Protein AF-A0A2M8P594-F1 (afdb_monomer_lite)

pLDDT: mean 79.37, std 23.71, range [24.03, 98.75]

Radius of gyration: 33.3 Å; chains: 1; bounding box: 152×86×75 Å

Foldseek 3Di:
DVPCVVVVVCVQDDDPDDDDDDDDDDDDDDDDDDDDDYDDDDDDDDDDDDDDDDDDDDDPPPVVVVVLLVVLVVLLVLQVLWDWDADPLGWTKTADPQAQKEKEWEAFLLDPLQLVLVVLVVVCCVPQRSVSNYMYTYFYAQDPDPPVRVLLLLLLQLVVVVVCNSSSVSVSSVCNNVVNDDPCSLVVSCVSNVHDSVSSVVSSPDDDDRRNVVRNVVCVLLVADDPGAIWMDGHPDDIFFFADPPDTRGYGRDGNVSVVCLSPDPDNVVRGDRRDPLQDQQFDADDLLQDDPVVAHFVGDQNAAAPPAWQVNVVVSQVVDPQKDPWDWTDDDQKIWIWTTTPVGPDTFWIFMDSRNTGTFKTKGFHRFPAFQLSSCVPQNAFFFWDWDDSDPFKIWIWGAHLVRGKIWTWIQGPPALWRDRRTTTGIMMGGDNVVSVVVVPPPQTGTDPPTGGSVVVVVVSVDDDPDPPPPPDDDDDDDDDDDDDDDD

Sequence (489 aa):
MLFRRLFIIGILIILSACSSDAPTDTTPEAQPTQNVTNVSTSPAEDTEVMSVADANSVADSNSVADSNNVADAQLIAFYADIPSSRGEDGAFILGNPDAPITIIEFADFLCPHCQTYHDTIKQIIETYVVTGQVKIEYRFFPIIDENASPFLAALNECADQQGKFWATHAMLYDLAKNRALDQTVITTVADRLGMDANALTACMSGTGPFQFQIDYGYGRELSVNGTPAVRVQVGDNPVGVIKMGDAEYARGGVDLDTLTAFITSDNPADNVVLVNRLLVDNLLVDDSLTSTDENCQLPCWRGITPGETTLTSAQEILEADDTIGNIEFQQAETRSGYVFSQVGRDRICCQVISDDGTTVSFISLQFTSNVTLGQVMERYGEPAFSDPQLVTRDQALFTLFYPDVPMIIYVFAGLPSDVLSEDSPVIGMALPTHDIMDIFLSADGLPTWNGFISYDEAVNLMLIPEATPSMDVTSEPEMTPISETTQTP

Structure (mmCIF, N/CA/C/O backbone):
data_AF-A0A2M8P594-F1
#
_entry.id   AF-A0A2M8P594-F1
#
loop_
_atom_site.group_PDB
_atom_site.id
_atom_site.type_symbol
_atom_site.label_atom_id
_atom_site.label_alt_id
_atom_site.label_comp_id
_atom_site.label_asym_id
_atom_site.label_entity_id
_atom_site.label_seq_id
_atom_site.pdbx_PDB_ins_code
_atom_site.Cartn_x
_atom_site.Cartn_y
_atom_site.Cartn_z
_atom_site.occupancy
_atom_site.B_iso_or_equiv
_atom_site.auth_seq_id
_atom_site.auth_comp_id
_atom_site.auth_asym_id
_atom_site.auth_atom_id
_atom_site.pdbx_PDB_model_num
ATOM 1 N N . MET A 1 1 ? 27.078 1.896 6.193 1.00 34.34 1 MET A N 1
ATOM 2 C CA . MET A 1 1 ? 26.296 0.799 5.584 1.00 34.34 1 MET A CA 1
ATOM 3 C C . MET A 1 1 ? 24.936 1.271 5.058 1.00 34.34 1 MET A C 1
ATOM 5 O O . MET A 1 1 ? 24.711 1.072 3.878 1.00 34.34 1 MET A O 1
ATOM 9 N N . LEU A 1 2 ? 24.083 1.985 5.818 1.00 26.42 2 LEU A N 1
ATOM 10 C CA . LEU A 1 2 ? 22.791 2.490 5.286 1.00 26.42 2 LEU A CA 1
ATOM 11 C C . LEU A 1 2 ? 22.894 3.637 4.253 1.00 26.42 2 LEU A C 1
ATOM 13 O O . LEU A 1 2 ? 22.122 3.677 3.305 1.00 26.42 2 LEU A O 1
ATOM 17 N N . PHE A 1 3 ? 23.859 4.552 4.392 1.00 24.03 3 PHE A N 1
ATOM 18 C CA . PHE A 1 3 ? 23.910 5.782 3.577 1.00 24.03 3 PHE A CA 1
ATOM 19 C C . PHE A 1 3 ? 24.350 5.600 2.110 1.00 24.03 3 PHE A C 1
ATOM 21 O O . PHE A 1 3 ? 24.218 6.532 1.327 1.00 24.03 3 PHE A O 1
ATOM 28 N N . ARG A 1 4 ? 24.867 4.422 1.724 1.00 32.72 4 ARG A N 1
ATOM 29 C CA . ARG A 1 4 ? 25.378 4.138 0.364 1.00 32.72 4 ARG A CA 1
ATOM 30 C C . ARG A 1 4 ? 24.455 3.231 -0.465 1.00 32.72 4 ARG A C 1
ATOM 32 O O . ARG A 1 4 ? 24.492 3.307 -1.685 1.00 32.72 4 ARG A O 1
ATOM 39 N N . ARG A 1 5 ? 23.560 2.468 0.186 1.00 34.56 5 ARG A N 1
ATOM 40 C CA . ARG A 1 5 ? 22.471 1.713 -0.475 1.00 34.56 5 ARG A CA 1
ATOM 41 C C . ARG A 1 5 ? 21.460 2.633 -1.179 1.00 34.56 5 ARG A C 1
ATOM 43 O O . ARG A 1 5 ? 20.838 2.236 -2.155 1.00 34.56 5 ARG A O 1
ATOM 50 N N . LEU A 1 6 ? 21.383 3.896 -0.750 1.00 31.00 6 LEU A N 1
ATOM 51 C CA . LEU A 1 6 ? 20.614 4.960 -1.405 1.00 31.00 6 LEU A CA 1
ATOM 52 C C . LEU A 1 6 ? 21.060 5.263 -2.848 1.00 31.00 6 LEU A C 1
ATOM 54 O O . LEU A 1 6 ? 20.281 5.857 -3.581 1.00 31.00 6 LEU A O 1
ATOM 58 N N . PHE A 1 7 ? 22.262 4.861 -3.281 1.00 33.06 7 PHE A N 1
ATOM 59 C CA . PHE A 1 7 ? 22.743 5.156 -4.638 1.00 33.06 7 PHE A CA 1
ATOM 60 C C . PHE A 1 7 ? 22.123 4.231 -5.702 1.00 33.06 7 PHE A C 1
ATOM 62 O O . PHE A 1 7 ? 21.772 4.695 -6.782 1.00 33.06 7 PHE A O 1
ATOM 69 N N . ILE A 1 8 ? 21.892 2.954 -5.369 1.00 35.22 8 ILE A N 1
ATOM 70 C CA . ILE A 1 8 ? 21.173 1.998 -6.234 1.00 35.22 8 ILE A CA 1
ATOM 71 C C . ILE A 1 8 ? 19.660 2.290 -6.194 1.00 35.22 8 ILE A C 1
ATOM 73 O O . ILE A 1 8 ? 19.002 2.326 -7.230 1.00 35.22 8 ILE A O 1
ATOM 77 N N . ILE A 1 9 ? 19.128 2.630 -5.012 1.00 38.41 9 ILE A N 1
ATOM 78 C CA . ILE A 1 9 ? 17.716 3.013 -4.813 1.00 38.41 9 ILE A CA 1
ATOM 79 C C . ILE A 1 9 ? 17.386 4.358 -5.497 1.00 38.41 9 ILE A C 1
ATOM 81 O O . ILE A 1 9 ? 16.295 4.541 -6.034 1.00 38.41 9 ILE A O 1
ATOM 85 N N . GLY A 1 10 ? 18.332 5.301 -5.526 1.00 33.41 10 GLY A N 1
ATOM 86 C CA . GLY A 1 10 ? 18.144 6.630 -6.113 1.00 33.41 10 GLY A CA 1
ATOM 87 C C . GLY A 1 10 ? 18.060 6.639 -7.641 1.00 33.41 10 GLY A C 1
ATOM 88 O O . GLY A 1 10 ? 17.431 7.530 -8.205 1.00 33.41 10 GLY A O 1
ATOM 89 N N . ILE A 1 11 ? 18.634 5.643 -8.324 1.00 42.03 11 ILE A N 1
ATOM 90 C CA . ILE A 1 11 ? 18.581 5.542 -9.792 1.00 42.03 11 ILE A CA 1
ATOM 91 C C . ILE A 1 11 ? 17.267 4.897 -10.273 1.00 42.03 11 ILE A C 1
ATOM 93 O O . ILE A 1 11 ? 16.821 5.197 -11.381 1.00 42.03 11 ILE A O 1
ATOM 97 N N . LEU A 1 12 ? 16.595 4.099 -9.430 1.00 41.16 12 LEU A N 1
ATOM 98 C CA . LEU A 1 12 ? 15.283 3.514 -9.739 1.00 41.16 12 LEU A CA 1
ATOM 99 C C . LEU A 1 12 ? 14.079 4.408 -9.374 1.00 41.16 12 LEU A C 1
ATOM 101 O O . LEU A 1 12 ? 12.992 4.150 -9.882 1.00 41.16 12 LEU A O 1
ATOM 105 N N . ILE A 1 13 ? 14.231 5.435 -8.519 1.00 40.34 13 ILE A N 1
ATOM 106 C CA . ILE A 1 13 ? 13.086 6.226 -7.999 1.00 40.34 13 ILE A CA 1
ATOM 107 C C . ILE A 1 13 ? 13.189 7.759 -8.195 1.00 40.34 13 ILE A C 1
ATOM 109 O O . ILE A 1 13 ? 12.213 8.462 -7.946 1.00 40.34 13 ILE A O 1
ATOM 113 N N . ILE A 1 14 ? 14.283 8.347 -8.691 1.00 38.03 14 ILE A N 1
ATOM 114 C CA . ILE A 1 14 ? 14.393 9.822 -8.721 1.00 38.03 14 ILE A CA 1
ATOM 115 C C . ILE A 1 14 ? 14.295 10.392 -10.138 1.00 38.03 14 ILE A C 1
ATOM 117 O O . ILE A 1 14 ? 15.300 10.523 -10.827 1.00 38.03 14 ILE A O 1
ATOM 121 N N . LEU A 1 15 ? 13.070 10.785 -10.504 1.00 32.22 15 LEU A N 1
ATOM 122 C CA . LEU A 1 15 ? 12.690 12.142 -10.935 1.00 32.22 15 LEU A CA 1
ATOM 123 C C . LEU A 1 15 ? 11.155 12.187 -11.137 1.00 32.22 15 LEU A C 1
ATOM 125 O O . LEU A 1 15 ? 10.624 12.164 -12.237 1.00 32.22 15 LEU A O 1
ATOM 129 N N . SER A 1 16 ? 10.394 12.263 -10.046 1.00 34.16 16 SER A N 1
ATOM 130 C CA . SER A 1 16 ? 8.997 12.734 -10.091 1.00 34.16 16 SER A CA 1
ATOM 131 C C . SER A 1 16 ? 8.778 13.829 -9.050 1.00 34.16 16 SER A C 1
ATOM 133 O O . SER A 1 16 ? 7.851 13.793 -8.241 1.00 34.16 16 SER A O 1
ATOM 135 N N . ALA A 1 17 ? 9.682 14.801 -9.040 1.00 31.75 17 ALA A N 1
ATOM 136 C CA . ALA A 1 17 ? 9.542 16.018 -8.263 1.00 31.75 17 ALA A CA 1
ATOM 137 C C . ALA A 1 17 ? 9.916 17.198 -9.160 1.00 31.75 17 ALA A C 1
ATOM 139 O O . ALA A 1 17 ? 11.088 17.546 -9.240 1.00 31.75 17 ALA A O 1
ATOM 140 N N . CYS A 1 18 ? 8.924 17.727 -9.885 1.00 26.75 18 CYS A N 1
ATOM 141 C CA . CYS A 1 18 ? 8.746 19.146 -10.225 1.00 26.75 18 CYS A CA 1
ATOM 142 C C . CYS A 1 18 ? 7.672 19.300 -11.316 1.00 26.75 18 CYS A C 1
ATOM 144 O O . CYS A 1 18 ? 7.959 19.208 -12.501 1.00 26.75 18 CYS A O 1
ATOM 146 N N . SER A 1 19 ? 6.439 19.596 -10.911 1.00 25.94 19 SER A N 1
ATOM 147 C CA . SER A 1 19 ? 5.556 20.488 -11.668 1.00 25.94 19 SER A CA 1
ATOM 148 C C . SER A 1 19 ? 4.502 21.026 -10.705 1.00 25.94 19 SER A C 1
ATOM 150 O O . SER A 1 19 ? 3.471 20.413 -10.439 1.00 25.94 19 SER A O 1
ATOM 152 N N . SER A 1 20 ? 4.832 22.156 -10.087 1.00 29.05 20 SER A N 1
ATOM 153 C CA . SER A 1 20 ? 3.862 23.044 -9.466 1.00 29.05 20 SER A CA 1
ATOM 154 C C . SER A 1 20 ? 3.582 24.161 -10.463 1.00 29.05 20 SER A C 1
ATOM 156 O O . SER A 1 20 ? 4.334 25.128 -10.494 1.00 29.05 20 SER A O 1
ATOM 158 N N . ASP A 1 21 ? 2.516 24.040 -11.246 1.00 27.53 21 ASP A N 1
ATOM 159 C CA . ASP A 1 21 ? 1.933 25.182 -11.949 1.00 27.53 21 ASP A CA 1
ATOM 160 C C . ASP A 1 21 ? 0.434 25.236 -11.650 1.00 27.53 21 ASP A C 1
ATOM 162 O O . ASP A 1 21 ? -0.394 24.520 -12.215 1.00 27.53 21 ASP A O 1
ATOM 166 N N . ALA A 1 22 ? 0.096 26.093 -10.687 1.00 26.98 22 ALA A N 1
ATOM 167 C CA . ALA A 1 22 ? -1.261 26.559 -10.462 1.00 26.98 22 ALA A CA 1
ATOM 168 C C . ALA A 1 22 ? -1.591 27.648 -11.500 1.00 26.98 22 ALA A C 1
ATOM 170 O O . ALA A 1 22 ? -0.777 28.553 -11.701 1.00 26.98 22 ALA A O 1
ATOM 171 N N . PRO A 1 23 ? -2.778 27.640 -12.130 1.00 29.62 23 PRO A N 1
ATOM 172 C CA . PRO A 1 23 ? -3.170 28.723 -13.015 1.00 29.62 23 PRO A CA 1
ATOM 173 C C . PRO A 1 23 ? -3.597 29.947 -12.193 1.00 29.62 23 PRO A C 1
ATOM 175 O O . PRO A 1 23 ? -4.598 29.929 -11.477 1.00 29.62 23 PRO A O 1
ATOM 178 N N . THR A 1 24 ? -2.840 31.035 -12.320 1.00 24.59 24 THR A N 1
ATOM 179 C CA . THR A 1 24 ? -3.268 32.387 -11.949 1.00 24.59 24 THR A CA 1
ATOM 180 C C . THR A 1 24 ? -4.117 32.981 -13.067 1.00 24.59 24 THR A C 1
ATOM 182 O O . THR A 1 24 ? -3.594 33.185 -14.159 1.00 24.59 24 THR A O 1
ATOM 185 N N . ASP A 1 25 ? -5.367 33.355 -12.781 1.00 25.73 25 ASP A N 1
ATOM 186 C CA . ASP A 1 25 ? -5.947 34.555 -13.390 1.00 25.73 25 ASP A CA 1
ATOM 187 C C . ASP A 1 25 ? -7.096 35.164 -12.563 1.00 25.73 25 ASP A C 1
ATOM 189 O O . ASP A 1 25 ? -7.902 34.471 -11.943 1.00 25.73 25 ASP A O 1
ATOM 193 N N . THR A 1 26 ? -7.183 36.487 -12.687 1.00 26.28 26 THR A N 1
ATOM 194 C CA . THR A 1 26 ? -8.278 37.423 -12.400 1.00 26.28 26 THR A CA 1
ATOM 195 C C . THR A 1 26 ? -8.350 38.094 -11.018 1.00 26.28 26 THR A C 1
ATOM 197 O O . THR A 1 26 ? -8.907 37.609 -10.038 1.00 26.28 26 THR A O 1
ATOM 200 N N . THR A 1 27 ? -7.835 39.330 -11.001 1.00 27.45 27 THR A N 1
ATOM 201 C CA . THR A 1 27 ? -8.347 40.476 -10.216 1.00 27.45 27 THR A CA 1
ATOM 202 C C . THR A 1 27 ? -9.752 40.870 -10.729 1.00 27.45 27 THR A C 1
ATOM 204 O O . THR A 1 27 ? -10.055 40.556 -11.883 1.00 27.45 27 THR A O 1
ATOM 207 N N . PRO A 1 28 ? -10.621 41.559 -9.949 1.00 33.78 28 PRO A N 1
ATOM 208 C CA . PRO A 1 28 ? -10.554 43.030 -9.799 1.00 33.78 28 PRO A CA 1
ATOM 209 C C . PRO A 1 28 ? -10.949 43.538 -8.383 1.00 33.78 28 PRO A C 1
ATOM 211 O O . PRO A 1 28 ? -11.738 42.926 -7.676 1.00 33.78 28 PRO A O 1
ATOM 214 N N . GLU A 1 29 ? -10.245 44.535 -7.840 1.00 25.33 29 GLU A N 1
ATOM 215 C CA . GLU A 1 29 ? -10.615 45.969 -7.785 1.00 25.33 29 GLU A CA 1
ATOM 216 C C . GLU A 1 29 ? -11.600 46.359 -6.655 1.00 25.33 29 GLU A C 1
ATOM 218 O O . GLU A 1 29 ? -12.557 45.667 -6.325 1.00 25.33 29 GLU A O 1
ATOM 223 N N . ALA A 1 30 ? -11.281 47.476 -6.000 1.00 26.47 30 ALA A N 1
ATOM 224 C CA . ALA A 1 30 ? -11.772 47.918 -4.700 1.00 26.47 30 ALA A CA 1
ATOM 225 C C . ALA A 1 30 ? -13.128 48.665 -4.720 1.00 26.47 30 ALA A C 1
ATOM 227 O O . ALA A 1 30 ? -13.424 49.371 -5.674 1.00 26.47 30 ALA A O 1
ATOM 228 N N . GLN A 1 31 ? -13.872 48.525 -3.602 1.00 27.28 31 GLN A N 1
ATOM 229 C CA . GLN A 1 31 ? -14.688 49.491 -2.808 1.00 27.28 31 GLN A CA 1
ATOM 230 C C . GLN A 1 31 ? -15.375 50.713 -3.486 1.00 27.28 31 GLN A C 1
ATOM 232 O O . GLN A 1 31 ? -14.773 51.337 -4.352 1.00 27.28 31 GLN A O 1
ATOM 237 N N . PRO A 1 32 ? -16.539 51.223 -2.980 1.00 33.09 32 PRO A N 1
ATOM 238 C CA . PRO A 1 32 ? -16.626 51.711 -1.589 1.00 33.09 32 PRO A CA 1
ATOM 239 C C . PRO A 1 32 ? -18.003 51.737 -0.860 1.00 33.09 32 PRO A C 1
ATOM 241 O O . PRO A 1 32 ? -19.076 51.668 -1.446 1.00 33.09 32 PRO A O 1
ATOM 244 N N . THR A 1 33 ? -17.878 51.847 0.472 1.00 25.80 33 THR A N 1
ATOM 245 C CA . THR A 1 33 ? -18.701 52.516 1.516 1.00 25.80 33 THR A CA 1
ATOM 246 C C . THR A 1 33 ? -20.216 52.739 1.358 1.00 25.80 33 THR A C 1
ATOM 248 O O . THR A 1 33 ? -20.654 53.404 0.434 1.00 25.80 33 THR A O 1
ATOM 251 N N . GLN A 1 34 ? -20.979 52.419 2.419 1.00 27.59 34 GLN A N 1
ATOM 252 C CA . GLN A 1 34 ? -21.912 53.342 3.108 1.00 27.59 34 GLN A CA 1
ATOM 253 C C . GLN A 1 34 ? -22.313 52.776 4.497 1.00 27.59 34 GLN A C 1
ATOM 255 O O . GLN A 1 34 ? -22.752 51.636 4.617 1.00 27.59 34 GLN A O 1
ATOM 260 N N . ASN A 1 35 ? -22.167 53.608 5.535 1.00 25.52 35 ASN A N 1
ATOM 261 C CA . ASN A 1 35 ? -22.814 53.496 6.855 1.00 25.52 35 ASN A CA 1
ATOM 262 C C . ASN A 1 35 ? -24.344 53.565 6.712 1.00 25.52 35 ASN A C 1
ATOM 264 O O . ASN A 1 35 ? -24.767 54.337 5.868 1.00 25.52 35 ASN A O 1
ATOM 268 N N . VAL A 1 36 ? -25.134 52.947 7.610 1.00 27.98 36 VAL A N 1
ATOM 269 C CA . VAL A 1 36 ? -26.199 53.612 8.410 1.00 27.98 36 VAL A CA 1
ATOM 270 C C . VAL A 1 36 ? -26.600 52.728 9.614 1.00 27.98 36 VAL A C 1
ATOM 272 O O . VAL A 1 36 ? -26.818 51.528 9.517 1.00 27.98 36 VAL A O 1
ATOM 275 N N . THR A 1 37 ? -26.690 53.409 10.751 1.00 24.67 37 THR A N 1
ATOM 276 C CA . THR A 1 37 ? -27.216 53.108 12.090 1.00 24.67 37 THR A CA 1
ATOM 277 C C . THR A 1 37 ? -28.703 52.706 12.216 1.00 24.67 37 THR A C 1
ATOM 279 O O . THR A 1 37 ? -29.551 53.228 11.506 1.00 24.67 37 THR A O 1
ATOM 282 N N . ASN A 1 38 ? -28.990 52.013 13.330 1.00 26.31 38 ASN A N 1
ATOM 283 C CA . ASN A 1 38 ? -30.128 52.187 14.260 1.00 26.31 38 ASN A CA 1
ATOM 284 C C . ASN A 1 38 ? -31.497 51.479 14.069 1.00 26.31 38 ASN A C 1
ATOM 286 O O . ASN A 1 38 ? -32.264 51.781 13.169 1.00 26.31 38 ASN A O 1
ATOM 290 N N . VAL A 1 39 ? -31.828 50.708 15.126 1.00 24.27 39 VAL A N 1
ATOM 291 C CA . VAL A 1 39 ? -32.997 50.834 16.039 1.00 24.27 39 VAL A CA 1
ATOM 292 C C . VAL A 1 39 ? -34.405 50.457 15.536 1.00 24.27 39 VAL A C 1
ATOM 294 O O . VAL A 1 39 ? -35.017 51.171 14.759 1.00 24.27 39 VAL A O 1
ATOM 297 N N . SER A 1 40 ? -34.928 49.401 16.185 1.00 25.20 40 SER A N 1
ATOM 298 C CA . SER A 1 40 ? -36.264 49.225 16.802 1.00 25.20 40 SER A CA 1
ATOM 299 C C . SER A 1 40 ? -37.530 49.596 16.016 1.00 25.20 40 SER A C 1
ATOM 301 O O . SER A 1 40 ? -37.744 50.758 15.693 1.00 25.20 40 SER A O 1
ATOM 303 N N . THR A 1 41 ? -38.477 48.657 15.889 1.00 25.95 41 THR A N 1
ATOM 304 C CA . THR A 1 41 ? -39.737 48.617 16.678 1.00 25.95 41 THR A CA 1
ATOM 305 C C . THR A 1 41 ? -40.709 47.526 16.174 1.00 25.95 41 THR A C 1
ATOM 307 O O . THR A 1 41 ? -40.789 47.246 14.985 1.00 25.95 41 THR A O 1
ATOM 310 N N . SER A 1 42 ? -41.410 46.920 17.143 1.00 26.56 42 SER A N 1
ATOM 311 C CA . SER A 1 42 ? -42.627 46.057 17.127 1.00 26.56 42 SER A CA 1
ATOM 312 C C . SER A 1 42 ? -43.785 46.584 16.224 1.00 26.56 42 SER A C 1
ATOM 314 O O . SER A 1 42 ? -43.644 47.723 15.781 1.00 26.56 42 SER A O 1
ATOM 316 N N . PRO A 1 43 ? -44.972 45.926 16.035 1.00 37.91 43 PRO A N 1
ATOM 317 C CA . PRO A 1 43 ? -45.616 44.921 16.903 1.00 37.91 43 PRO A CA 1
ATOM 318 C C . PRO A 1 43 ? -46.421 43.768 16.251 1.00 37.91 43 PRO A C 1
ATOM 320 O O . PRO A 1 43 ? -46.566 43.649 15.039 1.00 37.91 43 PRO A O 1
ATOM 323 N N . ALA A 1 44 ? -46.910 42.919 17.160 1.00 30.80 44 ALA A N 1
ATOM 324 C CA . ALA A 1 44 ? -47.787 41.759 17.030 1.00 30.80 44 ALA A CA 1
ATOM 325 C C . ALA A 1 44 ? -49.259 42.069 16.676 1.00 30.80 44 ALA A C 1
ATOM 327 O O . ALA A 1 44 ? -49.728 43.174 16.930 1.00 30.80 44 ALA A O 1
ATOM 328 N N . GLU A 1 45 ? -49.980 41.029 16.236 1.00 30.00 45 GLU A N 1
ATOM 329 C CA . GLU A 1 45 ? -51.423 40.778 16.447 1.00 30.00 45 GLU A CA 1
ATOM 330 C C . GLU A 1 45 ? -51.561 39.256 16.702 1.00 30.00 45 GLU A C 1
ATOM 332 O O . GLU A 1 45 ? -51.035 38.452 15.934 1.00 30.00 45 GLU A O 1
ATOM 337 N N . ASP A 1 46 ? -51.877 38.822 17.927 1.00 26.69 46 ASP A N 1
ATOM 338 C CA . ASP A 1 46 ? -53.214 38.571 18.506 1.00 26.69 46 ASP A CA 1
ATOM 339 C C . ASP A 1 46 ? -53.996 37.432 17.827 1.00 26.69 46 ASP A C 1
ATOM 341 O O . ASP A 1 46 ? -54.424 37.564 16.687 1.00 26.69 46 ASP A O 1
ATOM 345 N N . THR A 1 47 ? -54.239 36.325 18.549 1.00 29.28 47 THR A N 1
ATOM 346 C CA . THR A 1 47 ? -55.598 35.867 18.925 1.00 29.28 47 THR A CA 1
ATOM 347 C C . THR A 1 47 ? -55.539 34.776 20.019 1.00 29.28 47 THR A C 1
ATOM 349 O O . THR A 1 47 ? -54.856 33.763 19.895 1.00 29.28 47 THR A O 1
ATOM 352 N N . GLU A 1 48 ? -56.295 35.063 21.080 1.00 29.56 48 GLU A N 1
ATOM 353 C CA . GLU A 1 48 ? -56.829 34.302 22.225 1.00 29.56 48 GLU A CA 1
ATOM 354 C C . GLU A 1 48 ? -57.280 32.838 21.980 1.00 29.56 48 GLU A C 1
ATOM 356 O O . GLU A 1 48 ? -57.520 32.456 20.843 1.00 29.56 48 GLU A O 1
ATOM 361 N N . VAL A 1 49 ? -57.590 31.941 22.932 1.00 26.27 49 VAL A N 1
ATOM 362 C CA . VAL A 1 49 ? -57.532 31.744 24.405 1.00 26.27 49 VAL A CA 1
ATOM 363 C C . VAL A 1 49 ? -58.090 30.317 24.607 1.00 26.27 49 VAL A C 1
ATOM 365 O O . VAL A 1 49 ? -59.078 29.977 23.964 1.00 26.27 49 VAL A O 1
ATOM 368 N N . MET A 1 50 ? -57.547 29.506 25.528 1.00 27.42 50 MET A N 1
ATOM 369 C CA . MET A 1 50 ? -58.356 28.691 26.463 1.00 27.42 50 MET A CA 1
ATOM 370 C C . MET A 1 50 ? -57.484 28.044 27.552 1.00 27.42 50 MET A C 1
ATOM 372 O O . MET A 1 50 ? -56.580 27.256 27.297 1.00 27.42 50 MET A O 1
ATOM 376 N N . SER A 1 51 ? -57.793 28.432 28.785 1.00 29.64 51 SER A N 1
ATOM 377 C CA . SER A 1 51 ? -57.210 28.054 30.074 1.00 29.64 51 SER A CA 1
ATOM 378 C C . SER A 1 51 ? -57.638 26.667 30.563 1.00 29.64 51 SER A C 1
ATOM 380 O O . SER A 1 51 ? -58.829 26.394 30.449 1.00 29.64 51 SER A O 1
ATOM 382 N N . VAL A 1 52 ? -56.765 25.921 31.267 1.00 30.41 52 VAL A N 1
ATOM 383 C CA . VAL A 1 52 ? -57.008 25.455 32.659 1.00 30.41 52 VAL A CA 1
ATOM 384 C C . VAL A 1 52 ? -55.688 25.095 33.389 1.00 30.41 52 VAL A C 1
ATOM 386 O O . VAL A 1 52 ? -54.934 24.252 32.922 1.00 30.41 52 VAL A O 1
ATOM 389 N N . ALA A 1 53 ? -55.472 25.755 34.533 1.00 30.17 53 ALA A N 1
ATOM 390 C CA . ALA A 1 53 ? -54.790 25.377 35.788 1.00 30.17 53 ALA A CA 1
ATOM 391 C C . ALA A 1 53 ? -53.517 24.489 35.827 1.00 30.17 53 ALA A C 1
ATOM 393 O O . ALA A 1 53 ? -53.567 23.272 35.679 1.00 30.17 53 ALA A O 1
ATOM 394 N N . ASP A 1 54 ? -52.420 25.148 36.222 1.00 30.28 54 ASP A N 1
ATOM 395 C CA . ASP A 1 54 ? -51.487 24.832 37.321 1.00 30.28 54 ASP A CA 1
ATOM 396 C C . ASP A 1 54 ? -51.203 23.367 37.716 1.00 30.28 54 ASP A C 1
ATOM 398 O O . ASP A 1 54 ? -51.948 22.746 38.474 1.00 30.28 54 ASP A O 1
ATOM 402 N N . ALA A 1 55 ? -49.973 22.931 37.423 1.00 30.25 55 ALA A N 1
ATOM 403 C CA . ALA A 1 55 ? -49.073 22.419 38.456 1.00 30.25 55 ALA A CA 1
ATOM 404 C C . ALA A 1 55 ? -47.609 22.712 38.081 1.00 30.25 55 ALA A C 1
ATOM 406 O O . ALA A 1 55 ? -47.065 22.214 37.100 1.00 30.25 55 ALA A O 1
ATOM 407 N N . ASN A 1 56 ? -46.995 23.554 38.902 1.00 33.88 56 ASN A N 1
ATOM 408 C CA . ASN A 1 56 ? -45.571 23.838 38.998 1.00 33.88 56 ASN A CA 1
ATOM 409 C C . ASN A 1 56 ? -44.730 22.537 38.987 1.00 33.88 56 ASN A C 1
ATOM 411 O O . ASN A 1 56 ? -45.007 21.644 39.786 1.00 33.88 56 ASN A O 1
ATOM 415 N N . SER A 1 57 ? -43.657 22.452 38.191 1.00 33.81 57 SER A N 1
ATOM 416 C CA . SER A 1 57 ? -42.276 22.444 38.718 1.00 33.81 57 SER A CA 1
ATOM 417 C C . SER A 1 57 ? -41.236 21.836 37.751 1.00 33.81 57 SER A C 1
ATOM 419 O O . SER A 1 57 ? -41.382 20.725 37.261 1.00 33.81 57 SER A O 1
ATOM 421 N N . VAL A 1 58 ? -40.150 22.603 37.595 1.00 32.28 58 VAL A N 1
ATOM 422 C CA . VAL A 1 58 ? -38.778 22.247 37.182 1.00 32.28 58 VAL A CA 1
ATOM 423 C C . VAL A 1 58 ? -38.538 21.870 35.713 1.00 32.28 58 VAL A C 1
ATOM 425 O O . VAL A 1 58 ? -38.879 20.796 35.237 1.00 32.28 58 VAL A O 1
ATOM 428 N N . ALA A 1 59 ? -37.847 22.785 35.027 1.00 36.19 59 ALA A N 1
ATOM 429 C CA . ALA A 1 59 ? -37.153 22.553 33.771 1.00 36.19 59 ALA A CA 1
ATOM 430 C C . ALA A 1 59 ? -36.113 21.433 33.933 1.00 36.19 59 ALA A C 1
ATOM 432 O O . ALA A 1 59 ? -35.214 21.520 34.770 1.00 36.19 59 ALA A O 1
ATOM 433 N N . ASP A 1 60 ? -36.253 20.392 33.121 1.00 40.12 60 ASP A N 1
ATOM 434 C CA . ASP A 1 60 ? -35.352 19.252 33.061 1.00 40.12 60 ASP A CA 1
ATOM 435 C C . ASP A 1 60 ? -34.128 19.592 32.199 1.00 40.12 60 ASP A C 1
ATOM 437 O O . ASP A 1 60 ? -34.120 19.426 30.982 1.00 40.12 60 ASP A O 1
ATOM 441 N N . SER A 1 61 ? -33.091 20.120 32.844 1.00 39.69 61 SER A N 1
ATOM 442 C CA . SER A 1 61 ? -31.736 20.213 32.291 1.00 39.69 61 SER A CA 1
ATOM 443 C C . SER A 1 61 ? -30.896 18.956 32.581 1.00 39.69 61 SER A C 1
ATOM 445 O O . SER A 1 61 ? -29.688 18.980 32.367 1.00 39.69 61 SER A O 1
ATOM 447 N N . ASN A 1 62 ? -31.511 17.874 33.079 1.00 42.84 62 ASN A N 1
ATOM 448 C CA . ASN A 1 62 ? -30.834 16.639 33.487 1.00 42.84 62 ASN A CA 1
ATOM 449 C C . ASN A 1 62 ? -30.984 15.492 32.471 1.00 42.84 62 ASN A C 1
ATOM 451 O O . ASN A 1 62 ? -30.158 14.583 32.480 1.00 42.84 62 ASN A O 1
ATOM 455 N N . SER A 1 63 ? -31.972 15.528 31.572 1.00 49.75 63 SER A N 1
ATOM 456 C CA . SER A 1 63 ? -32.207 14.442 30.602 1.00 49.75 63 SER A CA 1
ATOM 457 C C . SER A 1 63 ? -31.100 14.252 29.557 1.00 49.75 63 SER A C 1
ATOM 459 O O . SER A 1 63 ? -30.823 13.118 29.180 1.00 49.75 63 SER A O 1
ATOM 461 N N . VAL A 1 64 ? -30.429 15.324 29.112 1.00 52.69 64 VAL A N 1
ATOM 462 C CA . VAL A 1 64 ? -29.371 15.235 28.079 1.00 52.69 64 VAL A CA 1
ATOM 463 C C . VAL A 1 64 ? -28.051 14.696 28.648 1.00 52.69 64 VAL A C 1
ATOM 465 O O . VAL A 1 64 ? -27.336 13.946 27.984 1.00 52.69 64 VAL A O 1
ATOM 468 N N . ALA A 1 65 ? -27.724 15.047 29.896 1.00 50.41 65 ALA A N 1
ATOM 469 C CA . ALA A 1 65 ? -26.536 14.530 30.574 1.00 50.41 65 ALA A CA 1
ATOM 470 C C . ALA A 1 65 ? -26.684 13.034 30.903 1.00 50.41 65 ALA A C 1
ATOM 472 O O . ALA A 1 65 ? -25.734 12.271 30.746 1.00 50.41 65 ALA A O 1
ATOM 473 N N . ASP A 1 66 ? -27.888 12.606 31.295 1.00 58.00 66 ASP A N 1
ATOM 474 C CA . ASP A 1 66 ? -28.186 11.201 31.586 1.00 58.00 66 ASP A CA 1
ATOM 475 C C . ASP A 1 66 ? -28.195 10.343 30.304 1.00 58.00 66 ASP A C 1
ATOM 477 O O . ASP A 1 66 ? -27.635 9.249 30.279 1.00 58.00 66 ASP A O 1
ATOM 481 N N . SER A 1 67 ? -28.717 10.868 29.184 1.00 63.31 67 SER A N 1
ATOM 482 C CA . SER A 1 67 ? -28.683 10.157 27.896 1.00 63.31 67 SER A CA 1
ATOM 483 C C . SER A 1 67 ? -27.271 9.976 27.333 1.00 63.31 67 SER A C 1
ATOM 485 O O . SER A 1 67 ? -26.971 8.916 26.783 1.00 63.31 67 SER A O 1
ATOM 487 N N . ASN A 1 68 ? -26.393 10.974 27.490 1.00 69.56 68 ASN A N 1
ATOM 488 C CA . ASN A 1 68 ? -25.005 10.879 27.023 1.00 69.56 68 ASN A CA 1
ATOM 489 C C . ASN A 1 68 ? -24.209 9.851 27.838 1.00 69.56 68 ASN A C 1
ATOM 491 O O . ASN A 1 68 ? -23.484 9.049 27.258 1.00 69.56 68 ASN A O 1
ATOM 495 N N . ASN A 1 69 ? -24.424 9.791 29.155 1.00 74.62 69 ASN A N 1
ATOM 496 C CA . ASN A 1 69 ? -23.783 8.794 30.015 1.00 74.62 69 ASN A CA 1
ATOM 497 C C . ASN A 1 69 ? -24.203 7.356 29.667 1.00 74.62 69 ASN A C 1
ATOM 499 O O . ASN A 1 69 ? -23.378 6.443 29.712 1.00 74.62 69 ASN A O 1
ATOM 503 N N . VAL A 1 70 ? -25.473 7.137 29.303 1.00 80.31 70 VAL A N 1
ATOM 504 C CA . VAL A 1 70 ? -25.953 5.815 28.866 1.00 80.31 70 VAL A CA 1
ATOM 505 C C . VAL A 1 70 ? -25.334 5.419 27.523 1.00 80.31 70 VAL A C 1
ATOM 507 O O . VAL A 1 70 ? -24.900 4.277 27.378 1.00 80.31 70 VAL A O 1
ATOM 510 N N . ALA A 1 71 ? -25.254 6.343 26.562 1.00 86.50 71 ALA A N 1
ATOM 511 C CA . ALA A 1 71 ? -24.630 6.088 25.264 1.00 86.50 71 ALA A CA 1
ATOM 512 C C . ALA A 1 71 ? -23.126 5.787 25.395 1.00 86.50 71 ALA A C 1
ATOM 514 O O . ALA A 1 71 ? -22.633 4.833 24.793 1.00 86.50 71 ALA A O 1
ATOM 515 N N . ASP A 1 72 ? -22.415 6.538 26.237 1.00 89.69 72 ASP A N 1
ATOM 516 C CA . ASP A 1 72 ? -20.985 6.339 26.485 1.00 89.69 72 ASP A CA 1
ATOM 517 C C . ASP A 1 72 ? -20.720 4.987 27.165 1.00 89.69 72 ASP A C 1
ATOM 519 O O . ASP A 1 72 ? -19.841 4.231 26.744 1.00 89.69 72 ASP A O 1
ATOM 523 N N . ALA A 1 73 ? -21.536 4.614 28.157 1.00 88.50 73 ALA A N 1
ATOM 524 C CA . ALA A 1 73 ? -21.448 3.304 28.799 1.00 88.50 73 ALA A CA 1
ATOM 525 C C . ALA A 1 73 ? -21.724 2.149 27.818 1.00 88.50 73 ALA A C 1
ATOM 527 O O . ALA A 1 73 ? -21.054 1.116 27.880 1.00 88.50 73 ALA A O 1
ATOM 528 N N . GLN A 1 74 ? -22.680 2.319 26.899 1.00 91.56 74 GLN A N 1
ATOM 529 C CA . GLN A 1 74 ? -22.977 1.337 25.852 1.00 91.56 74 GLN A CA 1
ATOM 530 C C . GLN A 1 74 ? -21.831 1.201 24.846 1.00 91.56 74 GLN A C 1
ATOM 532 O O . GLN A 1 74 ? -21.473 0.078 24.504 1.00 91.56 74 GLN A O 1
ATOM 537 N N . LEU A 1 75 ? -21.225 2.312 24.415 1.00 92.00 75 LEU A N 1
ATOM 538 C CA . LEU A 1 75 ? -20.066 2.310 23.517 1.00 92.00 75 LEU A CA 1
ATOM 539 C C . LEU A 1 75 ? -18.888 1.546 24.131 1.00 92.00 75 LEU A C 1
ATOM 541 O O . LEU A 1 75 ? -18.270 0.703 23.482 1.00 92.00 75 LEU A O 1
ATOM 545 N N . ILE A 1 76 ? -18.605 1.825 25.405 1.00 92.31 76 ILE A N 1
ATOM 546 C CA . ILE A 1 76 ? -17.561 1.142 26.167 1.00 92.31 76 ILE A CA 1
ATOM 547 C C . ILE A 1 76 ? -17.841 -0.358 26.248 1.00 92.31 76 ILE A C 1
ATOM 549 O O . ILE A 1 76 ? -16.938 -1.151 25.994 1.00 92.31 76 ILE A O 1
ATOM 553 N N . ALA A 1 77 ? -19.063 -0.741 26.627 1.00 93.56 77 ALA A N 1
ATOM 554 C CA . ALA A 1 77 ? -19.436 -2.144 26.775 1.00 93.56 77 ALA A CA 1
ATOM 555 C C . ALA A 1 77 ? -19.355 -2.890 25.437 1.00 93.56 77 ALA A C 1
ATOM 557 O O . ALA A 1 77 ? -18.772 -3.966 25.378 1.00 93.56 77 ALA A O 1
ATOM 558 N N . PHE A 1 78 ? -19.853 -2.280 24.358 1.00 96.19 78 PHE A N 1
ATOM 559 C CA . PHE A 1 78 ? -19.831 -2.865 23.021 1.00 96.19 78 PHE A CA 1
ATOM 560 C C . PHE A 1 78 ? -18.417 -3.255 22.581 1.00 96.19 78 PHE A C 1
ATOM 562 O O . PHE A 1 78 ? -18.187 -4.397 22.199 1.00 96.19 78 PHE A O 1
ATOM 569 N N . TYR A 1 79 ? -17.452 -2.335 22.676 1.00 96.62 79 TYR A N 1
ATOM 570 C CA . TYR A 1 79 ? -16.076 -2.633 22.274 1.00 96.62 79 TYR A CA 1
ATOM 571 C C . TYR A 1 79 ? -15.313 -3.500 23.280 1.00 96.62 79 TYR A C 1
ATOM 573 O O . TYR A 1 79 ? -14.362 -4.165 22.886 1.00 96.62 79 TYR A O 1
ATOM 581 N N . ALA A 1 80 ? -15.708 -3.515 24.556 1.00 94.00 80 ALA A N 1
ATOM 582 C CA . ALA A 1 80 ? -15.102 -4.397 25.554 1.00 94.00 80 ALA A CA 1
ATOM 583 C C . ALA A 1 80 ? -15.446 -5.882 25.329 1.00 94.00 80 ALA A C 1
ATOM 585 O O . ALA A 1 80 ? -14.665 -6.747 25.724 1.00 94.00 80 ALA A O 1
ATOM 586 N N . ASP A 1 81 ? -16.583 -6.171 24.691 1.00 94.56 81 ASP A N 1
ATOM 587 C CA . ASP A 1 81 ? -17.043 -7.536 24.405 1.00 94.56 81 ASP A CA 1
ATOM 588 C C . ASP A 1 81 ? -16.438 -8.131 23.117 1.00 94.56 81 ASP A C 1
ATOM 590 O O . ASP A 1 81 ? -16.592 -9.326 22.850 1.00 94.56 81 ASP A O 1
ATOM 594 N N . ILE A 1 82 ? -15.731 -7.327 22.317 1.00 97.38 82 ILE A N 1
ATOM 595 C CA . ILE A 1 82 ? -15.077 -7.771 21.083 1.00 97.38 82 ILE A CA 1
ATOM 596 C C . ILE A 1 82 ? -13.579 -7.960 21.360 1.00 97.38 82 ILE A C 1
ATOM 598 O O . ILE A 1 82 ? -12.948 -7.046 21.896 1.00 97.38 82 ILE A O 1
ATOM 602 N N . PRO A 1 83 ? -12.969 -9.104 20.989 1.00 97.19 83 PRO A N 1
ATOM 603 C CA . PRO A 1 83 ? -11.535 -9.294 21.168 1.00 97.19 83 PRO A CA 1
ATOM 604 C C . PRO A 1 83 ? -10.736 -8.188 20.471 1.00 97.19 83 PRO A C 1
ATOM 606 O O . PRO A 1 83 ? -11.046 -7.812 19.342 1.00 97.19 83 PRO A O 1
ATOM 609 N N . SER A 1 84 ? -9.701 -7.679 21.131 1.00 96.75 84 SER A N 1
ATOM 610 C CA . SER A 1 84 ? -8.768 -6.717 20.551 1.00 96.75 84 SER A CA 1
ATOM 611 C C . SER A 1 84 ? -7.329 -7.128 20.839 1.00 96.75 84 SER A C 1
ATOM 613 O O . SER A 1 84 ? -7.033 -7.773 21.849 1.00 96.75 84 SER A O 1
ATOM 615 N N . SER A 1 85 ? -6.427 -6.796 19.921 1.00 96.38 85 SER A N 1
ATOM 616 C CA . SER A 1 85 ? -5.008 -7.138 20.021 1.00 96.38 85 SER A CA 1
ATOM 617 C C . SER A 1 85 ? -4.145 -6.154 19.233 1.00 96.38 85 SER A C 1
ATOM 619 O O . SER A 1 85 ? -4.659 -5.298 18.512 1.00 96.38 85 SER A O 1
ATOM 621 N N . ARG A 1 86 ? -2.821 -6.290 19.355 1.00 94.44 86 ARG A N 1
ATOM 622 C CA . ARG A 1 86 ? -1.854 -5.584 18.510 1.00 94.44 86 ARG A CA 1
ATOM 623 C C . ARG A 1 86 ? -1.246 -6.540 17.481 1.00 94.44 86 ARG A C 1
ATOM 625 O O . ARG A 1 86 ? -1.011 -7.702 17.811 1.00 94.44 86 ARG A O 1
ATOM 632 N N . GLY A 1 87 ? -1.026 -6.062 16.257 1.00 90.25 87 GLY A N 1
ATOM 633 C CA . GLY A 1 87 ? -0.267 -6.774 15.222 1.00 90.25 87 GLY A CA 1
ATOM 634 C C . GLY A 1 87 ? 1.224 -6.885 15.569 1.00 90.25 87 GLY A C 1
ATOM 635 O O . GLY A 1 87 ? 1.685 -6.256 16.524 1.00 90.25 87 GLY A O 1
ATOM 636 N N . GLU A 1 88 ? 1.989 -7.664 14.794 1.00 84.44 88 GLU A N 1
ATOM 637 C CA . GLU A 1 88 ? 3.441 -7.854 15.013 1.00 84.44 88 GLU A CA 1
ATOM 638 C C . GLU A 1 88 ? 4.221 -6.529 15.001 1.00 84.44 88 GLU A C 1
ATOM 640 O O . GLU A 1 88 ? 5.160 -6.342 15.771 1.00 84.44 88 GLU A O 1
ATOM 645 N N . ASP A 1 89 ? 3.800 -5.599 14.150 1.00 82.62 89 ASP A N 1
ATOM 646 C CA . ASP A 1 89 ? 4.355 -4.255 13.986 1.00 82.62 89 ASP A CA 1
ATOM 647 C C . ASP A 1 89 ? 3.612 -3.187 14.808 1.00 82.62 89 ASP A C 1
ATOM 649 O O . ASP A 1 89 ? 3.848 -1.990 14.644 1.00 82.62 89 ASP A O 1
ATOM 653 N N . GLY A 1 90 ? 2.696 -3.617 15.679 1.00 90.75 90 GLY A N 1
ATOM 654 C CA . GLY A 1 90 ? 1.896 -2.745 16.521 1.00 90.75 90 GLY A CA 1
ATOM 655 C C . GLY A 1 90 ? 0.613 -2.209 15.878 1.00 90.75 90 GLY A C 1
ATOM 656 O O . GLY A 1 90 ? 0.012 -1.320 16.468 1.00 90.75 90 GLY A O 1
ATOM 657 N N . ALA A 1 91 ? 0.119 -2.728 14.752 1.00 94.25 91 ALA A N 1
ATOM 658 C CA . ALA A 1 91 ? -1.230 -2.389 14.264 1.00 94.25 91 ALA A CA 1
ATOM 659 C C . ALA A 1 91 ? -2.322 -2.588 15.332 1.00 94.25 91 ALA A C 1
ATOM 661 O O . ALA A 1 91 ? -2.165 -3.443 16.204 1.00 94.25 91 ALA A O 1
ATOM 662 N N . PHE A 1 92 ? -3.456 -1.888 15.253 1.00 98.25 92 PHE A N 1
ATOM 663 C CA . PHE A 1 92 ? -4.581 -2.115 16.171 1.00 98.25 92 PHE A CA 1
ATOM 664 C C . PHE A 1 92 ? -5.605 -3.047 15.543 1.00 98.25 92 PHE A C 1
ATOM 666 O O . PHE A 1 92 ? -6.148 -2.736 14.487 1.00 98.25 92 PHE A O 1
ATOM 673 N N . ILE A 1 93 ? -5.903 -4.167 16.199 1.00 98.44 93 ILE A N 1
ATOM 674 C CA . ILE A 1 93 ? -6.800 -5.197 15.671 1.00 98.44 93 ILE A CA 1
ATOM 675 C C . ILE A 1 93 ? -8.062 -5.293 16.536 1.00 98.44 93 ILE A C 1
ATOM 677 O O . ILE A 1 93 ? -7.983 -5.288 17.767 1.00 98.44 93 ILE A O 1
ATOM 681 N N . LEU A 1 94 ? -9.225 -5.386 15.886 1.00 98.69 94 LEU A N 1
ATOM 682 C CA . LEU A 1 94 ? -10.528 -5.676 16.489 1.00 98.69 94 LEU A CA 1
ATOM 683 C C . LEU A 1 94 ? -11.153 -6.898 15.821 1.00 98.69 94 LEU A C 1
ATOM 685 O O . LEU A 1 94 ? -11.334 -6.915 14.606 1.00 98.69 94 LEU A O 1
ATOM 689 N N . GLY A 1 95 ? -11.553 -7.883 16.613 1.00 98.25 95 GLY A N 1
ATOM 690 C CA . GLY A 1 95 ? -12.177 -9.117 16.154 1.00 98.25 95 GLY A CA 1
ATOM 691 C C . GLY A 1 95 ? -11.396 -10.359 16.546 1.00 98.25 95 GLY A C 1
ATOM 692 O O . GLY A 1 95 ? -10.329 -10.295 17.154 1.00 98.25 95 GLY A O 1
ATOM 693 N N . ASN A 1 96 ? -11.948 -11.516 16.186 1.00 97.56 96 ASN A N 1
ATOM 694 C CA . ASN A 1 96 ? -11.277 -12.794 16.393 1.00 97.56 96 ASN A CA 1
ATOM 695 C C . ASN A 1 96 ? -9.919 -12.800 15.650 1.00 97.56 96 ASN A C 1
ATOM 697 O O . ASN A 1 96 ? -9.920 -12.577 14.438 1.00 97.56 96 ASN A O 1
ATOM 701 N N . PRO A 1 97 ? -8.776 -13.066 16.313 1.00 93.31 97 PRO A N 1
ATOM 702 C CA . PRO A 1 97 ? -7.476 -13.144 15.640 1.00 93.31 97 PRO A CA 1
ATOM 703 C C . PRO A 1 97 ? -7.438 -14.202 14.527 1.00 93.31 97 PRO A C 1
ATOM 705 O O . PRO A 1 97 ? -6.728 -13.998 13.540 1.00 93.31 97 PRO A O 1
ATOM 708 N N . ASP A 1 98 ? -8.255 -15.254 14.644 1.00 94.12 98 ASP A N 1
ATOM 709 C CA . ASP A 1 98 ? -8.391 -16.338 13.663 1.00 94.12 98 ASP A CA 1
ATOM 710 C C . ASP A 1 98 ? -9.453 -16.050 12.582 1.00 94.12 98 ASP A C 1
ATOM 712 O O . ASP A 1 98 ? -9.810 -16.940 11.807 1.00 94.12 98 ASP A O 1
ATOM 716 N N . ALA A 1 99 ? -10.016 -14.834 12.537 1.00 97.88 99 ALA A N 1
ATOM 717 C CA . ALA A 1 99 ? -10.957 -14.462 11.487 1.00 97.88 99 ALA A CA 1
ATOM 718 C C . ALA A 1 99 ? -10.289 -14.604 10.104 1.00 97.88 99 ALA A C 1
ATOM 720 O O . ALA A 1 99 ? -9.172 -14.113 9.915 1.00 97.88 99 ALA A O 1
ATOM 721 N N . PRO A 1 100 ? -10.959 -15.234 9.121 1.00 97.12 100 PRO A N 1
ATOM 722 C CA . PRO A 1 100 ? -10.358 -15.546 7.825 1.00 97.12 100 PRO A CA 1
ATOM 723 C C . PRO A 1 100 ? -10.114 -14.314 6.949 1.00 97.12 100 PRO A C 1
ATOM 725 O O . PRO A 1 100 ? -9.393 -14.414 5.962 1.00 97.12 100 PRO A O 1
ATOM 728 N N . ILE A 1 101 ? -10.726 -13.172 7.267 1.00 98.69 101 ILE A N 1
ATOM 729 C CA . ILE A 1 101 ? -10.608 -11.937 6.495 1.00 98.69 101 ILE A CA 1
ATOM 730 C C . ILE A 1 101 ? -10.141 -10.812 7.417 1.00 98.69 101 ILE A C 1
ATOM 732 O O . ILE A 1 101 ? -10.782 -10.527 8.430 1.00 98.69 101 ILE A O 1
ATOM 736 N N . THR A 1 102 ? -9.068 -10.131 7.027 1.00 98.62 102 THR A N 1
ATOM 737 C CA . THR A 1 102 ? -8.636 -8.861 7.615 1.00 98.62 102 THR A CA 1
ATOM 738 C C . THR A 1 102 ? -9.045 -7.728 6.683 1.00 98.62 102 THR A C 1
ATOM 740 O O . THR A 1 102 ? -8.648 -7.714 5.517 1.00 98.62 102 THR A O 1
ATOM 743 N N . ILE A 1 103 ? -9.804 -6.760 7.190 1.00 98.62 103 ILE A N 1
ATOM 744 C CA . ILE A 1 103 ? -9.992 -5.465 6.525 1.00 98.62 103 ILE A CA 1
ATOM 745 C C . ILE A 1 103 ? -9.033 -4.482 7.182 1.00 98.62 103 ILE A C 1
ATOM 747 O O . ILE A 1 103 ? -9.145 -4.220 8.376 1.00 98.62 103 ILE A O 1
ATOM 751 N N . ILE A 1 104 ? -8.101 -3.950 6.399 1.00 98.44 104 ILE A N 1
ATOM 752 C CA . ILE A 1 104 ? -7.095 -2.997 6.860 1.00 98.44 104 ILE A CA 1
ATOM 753 C C . ILE A 1 104 ? -7.545 -1.599 6.437 1.00 98.44 104 ILE A C 1
ATOM 755 O O . ILE A 1 104 ? -7.631 -1.303 5.242 1.00 98.44 104 ILE A O 1
ATOM 759 N N . GLU A 1 105 ? -7.850 -0.743 7.404 1.00 98.62 105 GLU A N 1
ATOM 760 C CA . GLU A 1 105 ? -8.272 0.638 7.180 1.00 98.62 105 GLU A CA 1
ATOM 761 C C . GLU A 1 105 ? -7.125 1.604 7.485 1.00 98.62 105 GLU A C 1
ATOM 763 O O . GLU A 1 105 ? -6.637 1.666 8.611 1.00 98.62 105 GLU A O 1
ATOM 768 N N . PHE A 1 106 ? -6.740 2.406 6.491 1.00 98.50 106 PHE A N 1
ATOM 769 C CA . PHE A 1 106 ? -5.847 3.550 6.656 1.00 98.50 106 PHE A CA 1
ATOM 770 C C . PHE A 1 106 ? -6.674 4.828 6.714 1.00 98.50 106 PHE A C 1
ATOM 772 O O . PHE A 1 106 ? -7.347 5.180 5.736 1.00 98.50 106 PHE A O 1
ATOM 779 N N . ALA A 1 107 ? -6.620 5.536 7.839 1.00 98.56 107 ALA A N 1
ATOM 780 C CA . ALA A 1 107 ? -7.482 6.692 8.041 1.00 98.56 107 ALA A CA 1
ATOM 781 C C . ALA A 1 107 ? -6.870 7.795 8.914 1.00 98.56 107 ALA A C 1
ATOM 783 O O . ALA A 1 107 ? -5.874 7.617 9.619 1.00 98.56 107 ALA A O 1
ATOM 784 N N . ASP A 1 108 ? -7.501 8.964 8.829 1.00 98.50 108 ASP A N 1
ATOM 785 C CA . ASP A 1 108 ? -7.183 10.170 9.585 1.00 98.50 108 ASP A CA 1
ATOM 786 C C . ASP A 1 108 ? -8.481 10.718 10.195 1.00 98.50 108 ASP A C 1
ATOM 788 O O . ASP A 1 108 ? -9.460 10.943 9.476 1.00 98.50 108 ASP A O 1
ATOM 792 N N . PHE A 1 109 ? -8.486 10.979 11.504 1.00 98.62 109 PHE A N 1
ATOM 793 C CA . PHE A 1 109 ? -9.653 11.505 12.218 1.00 98.62 109 PHE A CA 1
ATOM 794 C C . PHE A 1 109 ? -10.150 12.852 11.667 1.00 98.62 109 PHE A C 1
ATOM 796 O O . PHE A 1 109 ? -11.346 13.152 11.732 1.00 98.62 109 PHE A O 1
ATOM 803 N N . LEU A 1 110 ? -9.263 13.668 11.090 1.00 97.94 110 LEU A N 1
ATOM 804 C CA . LEU A 1 110 ? -9.625 14.959 10.504 1.00 97.94 110 LEU A CA 1
ATOM 805 C C . LEU A 1 110 ? -10.131 14.857 9.063 1.00 97.94 110 LEU A C 1
ATOM 807 O O . LEU A 1 110 ? -10.662 15.838 8.542 1.00 97.94 110 LEU A O 1
ATOM 811 N N . CYS A 1 111 ? -10.016 13.697 8.412 1.00 97.94 111 CYS A N 1
ATOM 812 C CA . CYS A 1 111 ? -10.474 13.532 7.037 1.00 97.94 111 CYS A CA 1
ATOM 813 C C . CYS A 1 111 ? -12.014 13.474 6.978 1.00 97.94 111 CYS A C 1
ATOM 815 O O . CYS A 1 111 ? -12.612 12.539 7.522 1.00 97.94 111 CYS A O 1
ATOM 817 N N . PRO A 1 112 ? -12.688 14.395 6.257 1.00 97.19 112 PRO A N 1
ATOM 818 C CA . PRO A 1 112 ? -14.152 14.399 6.164 1.00 97.19 112 PRO A CA 1
ATOM 819 C C . PRO A 1 112 ? -14.727 13.111 5.556 1.00 97.19 112 PRO A C 1
ATOM 821 O O . PRO A 1 112 ? -15.804 12.647 5.943 1.00 97.19 112 PRO A O 1
ATOM 824 N N . HIS A 1 113 ? -13.998 12.506 4.613 1.00 97.19 113 HIS A N 1
ATOM 825 C CA . HIS A 1 113 ? -14.394 11.234 4.018 1.00 97.19 113 HIS A CA 1
ATOM 826 C C . HIS A 1 113 ? -14.249 10.077 5.010 1.00 97.19 113 HIS A C 1
ATOM 828 O O . HIS A 1 113 ? -15.140 9.236 5.049 1.00 97.19 113 HIS A O 1
ATOM 834 N N . CYS A 1 114 ? -13.216 10.068 5.864 1.00 98.19 114 CYS A N 1
ATOM 835 C CA . CYS A 1 114 ? -13.069 9.061 6.925 1.00 98.19 114 CYS A CA 1
ATOM 836 C C . CYS A 1 114 ? -14.201 9.163 7.951 1.00 98.19 114 CYS A C 1
ATOM 838 O O . CYS A 1 114 ? -14.799 8.158 8.310 1.00 98.19 114 CYS A O 1
ATOM 840 N N . GLN A 1 115 ? -14.572 10.382 8.354 1.00 97.88 115 GLN A N 1
ATOM 841 C CA . GLN A 1 115 ? -15.684 10.619 9.287 1.00 97.88 115 GLN A CA 1
ATOM 842 C C . GLN A 1 115 ? -17.021 10.077 8.770 1.00 97.88 115 GLN A C 1
ATOM 844 O O . GLN A 1 115 ? -17.834 9.579 9.543 1.00 97.88 115 GLN A O 1
ATOM 849 N N . THR A 1 116 ? -17.257 10.176 7.460 1.00 96.31 116 THR A N 1
ATOM 850 C CA . THR A 1 116 ? -18.447 9.587 6.826 1.00 96.31 116 THR A CA 1
ATOM 851 C C . THR A 1 116 ? -18.303 8.070 6.706 1.00 96.31 116 THR A C 1
ATOM 853 O O . THR A 1 116 ? -19.240 7.324 6.974 1.00 96.31 116 THR A O 1
ATOM 856 N N . TYR A 1 117 ? -17.116 7.607 6.322 1.00 98.00 117 TYR A N 1
ATOM 857 C CA . TYR A 1 117 ? -16.815 6.197 6.115 1.00 98.00 117 TYR A CA 1
ATOM 858 C C . TYR A 1 117 ? -16.856 5.367 7.405 1.00 98.00 117 TYR A C 1
ATOM 860 O O . TYR A 1 117 ? -17.197 4.186 7.362 1.00 98.00 117 TYR A O 1
ATOM 868 N N . HIS A 1 118 ? -16.625 5.995 8.559 1.00 97.69 118 HIS A N 1
ATOM 869 C CA . HIS A 1 118 ? -16.737 5.363 9.870 1.00 97.69 118 HIS A CA 1
ATOM 870 C C . HIS A 1 118 ? -18.101 4.678 10.091 1.00 97.69 118 HIS A C 1
ATOM 872 O O . HIS A 1 118 ? -18.159 3.600 10.683 1.00 97.69 118 HIS A O 1
ATOM 878 N N . ASP A 1 119 ? -19.190 5.224 9.532 1.00 97.0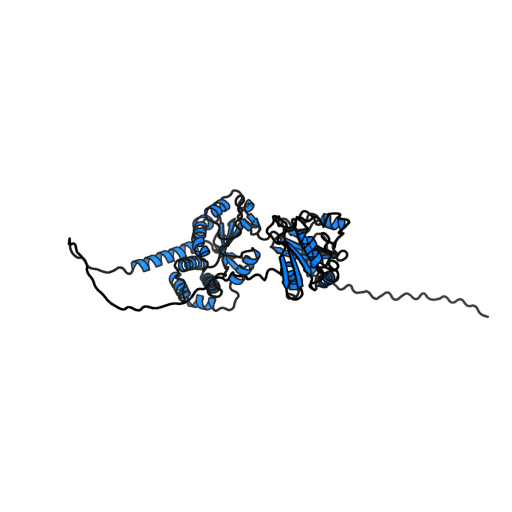6 119 ASP A N 1
ATOM 879 C CA . ASP A 1 119 ? -20.524 4.607 9.595 1.00 97.06 119 ASP A CA 1
ATOM 880 C C . ASP A 1 119 ? -20.575 3.245 8.863 1.00 97.06 119 ASP A C 1
ATOM 882 O O . ASP A 1 119 ? -21.330 2.349 9.248 1.00 97.06 119 ASP A O 1
ATOM 886 N N . THR A 1 120 ? -19.771 3.070 7.807 1.00 98.31 120 THR A N 1
ATOM 887 C CA . THR A 1 120 ? -19.639 1.798 7.071 1.00 98.31 120 THR A CA 1
ATOM 888 C C . THR A 1 120 ? -18.861 0.784 7.900 1.00 98.31 120 THR A C 1
ATOM 890 O O . THR A 1 120 ? -19.326 -0.337 8.102 1.00 98.31 120 THR A O 1
ATOM 893 N N . ILE A 1 121 ? -17.716 1.189 8.454 1.00 98.12 121 ILE A N 1
ATOM 894 C CA . ILE A 1 121 ? -16.888 0.32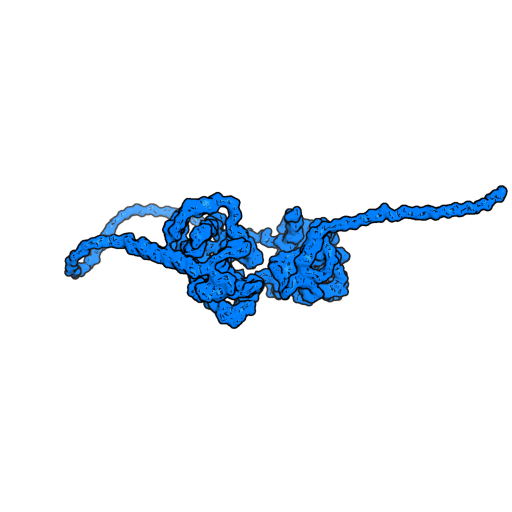5 9.306 1.00 98.12 121 ILE A CA 1
ATOM 895 C C . ILE A 1 121 ? -17.652 -0.120 10.553 1.00 98.12 121 ILE A C 1
ATOM 897 O O . ILE A 1 121 ? -17.590 -1.292 10.916 1.00 98.12 121 ILE A O 1
ATOM 901 N N . LYS A 1 122 ? -18.455 0.757 11.164 1.00 97.69 122 LYS A N 1
ATOM 902 C CA . LYS A 1 122 ? -19.317 0.393 12.294 1.00 97.69 122 LYS A CA 1
ATOM 903 C C . LYS A 1 122 ? -20.291 -0.738 11.945 1.00 97.69 122 LYS A C 1
ATOM 905 O O . LYS A 1 122 ? -20.388 -1.703 12.697 1.00 97.69 122 LYS A O 1
ATOM 910 N N . GLN A 1 123 ? -20.941 -0.671 10.784 1.00 98.31 123 GLN A N 1
ATOM 911 C CA . GLN A 1 123 ? -21.848 -1.731 10.324 1.00 98.31 123 GLN A CA 1
ATOM 912 C C . GLN A 1 123 ? -21.111 -3.047 10.044 1.00 98.31 123 GLN A C 1
ATOM 914 O O . GLN A 1 123 ? -21.620 -4.123 10.369 1.00 98.31 123 GLN A O 1
ATOM 919 N N . ILE A 1 124 ? -19.892 -2.978 9.497 1.00 98.56 124 ILE A N 1
ATOM 920 C CA . ILE A 1 124 ? -19.032 -4.156 9.333 1.00 98.56 124 ILE A CA 1
ATOM 921 C C . ILE A 1 124 ? -18.670 -4.764 10.690 1.00 98.56 124 ILE A C 1
ATOM 923 O O . ILE A 1 124 ? -18.740 -5.985 10.845 1.00 98.56 124 ILE A O 1
ATOM 927 N N . ILE A 1 125 ? -18.342 -3.934 11.685 1.00 98.44 125 ILE A N 1
ATOM 928 C CA . ILE A 1 125 ? -18.032 -4.394 13.041 1.00 98.44 125 ILE A CA 1
ATOM 929 C C . ILE A 1 125 ? -19.239 -5.119 13.644 1.00 98.44 125 ILE A C 1
ATOM 931 O O . ILE A 1 125 ? -19.126 -6.278 14.043 1.00 98.44 125 ILE A O 1
ATOM 935 N N . GLU A 1 126 ? -20.403 -4.471 13.636 1.00 97.81 126 GLU A N 1
ATOM 936 C CA . GLU A 1 126 ? -21.656 -4.986 14.201 1.00 97.81 126 GLU A CA 1
ATOM 937 C C . GLU A 1 126 ? -22.169 -6.264 13.518 1.00 97.81 126 GLU A C 1
ATOM 939 O O . GLU A 1 126 ? -22.907 -7.028 14.137 1.00 97.81 126 GLU A O 1
ATOM 944 N N . T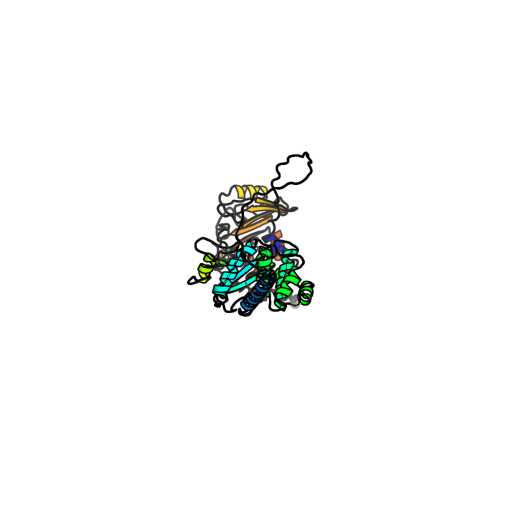HR A 1 127 ? -21.779 -6.524 12.267 1.00 98.12 127 THR A N 1
ATOM 945 C CA . THR A 1 127 ? -22.283 -7.670 11.489 1.00 98.12 127 THR A CA 1
ATOM 946 C C . THR A 1 127 ? -21.271 -8.815 11.404 1.00 98.12 127 THR A C 1
ATOM 948 O O . THR A 1 127 ? -21.601 -9.978 11.656 1.00 98.12 127 THR A O 1
ATOM 951 N N . TYR A 1 128 ? -20.020 -8.508 11.059 1.00 98.50 128 TYR A N 1
ATOM 952 C CA . TYR A 1 128 ? -19.018 -9.508 10.673 1.00 98.50 128 TYR A CA 1
ATOM 953 C C . TYR A 1 128 ? -17.893 -9.668 11.694 1.00 98.50 128 TYR A C 1
ATOM 955 O O . TYR A 1 128 ? -17.370 -10.772 11.852 1.00 98.50 128 TYR A O 1
ATOM 963 N N . VAL A 1 129 ? -17.544 -8.605 12.425 1.00 98.56 129 VAL A N 1
ATOM 964 C CA . VAL A 1 129 ? -16.478 -8.677 13.438 1.00 98.56 129 VAL A CA 1
ATOM 965 C C . VAL A 1 129 ? -16.973 -9.357 14.704 1.00 98.56 129 VAL A C 1
ATOM 967 O O . VAL A 1 129 ? -16.326 -10.279 15.197 1.00 98.56 129 VAL A O 1
ATOM 970 N N . VAL A 1 130 ? -18.168 -8.993 15.180 1.00 97.81 130 VAL A N 1
ATOM 971 C CA . VAL A 1 130 ? -18.792 -9.649 16.345 1.00 97.81 130 VAL A CA 1
ATOM 972 C C . VAL A 1 130 ? -19.060 -11.142 16.119 1.00 97.81 130 VAL A C 1
ATOM 974 O O . VAL A 1 130 ? -19.127 -11.907 17.077 1.00 97.81 130 VAL A O 1
ATOM 977 N N . THR A 1 131 ? -19.204 -11.576 14.861 1.00 97.44 131 THR A N 1
ATOM 978 C CA . THR A 1 131 ? -19.409 -12.988 14.493 1.00 97.44 131 THR A CA 1
ATOM 979 C C . THR A 1 131 ? -18.104 -13.733 14.194 1.00 97.44 131 THR A C 1
ATOM 981 O O . THR A 1 131 ? -18.137 -14.941 13.968 1.00 97.44 131 THR A O 1
ATOM 984 N N . GLY A 1 132 ? -16.958 -13.043 14.212 1.00 97.81 132 GLY A N 1
ATOM 985 C CA . GLY A 1 132 ? -15.637 -13.619 13.950 1.00 97.81 132 GLY A CA 1
ATOM 986 C C . GLY A 1 132 ? -15.353 -13.940 12.480 1.00 97.81 132 GLY A C 1
ATOM 987 O O . GLY A 1 132 ? -14.375 -14.627 12.200 1.00 97.81 132 GLY A O 1
ATOM 988 N N . GLN A 1 133 ? -16.184 -13.468 11.546 1.00 98.19 133 GLN A N 1
ATOM 989 C CA . GLN A 1 133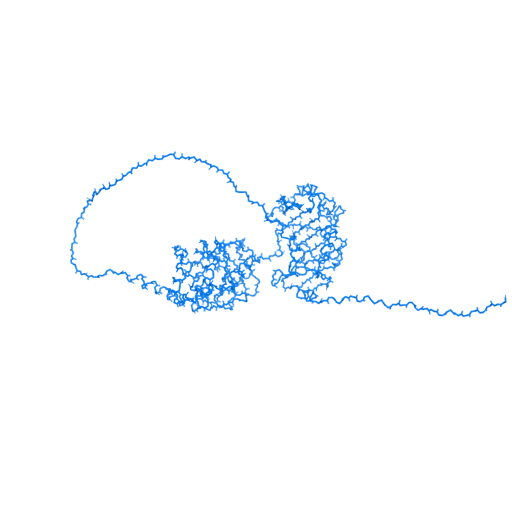 ? -15.967 -13.645 10.103 1.00 98.19 133 GLN A CA 1
ATOM 990 C C . GLN A 1 133 ? -14.889 -12.699 9.565 1.00 98.19 133 GLN A C 1
ATOM 992 O O . GLN A 1 133 ? -14.185 -13.031 8.615 1.00 98.19 133 GLN A O 1
ATOM 997 N N . VAL A 1 134 ? -14.764 -11.524 10.180 1.00 98.69 134 VAL A N 1
ATOM 998 C CA . VAL A 1 134 ? -13.807 -10.480 9.809 1.00 98.69 134 VAL A CA 1
ATOM 999 C C . VAL A 1 134 ? -13.093 -9.986 11.063 1.00 98.69 134 VAL A C 1
ATOM 1001 O O . VAL A 1 134 ? -13.681 -9.948 12.143 1.00 98.69 134 VAL A O 1
ATOM 1004 N N . LYS A 1 135 ? -11.845 -9.553 10.919 1.00 98.75 135 LYS A N 1
ATOM 1005 C CA . LYS A 1 135 ? -11.181 -8.651 11.865 1.00 98.75 135 LYS A CA 1
ATOM 1006 C C . LYS A 1 135 ? -10.829 -7.339 11.167 1.00 98.75 135 LYS A C 1
ATOM 1008 O O . LYS A 1 135 ? -10.513 -7.330 9.977 1.00 98.75 135 LYS A O 1
ATOM 1013 N N . ILE A 1 136 ? -10.916 -6.232 11.896 1.00 98.69 136 ILE A N 1
ATOM 1014 C CA . ILE A 1 136 ? -10.457 -4.922 11.431 1.00 98.69 136 ILE A CA 1
ATOM 1015 C C . ILE A 1 136 ? -9.040 -4.717 11.932 1.00 98.69 136 ILE A C 1
ATOM 1017 O O . ILE A 1 136 ? -8.786 -4.877 13.121 1.00 98.69 136 ILE A O 1
ATOM 1021 N N . GLU A 1 137 ? -8.148 -4.326 11.037 1.00 98.62 137 GLU A N 1
ATOM 1022 C CA . GLU A 1 137 ? -6.852 -3.759 11.370 1.00 98.62 137 GLU A CA 1
ATOM 1023 C C . GLU A 1 137 ? -6.890 -2.264 11.054 1.00 98.62 137 GLU A C 1
ATOM 1025 O O . GLU A 1 137 ? -7.114 -1.866 9.914 1.00 98.62 137 GLU A O 1
ATOM 1030 N N . TYR A 1 138 ? -6.705 -1.421 12.061 1.00 98.75 138 TYR A N 1
ATOM 1031 C CA . TYR A 1 138 ? -6.693 0.024 11.886 1.00 98.75 138 TYR A CA 1
ATOM 1032 C C . TYR A 1 138 ? -5.263 0.553 11.858 1.00 98.75 138 TYR A C 1
ATOM 1034 O O . TYR A 1 138 ? -4.442 0.217 12.717 1.00 98.75 138 TYR A O 1
ATOM 1042 N N . ARG A 1 139 ? -4.996 1.410 10.874 1.00 98.44 139 ARG A N 1
ATOM 1043 C CA . ARG A 1 139 ? -3.705 2.035 10.604 1.00 98.44 139 ARG A CA 1
ATOM 1044 C C . ARG A 1 139 ? -3.864 3.545 10.574 1.00 98.44 139 ARG A C 1
ATOM 1046 O O . ARG A 1 139 ? -4.621 4.095 9.770 1.00 98.44 139 ARG A O 1
ATOM 1053 N N . PHE A 1 140 ? -3.123 4.241 11.429 1.00 98.56 140 PHE A N 1
ATOM 1054 C CA . PHE A 1 140 ? -3.105 5.698 11.382 1.00 98.56 140 PHE A CA 1
ATOM 1055 C C . PHE A 1 140 ? -2.409 6.184 10.108 1.00 98.56 140 PHE A C 1
ATOM 1057 O O . PHE A 1 140 ? -1.285 5.789 9.809 1.00 98.56 140 PHE A O 1
ATOM 1064 N N . PHE A 1 141 ? -3.041 7.108 9.387 1.00 97.25 141 PHE A N 1
ATOM 1065 C CA . PHE A 1 141 ? -2.446 7.745 8.213 1.00 97.25 141 PHE A CA 1
ATOM 1066 C C . PHE A 1 141 ? -2.636 9.272 8.273 1.00 97.25 141 PHE A C 1
ATOM 1068 O O . PHE A 1 141 ? -3.445 9.825 7.526 1.00 97.25 141 PHE A O 1
ATOM 1075 N N . PRO A 1 142 ? -1.941 9.962 9.204 1.00 96.00 142 PRO A N 1
ATOM 1076 C CA . PRO A 1 142 ? -2.189 11.366 9.532 1.00 96.00 142 PRO A CA 1
ATOM 1077 C C . PRO A 1 142 ? -1.646 12.305 8.444 1.00 96.00 142 PRO A C 1
ATOM 1079 O O . PRO A 1 142 ? -0.472 12.667 8.457 1.00 96.00 142 PRO A O 1
ATOM 1082 N N . ILE A 1 143 ? -2.497 12.688 7.493 1.00 92.69 143 ILE A N 1
ATOM 1083 C CA . ILE A 1 143 ? -2.113 13.472 6.304 1.00 92.69 143 ILE A CA 1
ATOM 1084 C C . ILE A 1 143 ? -2.900 14.773 6.135 1.00 92.69 143 ILE A C 1
ATOM 1086 O O . ILE A 1 143 ? -2.597 15.544 5.228 1.00 92.69 143 ILE A O 1
ATOM 1090 N N . ILE A 1 144 ? -3.932 15.004 6.950 1.00 96.25 144 ILE A N 1
ATOM 1091 C CA . ILE A 1 144 ? -4.832 16.152 6.783 1.00 96.25 144 ILE A CA 1
ATOM 1092 C C . ILE A 1 144 ? -4.260 17.418 7.419 1.00 96.25 144 ILE A C 1
ATOM 1094 O O . ILE A 1 144 ? -4.275 18.472 6.786 1.00 96.25 144 ILE A O 1
ATOM 1098 N N . ASP A 1 145 ? -3.750 17.322 8.647 1.00 96.62 145 ASP A N 1
ATOM 1099 C CA . ASP A 1 145 ? -3.091 18.423 9.348 1.00 96.62 145 ASP A CA 1
ATOM 1100 C C . ASP A 1 145 ? -1.793 17.936 9.998 1.00 96.62 145 ASP A C 1
ATOM 1102 O O . ASP A 1 145 ? -1.776 16.919 10.693 1.00 96.62 145 ASP A O 1
ATOM 1106 N N . GLU A 1 146 ? -0.703 18.675 9.793 1.00 91.06 146 GLU A N 1
ATOM 1107 C CA . GLU A 1 146 ? 0.642 18.288 10.238 1.00 91.06 146 GLU A CA 1
ATOM 1108 C C . GLU A 1 146 ? 0.786 18.179 11.768 1.00 91.06 146 GLU A C 1
ATOM 1110 O O . GLU A 1 146 ? 1.672 17.475 12.249 1.00 91.06 146 GLU A O 1
ATOM 1115 N N . ASN A 1 147 ? -0.078 18.852 12.537 1.00 92.56 147 ASN A N 1
ATOM 1116 C CA . ASN A 1 147 ? -0.017 18.882 13.998 1.00 92.56 147 ASN A CA 1
ATOM 1117 C C . ASN A 1 147 ? -1.189 18.120 14.622 1.00 92.56 147 ASN A C 1
ATOM 1119 O O . ASN A 1 147 ? -1.004 17.277 15.501 1.00 92.56 147 ASN A O 1
ATOM 1123 N N . ALA A 1 148 ? -2.408 18.417 14.176 1.00 96.19 148 ALA A N 1
ATOM 1124 C CA . ALA A 1 148 ? -3.623 17.903 14.784 1.00 96.19 148 ALA A CA 1
ATOM 1125 C C . ALA A 1 148 ? -3.887 16.433 14.418 1.00 96.19 148 ALA A C 1
ATOM 1127 O O . ALA A 1 148 ? -4.341 15.683 15.285 1.00 96.19 148 ALA A O 1
ATOM 1128 N N . SER A 1 149 ? -3.546 15.977 13.205 1.00 97.06 149 SER A N 1
ATOM 1129 C CA . SER A 1 149 ? -3.724 14.563 12.846 1.00 97.06 149 SER A CA 1
ATOM 1130 C C . SER A 1 149 ? -2.818 13.632 13.672 1.00 97.06 149 SER A C 1
ATOM 1132 O O . SER A 1 149 ? -3.348 12.707 14.298 1.00 97.06 149 SER A O 1
ATOM 1134 N N . PRO A 1 150 ? -1.491 13.873 13.788 1.00 95.25 150 PRO A N 1
ATOM 1135 C CA . PRO A 1 150 ? -0.636 13.087 14.681 1.00 95.25 150 PRO A CA 1
ATOM 1136 C C . PRO A 1 150 ? -1.049 13.177 16.153 1.00 95.25 150 PRO A C 1
ATOM 1138 O O . PRO A 1 150 ? -0.982 12.182 16.872 1.00 95.25 150 PRO A O 1
ATOM 1141 N N . PHE A 1 151 ? -1.514 14.346 16.608 1.00 96.19 151 PHE A N 1
ATOM 1142 C CA . PHE A 1 151 ? -1.986 14.533 17.981 1.00 96.19 151 PHE A CA 1
ATOM 1143 C C . PHE A 1 151 ? -3.185 13.631 18.315 1.00 96.19 151 PHE A C 1
ATOM 1145 O O . PHE A 1 151 ? -3.199 12.994 19.368 1.00 96.19 151 PHE A O 1
ATOM 1152 N N . LEU A 1 152 ? -4.177 13.538 17.423 1.00 98.12 152 LEU A N 1
ATOM 1153 C CA . LEU A 1 152 ? -5.346 12.674 17.625 1.00 98.12 152 LEU A CA 1
ATOM 1154 C C . LEU A 1 152 ? -4.992 11.186 17.513 1.00 98.12 152 LEU A C 1
ATOM 1156 O O . LEU A 1 152 ? -5.522 10.379 18.276 1.00 98.12 152 LEU A O 1
ATOM 1160 N N . ALA A 1 153 ? -4.067 10.826 16.617 1.00 97.75 153 ALA A N 1
ATOM 1161 C CA . ALA A 1 153 ? -3.523 9.471 16.546 1.00 97.75 153 ALA A CA 1
ATOM 1162 C C . ALA A 1 153 ? -2.843 9.071 17.868 1.00 97.75 153 ALA A C 1
ATOM 1164 O O . ALA A 1 153 ? -3.171 8.033 18.442 1.00 97.75 153 ALA A O 1
ATOM 1165 N N . ALA A 1 154 ? -1.980 9.940 18.404 1.00 96.75 154 ALA A N 1
ATOM 1166 C CA . ALA A 1 154 ? -1.307 9.735 19.684 1.00 96.75 154 ALA A CA 1
ATOM 1167 C C . ALA A 1 154 ? -2.289 9.661 20.865 1.00 96.75 154 ALA A C 1
ATOM 1169 O O . ALA A 1 154 ? -2.131 8.809 21.735 1.00 96.75 154 ALA A O 1
ATOM 1170 N N . LEU A 1 155 ? -3.330 10.505 20.896 1.00 97.81 155 LEU A N 1
ATOM 1171 C CA . LEU A 1 155 ? -4.384 10.428 21.915 1.00 97.81 155 LEU A CA 1
ATOM 1172 C C . LEU A 1 155 ? -5.075 9.058 21.898 1.00 97.81 155 LEU A C 1
ATOM 1174 O O . LEU A 1 155 ? -5.245 8.439 22.950 1.00 97.81 155 LEU A O 1
ATOM 1178 N N . ASN A 1 156 ? -5.448 8.577 20.712 1.00 98.31 156 ASN A N 1
ATOM 1179 C CA . ASN A 1 156 ? -6.121 7.293 20.559 1.00 98.31 156 ASN A CA 1
ATOM 1180 C C . ASN A 1 156 ? -5.209 6.113 20.939 1.00 98.31 156 ASN A C 1
ATOM 1182 O O . ASN A 1 156 ? -5.628 5.215 21.664 1.00 98.31 156 ASN A O 1
ATOM 1186 N N . GLU A 1 157 ? -3.941 6.147 20.525 1.00 97.38 157 GLU A N 1
ATOM 1187 C CA . GLU A 1 157 ? -2.929 5.171 20.942 1.00 97.38 157 GLU A CA 1
ATOM 1188 C C . GLU A 1 157 ? -2.704 5.181 22.461 1.00 97.38 157 GLU A C 1
ATOM 1190 O O . GLU A 1 157 ? -2.657 4.127 23.088 1.00 97.38 157 GLU A O 1
ATOM 1195 N N . CYS A 1 158 ? -2.626 6.350 23.096 1.00 97.25 158 CYS A N 1
ATOM 1196 C CA . CYS A 1 158 ? -2.480 6.443 24.549 1.00 97.25 158 CYS A CA 1
ATOM 1197 C C . CYS A 1 158 ? -3.703 5.911 25.311 1.00 97.25 158 CYS A C 1
ATOM 1199 O O . CYS A 1 158 ? -3.558 5.404 26.426 1.00 97.25 158 CYS A O 1
ATOM 1201 N N . ALA A 1 159 ? -4.898 5.973 24.720 1.00 97.44 159 ALA A N 1
ATOM 1202 C CA . ALA A 1 159 ? -6.090 5.345 25.285 1.00 97.44 159 ALA A CA 1
ATOM 1203 C C . ALA A 1 159 ? -6.023 3.804 25.263 1.00 97.44 159 ALA A C 1
ATOM 1205 O O . ALA A 1 159 ? -6.663 3.150 26.092 1.00 97.44 159 ALA A O 1
ATOM 1206 N N . ASP A 1 160 ? -5.213 3.207 24.381 1.00 96.50 160 ASP A N 1
ATOM 1207 C CA . ASP A 1 160 ? -4.953 1.759 24.350 1.00 96.50 160 ASP A CA 1
ATOM 1208 C C . ASP A 1 160 ? -4.298 1.266 25.646 1.00 96.50 160 ASP A C 1
ATOM 1210 O O . ASP A 1 160 ? -4.665 0.217 26.171 1.00 96.50 160 ASP A O 1
ATOM 1214 N N . GLN A 1 161 ? -3.422 2.076 26.257 1.00 95.06 161 GLN A N 1
ATOM 1215 C CA . GLN A 1 161 ? -2.788 1.751 27.547 1.00 95.06 161 GLN A CA 1
ATOM 1216 C C . GLN A 1 161 ? -3.798 1.620 28.698 1.00 95.06 161 GLN A C 1
ATOM 1218 O O . GLN A 1 161 ? -3.490 1.033 29.735 1.00 95.06 161 GLN A O 1
ATOM 1223 N N . GLN A 1 162 ? -5.007 2.156 28.519 1.00 96.00 162 GLN A N 1
ATOM 1224 C CA . GLN A 1 162 ? -6.122 2.049 29.461 1.00 96.00 162 GLN A CA 1
ATOM 1225 C C . GLN A 1 162 ? -7.216 1.085 28.962 1.00 96.00 162 GLN A C 1
ATOM 1227 O O . GLN A 1 162 ? -8.289 1.006 29.560 1.00 96.00 162 GLN A O 1
ATOM 1232 N N . GLY A 1 163 ? -6.958 0.342 27.878 1.00 95.88 163 GLY A N 1
ATOM 1233 C CA . GLY A 1 163 ? -7.883 -0.623 27.280 1.00 95.88 163 GLY A CA 1
ATOM 1234 C C . GLY A 1 163 ? -9.073 0.022 26.567 1.00 95.88 163 GLY A C 1
ATOM 1235 O O . GLY A 1 163 ? -10.134 -0.592 26.471 1.00 95.88 163 GLY A O 1
ATOM 1236 N N . LYS A 1 164 ? -8.942 1.279 26.120 1.00 97.50 164 LYS A N 1
ATOM 1237 C CA . LYS A 1 164 ? -10.042 2.076 25.549 1.00 97.50 164 LYS A CA 1
ATOM 1238 C C . LYS A 1 164 ? -9.779 2.555 24.125 1.00 97.50 164 LYS A C 1
ATOM 1240 O O . LYS A 1 164 ? -10.453 3.486 23.689 1.00 97.50 164 LYS A O 1
ATOM 1245 N N . PHE A 1 165 ? -8.860 1.922 23.392 1.00 98.19 165 PHE A N 1
ATOM 1246 C CA . PHE A 1 165 ? -8.541 2.305 22.013 1.00 98.19 165 PHE A CA 1
ATOM 1247 C C . PHE A 1 165 ? -9.793 2.407 21.133 1.00 98.19 165 PHE A C 1
ATOM 1249 O O . PHE A 1 165 ? -10.102 3.476 20.629 1.00 98.19 165 PHE A O 1
ATOM 1256 N N . TRP A 1 166 ? -10.572 1.330 20.997 1.00 98.50 166 TRP A N 1
ATOM 1257 C CA . TRP A 1 166 ? -11.691 1.298 20.043 1.00 98.50 166 TRP A CA 1
ATOM 1258 C C . TRP A 1 166 ? -12.875 2.192 20.433 1.00 98.50 166 TRP A C 1
ATOM 1260 O O . TRP A 1 166 ? -13.499 2.807 19.569 1.00 98.50 166 TRP A O 1
ATOM 1270 N N . ALA A 1 167 ? -13.137 2.340 21.735 1.00 98.25 167 ALA A N 1
ATOM 1271 C CA . ALA A 1 167 ? -14.125 3.298 22.229 1.00 98.25 167 ALA A CA 1
ATOM 1272 C C . ALA A 1 167 ? -13.678 4.750 21.976 1.00 98.25 167 ALA A C 1
ATOM 1274 O O . ALA A 1 167 ? -14.485 5.584 21.568 1.00 98.25 167 ALA A O 1
ATOM 1275 N N . THR A 1 168 ? -12.387 5.042 22.165 1.00 98.56 168 THR A N 1
ATOM 1276 C CA . THR A 1 168 ? -11.803 6.359 21.865 1.00 98.56 168 THR A CA 1
ATOM 1277 C C . THR A 1 168 ? -11.826 6.635 20.367 1.00 98.56 168 THR A C 1
ATOM 1279 O O . THR A 1 168 ? -12.257 7.706 19.959 1.00 98.56 168 THR A O 1
ATOM 1282 N N . HIS A 1 169 ? -11.474 5.651 19.543 1.00 98.62 169 HIS A N 1
ATOM 1283 C CA . HIS A 1 169 ? -11.495 5.726 18.088 1.00 98.62 169 HIS A CA 1
ATOM 1284 C C . HIS A 1 169 ? -12.878 6.129 17.564 1.00 98.62 169 HIS A C 1
ATOM 1286 O O . HIS A 1 169 ? -12.998 7.103 16.821 1.00 98.62 169 HIS A O 1
ATOM 1292 N N . ALA A 1 170 ? -13.932 5.428 17.997 1.00 98.00 170 ALA A N 1
ATOM 1293 C CA . ALA A 1 170 ? -15.304 5.764 17.621 1.00 98.00 170 ALA A CA 1
ATOM 1294 C C . ALA A 1 170 ? -15.705 7.168 18.107 1.00 98.00 170 ALA A C 1
ATOM 1296 O O . ALA A 1 170 ? -16.245 7.969 17.343 1.00 98.00 170 ALA A O 1
ATOM 1297 N N . MET A 1 171 ? -15.362 7.512 19.354 1.00 97.44 171 MET A N 1
ATOM 1298 C CA . MET A 1 171 ? -15.658 8.829 19.920 1.00 97.44 171 MET A CA 1
ATOM 1299 C C . MET A 1 171 ? -14.958 9.970 19.173 1.00 97.44 171 MET A C 1
ATOM 1301 O O . MET A 1 171 ? -15.559 11.024 18.980 1.00 97.44 171 MET A O 1
ATOM 1305 N N . LEU A 1 172 ? -13.705 9.790 18.749 1.00 98.44 172 LEU A N 1
ATOM 1306 C CA . LEU A 1 172 ? -12.965 10.809 18.007 1.00 98.44 172 LEU A CA 1
ATOM 1307 C C . LEU A 1 172 ? -13.600 11.081 16.642 1.00 98.44 172 LEU A C 1
ATOM 1309 O O . LEU A 1 172 ? -13.730 12.249 16.275 1.00 98.44 172 LEU A O 1
ATOM 1313 N N . TYR A 1 173 ? -14.063 10.051 15.927 1.00 98.12 173 TYR A N 1
ATOM 1314 C CA . TYR A 1 173 ? -14.813 10.245 14.682 1.00 98.12 173 TYR A CA 1
ATOM 1315 C C . TYR A 1 173 ? -16.148 10.959 14.909 1.00 98.12 173 TYR A C 1
ATOM 1317 O O . TYR A 1 173 ? -16.468 11.891 14.166 1.00 98.12 173 TYR A O 1
ATOM 1325 N N . ASP A 1 174 ? -16.889 10.602 15.961 1.00 95.38 174 ASP A N 1
ATOM 1326 C CA . ASP A 1 174 ? -18.140 11.280 16.317 1.00 95.38 174 ASP A CA 1
ATOM 1327 C C . ASP A 1 174 ? -17.911 12.754 16.681 1.00 95.38 174 ASP A C 1
ATOM 1329 O O . ASP A 1 174 ? -18.645 13.636 16.224 1.00 95.38 174 ASP A O 1
ATOM 1333 N N . LEU A 1 175 ? -16.879 13.057 17.473 1.00 96.31 175 LEU A N 1
ATOM 1334 C CA . LEU A 1 175 ? -16.504 14.434 17.799 1.00 96.31 175 LEU A CA 1
ATOM 1335 C C . LEU A 1 175 ? -16.095 15.203 16.537 1.00 96.31 175 LEU A C 1
ATOM 1337 O O . LEU A 1 175 ? -16.534 16.338 16.349 1.00 96.31 175 LEU A O 1
ATOM 1341 N N . ALA A 1 176 ? -15.308 14.592 15.650 1.00 96.19 176 ALA A N 1
ATOM 1342 C CA . ALA A 1 176 ? -14.861 15.215 14.408 1.00 96.19 176 ALA A CA 1
ATOM 1343 C C . ALA A 1 176 ? -16.037 15.553 13.478 1.00 96.19 176 ALA A C 1
ATOM 1345 O O . ALA A 1 176 ? -16.184 16.703 13.057 1.00 96.19 176 ALA A O 1
ATOM 1346 N N . LYS A 1 177 ? -16.934 14.585 13.247 1.00 94.31 177 LYS A N 1
ATOM 1347 C CA . LYS A 1 177 ? -18.149 14.729 12.427 1.00 94.31 177 LYS A CA 1
ATOM 1348 C C . LYS A 1 177 ? -19.061 15.845 12.943 1.00 94.31 177 LYS A C 1
ATOM 1350 O O . LYS A 1 177 ? -19.639 16.594 12.156 1.00 94.31 177 LYS A O 1
ATOM 1355 N N . ASN A 1 178 ? -19.139 15.999 14.265 1.00 94.06 178 ASN A N 1
ATOM 1356 C CA . ASN A 1 178 ? -19.926 17.037 14.934 1.00 94.06 178 ASN A CA 1
ATOM 1357 C C . ASN A 1 178 ? -19.169 18.359 15.150 1.00 94.06 178 ASN A C 1
ATOM 1359 O O . ASN A 1 178 ? -19.715 19.273 15.767 1.00 94.06 178 ASN A O 1
ATOM 1363 N N . ARG A 1 179 ? -17.937 18.490 14.634 1.00 93.06 179 ARG A N 1
ATOM 1364 C CA . ARG A 1 179 ? -17.072 19.675 14.801 1.00 93.06 179 ARG A CA 1
ATOM 1365 C C . ARG A 1 179 ? -16.834 20.045 16.271 1.00 93.06 179 ARG A C 1
ATOM 1367 O O . ARG A 1 179 ? -16.776 21.220 16.622 1.00 93.06 179 ARG A O 1
ATOM 1374 N N . ALA A 1 180 ? -16.702 19.026 17.113 1.00 94.12 180 ALA A N 1
ATOM 1375 C CA . ALA A 1 180 ? -16.490 19.117 18.554 1.00 94.12 180 ALA A CA 1
ATOM 1376 C C . ALA A 1 180 ? -15.063 18.707 18.973 1.00 94.12 180 ALA A C 1
ATOM 1378 O O . ALA A 1 180 ? -14.815 18.432 20.144 1.00 94.12 180 ALA A O 1
ATOM 1379 N N . LEU A 1 181 ? -14.121 18.641 18.024 1.00 94.50 181 LEU A N 1
ATOM 1380 C CA . LEU A 1 181 ? -12.696 18.515 18.324 1.00 94.50 181 LEU A CA 1
ATOM 1381 C C . LEU A 1 181 ? -12.120 19.899 18.640 1.00 94.50 181 LEU A C 1
ATOM 1383 O O . LEU A 1 181 ? -11.984 20.742 17.754 1.00 94.50 181 LEU A O 1
ATOM 1387 N N . ASP A 1 182 ? -11.779 20.120 19.906 1.00 93.25 182 ASP A N 1
ATOM 1388 C CA . ASP A 1 182 ? -11.142 21.342 20.386 1.00 93.25 182 ASP A CA 1
ATOM 1389 C C . ASP A 1 182 ? -10.023 21.037 21.399 1.00 93.25 182 ASP A C 1
ATOM 1391 O O . ASP A 1 182 ? -9.649 19.886 21.636 1.00 93.25 182 ASP A O 1
ATOM 1395 N N . GLN A 1 183 ? -9.469 22.082 22.015 1.00 91.56 183 GLN A N 1
ATOM 1396 C CA . GLN A 1 183 ? -8.353 21.968 22.956 1.00 91.56 183 GLN A CA 1
ATOM 1397 C C . GLN A 1 183 ? -8.673 21.122 24.207 1.00 91.56 183 GLN A C 1
ATOM 1399 O O . GLN A 1 183 ? -7.758 20.699 24.913 1.00 91.56 183 GLN A O 1
ATOM 1404 N N . THR A 1 184 ? -9.952 20.867 24.490 1.00 94.94 184 THR A N 1
ATOM 1405 C CA . THR A 1 184 ? -10.436 20.067 25.623 1.00 94.94 184 THR A CA 1
ATOM 1406 C C . THR A 1 184 ? -10.634 18.594 25.269 1.00 94.94 184 THR A C 1
ATOM 1408 O O . THR A 1 184 ? -11.117 17.829 26.104 1.00 94.94 184 THR A O 1
ATOM 1411 N N . VAL A 1 185 ? -10.265 18.157 24.058 1.00 95.62 185 VAL A N 1
ATOM 1412 C CA . VAL A 1 185 ? -10.508 16.780 23.597 1.00 95.62 185 VAL A CA 1
ATOM 1413 C C . VAL A 1 185 ? -9.938 15.720 24.547 1.00 95.62 185 VAL A C 1
ATOM 1415 O O . VAL A 1 185 ? -10.619 14.737 24.810 1.00 95.62 185 VAL A O 1
ATOM 1418 N N . ILE A 1 186 ? -8.760 15.942 25.148 1.00 95.69 186 ILE A N 1
ATOM 1419 C CA . ILE A 1 186 ? -8.164 15.000 26.115 1.00 95.69 186 ILE A CA 1
ATOM 1420 C C . ILE A 1 186 ? -9.081 14.816 27.329 1.00 95.69 186 ILE A C 1
ATOM 1422 O O . ILE A 1 186 ? -9.405 13.687 27.688 1.00 95.69 186 ILE A O 1
ATOM 1426 N N . THR A 1 187 ? -9.514 15.913 27.959 1.00 96.00 187 THR A N 1
ATOM 1427 C CA . THR A 1 187 ? -10.392 15.857 29.139 1.00 96.00 187 THR A CA 1
ATOM 1428 C C . THR A 1 187 ? -11.775 15.334 28.776 1.00 96.00 187 THR A C 1
ATOM 1430 O O . THR A 1 187 ? -12.312 14.506 29.497 1.00 96.00 187 THR A O 1
ATOM 1433 N N . THR A 1 188 ? -12.315 15.732 27.621 1.00 95.38 188 THR A N 1
ATOM 1434 C CA . THR A 1 188 ? -13.614 15.256 27.125 1.00 95.38 188 THR A CA 1
ATOM 1435 C C . THR A 1 188 ? -13.615 13.742 26.933 1.00 95.38 188 THR A C 1
ATOM 1437 O O . THR A 1 188 ? -14.517 13.058 27.408 1.00 95.38 188 THR A O 1
ATOM 1440 N N . VAL A 1 189 ? -12.593 13.208 26.261 1.00 96.12 189 VAL A N 1
ATOM 1441 C CA . VAL A 1 189 ? -12.434 11.768 26.038 1.00 96.12 189 VAL A CA 1
ATOM 1442 C C . VAL A 1 189 ? -12.204 11.038 27.364 1.00 96.12 189 VAL A C 1
ATOM 1444 O O . VAL A 1 189 ? -12.815 9.997 27.601 1.00 96.12 189 VAL A O 1
ATOM 1447 N N . ALA A 1 190 ? -11.368 11.591 28.250 1.00 97.06 190 ALA A N 1
ATOM 1448 C CA . ALA A 1 190 ? -11.084 10.988 29.546 1.00 97.06 190 ALA A CA 1
ATOM 1449 C C . ALA A 1 190 ? -12.332 10.878 30.430 1.00 97.06 190 ALA A C 1
ATOM 1451 O O . ALA A 1 190 ? -12.631 9.795 30.930 1.00 97.06 190 ALA A O 1
ATOM 1452 N N . ASP A 1 191 ? -13.088 11.966 30.567 1.00 96.06 191 ASP A N 1
ATOM 1453 C CA . ASP A 1 191 ? -14.284 12.020 31.405 1.00 96.06 191 ASP A CA 1
ATOM 1454 C C . ASP A 1 191 ? -15.372 11.077 30.880 1.00 96.06 191 ASP A C 1
ATOM 1456 O O . ASP A 1 191 ? -15.943 10.297 31.644 1.00 96.06 191 ASP A O 1
ATOM 1460 N N . ARG A 1 192 ? -15.626 11.096 29.564 1.00 95.19 192 ARG A N 1
ATOM 1461 C CA . ARG A 1 192 ? -16.679 10.278 28.942 1.00 95.19 192 ARG A CA 1
ATOM 1462 C C . ARG A 1 192 ? -16.358 8.787 28.935 1.00 95.19 192 ARG A C 1
ATOM 1464 O O . ARG A 1 192 ? -17.264 7.968 29.057 1.00 95.19 192 ARG A O 1
ATOM 1471 N N . LEU A 1 193 ? -15.082 8.416 28.809 1.00 96.38 193 LEU A N 1
ATOM 1472 C CA . LEU A 1 193 ? -14.655 7.011 28.772 1.00 96.38 193 LEU A CA 1
ATOM 1473 C C . LEU A 1 193 ? -14.147 6.475 30.117 1.00 96.38 193 LEU A C 1
ATOM 1475 O O . LEU A 1 193 ? -13.755 5.305 30.200 1.00 96.38 193 LEU A O 1
ATOM 1479 N N . GLY A 1 194 ? -14.183 7.300 31.169 1.00 95.44 194 GLY A N 1
ATOM 1480 C CA . GLY A 1 194 ? -13.737 6.941 32.515 1.00 95.44 194 GLY A CA 1
ATOM 1481 C C . GLY A 1 194 ? -12.237 6.646 32.598 1.00 95.44 194 GLY A C 1
ATOM 1482 O O . GLY A 1 194 ? -11.840 5.714 33.296 1.00 95.44 194 GLY A O 1
ATOM 1483 N N . MET A 1 195 ? -11.418 7.395 31.857 1.00 97.00 195 MET A N 1
ATOM 1484 C CA . MET A 1 195 ? -9.958 7.261 31.820 1.00 97.00 195 MET A CA 1
ATOM 1485 C C . MET A 1 195 ? -9.252 8.296 32.705 1.00 97.00 195 MET A C 1
ATOM 1487 O O . MET A 1 195 ? -9.783 9.363 33.004 1.00 97.00 195 MET A O 1
ATOM 1491 N N . ASP A 1 196 ? -8.006 8.011 33.081 1.00 97.12 196 ASP A N 1
ATOM 1492 C CA . ASP A 1 196 ? -7.132 8.969 33.756 1.00 97.12 196 ASP A CA 1
ATOM 1493 C C . ASP A 1 196 ? -6.547 9.970 32.742 1.00 97.12 196 ASP A C 1
ATOM 1495 O O . ASP A 1 196 ? -5.670 9.639 31.935 1.00 97.12 196 ASP A O 1
ATOM 1499 N N . ALA A 1 197 ? -7.021 11.218 32.800 1.00 95.19 197 ALA A N 1
ATOM 1500 C CA . ALA A 1 197 ? -6.553 12.308 31.944 1.00 95.19 197 ALA A CA 1
ATOM 1501 C C . ALA A 1 197 ? -5.062 12.650 32.146 1.00 95.19 197 ALA A C 1
ATOM 1503 O O . ALA A 1 197 ? -4.383 13.048 31.193 1.00 95.19 197 ALA A O 1
ATOM 1504 N N . ASN A 1 198 ? -4.525 12.482 33.361 1.00 95.25 198 ASN A N 1
ATOM 1505 C CA . ASN A 1 198 ? -3.105 12.718 33.627 1.00 95.25 198 ASN A CA 1
ATOM 1506 C C . ASN A 1 198 ? -2.252 11.622 32.988 1.00 95.25 198 ASN A C 1
ATOM 1508 O O . ASN A 1 198 ? -1.196 11.925 32.437 1.00 95.25 198 ASN A O 1
ATOM 1512 N N . ALA A 1 199 ? -2.721 10.370 33.021 1.00 95.12 199 ALA A N 1
ATOM 1513 C CA . ALA A 1 199 ? -2.049 9.258 32.356 1.00 95.12 199 ALA A CA 1
ATOM 1514 C C . ALA A 1 199 ? -2.027 9.443 30.828 1.00 95.12 199 ALA A C 1
ATOM 1516 O O . ALA A 1 199 ? -0.974 9.267 30.215 1.00 95.12 199 ALA A O 1
ATOM 1517 N N . LEU A 1 200 ? -3.140 9.889 30.225 1.00 95.56 200 LEU A N 1
ATOM 1518 C CA . LEU A 1 200 ? -3.184 10.247 28.798 1.00 95.56 200 LEU A CA 1
ATOM 1519 C C . LEU A 1 200 ? -2.175 11.351 28.470 1.00 95.56 200 LEU A C 1
ATOM 1521 O O . LEU A 1 200 ? -1.335 11.183 27.591 1.00 95.56 200 LEU A O 1
ATOM 1525 N N . THR A 1 201 ? -2.211 12.456 29.220 1.00 93.94 201 THR A N 1
ATOM 1526 C CA . THR A 1 201 ? -1.311 13.601 29.005 1.00 93.94 201 THR A CA 1
ATOM 1527 C C . THR A 1 201 ? 0.159 13.203 29.151 1.00 93.94 201 THR A C 1
ATOM 1529 O O . THR A 1 201 ? 1.002 13.625 28.359 1.00 93.94 201 THR A O 1
ATOM 1532 N N . ALA A 1 202 ? 0.478 12.372 30.145 1.00 94.44 202 ALA A N 1
ATOM 1533 C CA . ALA A 1 202 ? 1.827 11.863 30.351 1.00 94.44 202 ALA A CA 1
ATOM 1534 C C . ALA A 1 202 ? 2.282 10.968 29.187 1.00 94.44 202 ALA A C 1
ATOM 1536 O O . ALA A 1 202 ? 3.399 11.145 28.705 1.00 94.44 202 ALA A O 1
ATOM 1537 N N . CYS A 1 203 ? 1.421 10.066 28.703 1.00 94.69 203 CYS A N 1
ATOM 1538 C CA . CYS A 1 203 ? 1.712 9.216 27.547 1.00 94.69 203 CYS A CA 1
ATOM 1539 C C . CYS A 1 203 ? 1.970 10.047 26.280 1.00 94.69 203 CYS A C 1
ATOM 1541 O O . CYS A 1 203 ? 2.995 9.870 25.625 1.00 94.69 203 CYS A O 1
ATOM 1543 N N . MET A 1 204 ? 1.104 11.024 25.992 1.00 92.75 204 MET A N 1
ATOM 1544 C CA . MET A 1 204 ? 1.234 11.903 24.824 1.00 92.75 204 MET A CA 1
ATOM 1545 C C . MET A 1 204 ? 2.471 12.811 24.885 1.00 92.75 204 MET A C 1
ATOM 1547 O O . MET A 1 204 ? 2.943 13.280 23.855 1.00 92.75 204 MET A O 1
ATOM 1551 N N . SER A 1 205 ? 3.004 13.058 26.084 1.00 89.38 205 SER A N 1
ATOM 1552 C CA . SER A 1 205 ? 4.236 13.835 26.289 1.00 89.38 205 SER A CA 1
ATOM 1553 C C . SER A 1 205 ? 5.511 12.982 26.201 1.00 89.38 205 SER A C 1
ATOM 1555 O O . SER A 1 205 ? 6.612 13.506 26.381 1.00 89.38 205 SER A O 1
ATOM 1557 N N . GLY A 1 206 ? 5.382 11.669 25.981 1.00 80.31 206 GLY A N 1
ATOM 1558 C CA . GLY A 1 206 ? 6.505 10.753 25.814 1.00 80.31 206 GLY A CA 1
ATOM 1559 C C . GLY A 1 206 ? 7.307 11.011 24.533 1.00 80.31 206 GLY A C 1
ATOM 1560 O O . GLY A 1 206 ? 6.830 11.617 23.581 1.00 80.31 206 GLY A O 1
ATOM 1561 N N . THR A 1 207 ? 8.556 10.536 24.507 1.00 62.28 207 THR A N 1
ATOM 1562 C CA . THR A 1 207 ? 9.513 10.757 23.401 1.00 62.28 207 THR A CA 1
ATOM 1563 C C . THR A 1 207 ? 9.723 9.527 22.507 1.00 62.28 207 THR A C 1
ATOM 1565 O O . THR A 1 207 ? 10.705 9.473 21.770 1.00 62.28 207 THR A O 1
ATOM 1568 N N . GLY A 1 208 ? 8.880 8.498 22.629 1.00 62.84 208 GLY A N 1
ATOM 1569 C CA . GLY A 1 208 ? 8.953 7.295 21.791 1.00 62.84 208 GLY A CA 1
ATOM 1570 C C . GLY A 1 208 ? 8.314 7.518 20.415 1.00 62.84 208 GLY A C 1
ATOM 1571 O O . GLY A 1 208 ? 7.517 8.447 20.273 1.00 62.84 208 GLY A O 1
ATOM 1572 N N . PRO A 1 209 ? 8.640 6.694 19.400 1.00 76.06 209 PRO A N 1
ATOM 1573 C CA . PRO A 1 209 ? 7.875 6.713 18.164 1.00 76.06 209 PRO A CA 1
ATOM 1574 C C . PRO A 1 209 ? 6.449 6.245 18.469 1.00 76.06 209 PRO A C 1
ATOM 1576 O O . PRO A 1 209 ? 6.253 5.166 19.026 1.00 76.06 209 PRO A O 1
ATOM 1579 N N . PHE A 1 210 ? 5.465 7.073 18.136 1.00 91.06 210 PHE A N 1
ATOM 1580 C CA . PHE A 1 210 ? 4.063 6.667 18.137 1.00 91.06 210 PHE A CA 1
ATOM 1581 C C . PHE A 1 210 ? 3.792 5.760 16.932 1.00 91.06 210 PHE A C 1
ATOM 1583 O O . PHE A 1 210 ? 4.433 5.895 15.883 1.00 91.06 210 PHE A O 1
ATOM 1590 N N . GLN A 1 211 ? 2.808 4.875 17.059 1.00 93.00 211 GLN A N 1
ATOM 1591 C CA . GLN A 1 211 ? 2.454 3.868 16.060 1.00 93.00 211 GLN A CA 1
ATOM 1592 C C . GLN A 1 211 ? 2.178 4.471 14.676 1.00 93.00 211 GLN A C 1
ATOM 1594 O O . GLN A 1 211 ? 2.514 3.862 13.662 1.00 93.00 211 GLN A O 1
ATOM 1599 N N . PHE A 1 212 ? 1.649 5.698 14.609 1.00 93.31 212 PHE A N 1
ATOM 1600 C CA . PHE A 1 212 ? 1.340 6.348 13.333 1.00 93.31 212 PHE A CA 1
ATOM 1601 C C . PHE A 1 212 ? 2.547 6.510 12.399 1.00 93.31 212 PHE A C 1
ATOM 1603 O O . PHE A 1 212 ? 2.369 6.618 11.190 1.00 93.31 212 PHE A O 1
ATOM 1610 N N . GLN A 1 213 ? 3.775 6.537 12.927 1.00 85.31 213 GLN A N 1
ATOM 1611 C CA . GLN A 1 213 ? 4.985 6.625 12.105 1.00 85.31 213 GLN A CA 1
ATOM 1612 C C . GLN A 1 213 ? 5.248 5.315 11.351 1.00 85.31 213 GLN A C 1
ATOM 1614 O O . GLN A 1 213 ? 5.644 5.345 10.186 1.00 85.31 213 GLN A O 1
ATOM 1619 N N . ILE A 1 214 ? 4.993 4.180 12.010 1.00 83.50 214 ILE A N 1
ATOM 1620 C CA . ILE A 1 214 ? 5.102 2.836 11.430 1.00 83.50 214 ILE A CA 1
ATOM 1621 C C . ILE A 1 214 ? 3.956 2.627 10.437 1.00 83.50 214 ILE A C 1
ATOM 1623 O O . ILE A 1 214 ? 4.195 2.275 9.283 1.00 83.50 214 ILE A O 1
ATOM 1627 N N . ASP A 1 215 ? 2.728 2.934 10.857 1.00 91.06 215 ASP A N 1
ATOM 1628 C CA . ASP A 1 215 ? 1.528 2.772 10.033 1.00 91.06 215 ASP A CA 1
ATOM 1629 C C . ASP A 1 215 ? 1.581 3.618 8.753 1.00 91.06 215 ASP A C 1
ATOM 1631 O O . ASP A 1 215 ? 1.201 3.141 7.682 1.00 91.06 215 ASP A O 1
ATOM 1635 N N . TYR A 1 216 ? 2.095 4.852 8.834 1.00 81.50 216 TYR A N 1
ATOM 1636 C CA . TYR A 1 216 ? 2.293 5.696 7.658 1.00 81.50 216 TYR A CA 1
ATOM 1637 C C . TYR A 1 216 ? 3.274 5.053 6.673 1.00 81.50 216 TYR A C 1
ATOM 1639 O O . TYR A 1 216 ? 2.968 4.970 5.484 1.00 81.50 216 TYR A O 1
ATOM 1647 N N . GLY A 1 217 ? 4.422 4.558 7.153 1.00 74.81 217 GLY A N 1
ATOM 1648 C CA . GLY A 1 217 ? 5.400 3.844 6.326 1.00 74.81 217 GLY A CA 1
ATOM 1649 C C . GLY A 1 217 ? 4.790 2.628 5.626 1.00 74.81 217 GLY A C 1
ATOM 1650 O O . GLY A 1 217 ? 4.860 2.528 4.402 1.00 74.81 217 GLY A O 1
ATOM 1651 N N . TYR A 1 218 ? 4.089 1.781 6.380 1.00 80.62 218 TYR A N 1
ATOM 1652 C CA . TYR A 1 218 ? 3.404 0.603 5.847 1.00 80.62 218 TYR A CA 1
ATOM 1653 C C . TYR A 1 218 ? 2.321 0.963 4.816 1.00 80.62 218 TYR A C 1
ATOM 1655 O O . TYR A 1 218 ? 2.221 0.354 3.750 1.00 80.62 218 TYR A O 1
ATOM 1663 N N . GLY A 1 219 ? 1.543 2.020 5.066 1.00 81.38 219 GLY A N 1
ATOM 1664 C CA . GLY A 1 219 ? 0.575 2.528 4.093 1.00 81.38 219 GLY A CA 1
ATOM 1665 C C . GLY A 1 219 ? 1.243 2.977 2.792 1.00 81.38 219 GLY A C 1
ATOM 1666 O O . GLY A 1 219 ? 0.742 2.680 1.707 1.00 81.38 219 GLY A O 1
ATOM 1667 N N . ARG A 1 220 ? 2.403 3.644 2.871 1.00 80.12 220 ARG A N 1
ATOM 1668 C CA . ARG A 1 220 ? 3.178 4.040 1.683 1.00 80.12 220 ARG A CA 1
ATOM 1669 C C . ARG A 1 220 ? 3.697 2.837 0.903 1.00 80.12 220 ARG A C 1
ATOM 1671 O O . ARG A 1 220 ? 3.641 2.880 -0.324 1.00 80.12 220 ARG A O 1
ATOM 1678 N N . GLU A 1 221 ? 4.148 1.788 1.586 1.00 72.12 221 GLU A N 1
ATOM 1679 C CA . GLU A 1 221 ? 4.519 0.518 0.951 1.00 72.12 221 GLU A CA 1
ATOM 1680 C C . GLU A 1 221 ? 3.328 -0.090 0.212 1.00 72.12 221 GLU A C 1
ATOM 1682 O O . GLU A 1 221 ? 3.480 -0.547 -0.911 1.00 72.12 221 GLU A O 1
ATOM 1687 N N . LEU A 1 222 ? 2.118 0.001 0.766 1.00 77.06 222 LEU A N 1
ATOM 1688 C CA . LEU A 1 222 ? 0.874 -0.420 0.115 1.00 77.06 222 LEU A CA 1
ATOM 1689 C C . LEU A 1 222 ? 0.245 0.672 -0.769 1.00 77.06 222 LEU A C 1
ATOM 1691 O O . LEU A 1 222 ? -0.982 0.717 -0.944 1.00 77.06 222 LEU A O 1
ATOM 1695 N N . SER A 1 223 ? 1.062 1.562 -1.340 1.00 80.00 223 SER A N 1
ATOM 1696 C CA . SER A 1 223 ? 0.641 2.597 -2.296 1.00 80.00 223 SER A CA 1
ATOM 1697 C C . SER A 1 223 ? -0.568 3.435 -1.836 1.00 80.00 223 SER A C 1
ATOM 1699 O O . SER A 1 223 ? -1.349 3.930 -2.654 1.00 80.00 223 SER A O 1
ATOM 1701 N N . VAL A 1 224 ? -0.759 3.597 -0.523 1.00 82.94 224 VAL A N 1
ATOM 1702 C CA . VAL A 1 224 ? -1.781 4.477 0.050 1.00 82.94 224 VAL A CA 1
ATOM 1703 C C . VAL A 1 224 ? -1.316 5.920 -0.121 1.00 82.94 224 VAL A C 1
ATOM 1705 O O . VAL A 1 224 ? -0.228 6.307 0.308 1.00 82.94 224 VAL A O 1
ATOM 1708 N N . ASN A 1 225 ? -2.146 6.728 -0.777 1.00 84.50 225 ASN A N 1
ATOM 1709 C CA . ASN A 1 225 ? -1.867 8.137 -1.059 1.00 84.50 225 ASN A CA 1
ATOM 1710 C C . ASN A 1 225 ? -2.986 9.087 -0.604 1.00 84.50 225 ASN A C 1
ATOM 1712 O O . ASN A 1 225 ? -2.920 10.282 -0.880 1.00 84.50 225 ASN A O 1
ATOM 1716 N N . GLY A 1 226 ? -4.001 8.568 0.088 1.00 87.19 226 GLY A N 1
ATOM 1717 C CA . GLY A 1 226 ? -5.146 9.328 0.574 1.00 87.19 226 GLY A CA 1
ATOM 1718 C C . GLY A 1 226 ? -5.951 8.525 1.589 1.00 87.19 226 GLY A C 1
ATOM 1719 O O . GLY A 1 226 ? -5.752 7.319 1.721 1.00 87.19 226 GLY A O 1
ATOM 1720 N N . THR A 1 227 ? -6.856 9.202 2.295 1.00 95.94 227 THR A N 1
ATOM 1721 C CA . THR A 1 227 ? -7.712 8.599 3.322 1.00 95.94 227 THR A CA 1
ATOM 1722 C C . THR A 1 227 ? -9.199 8.880 3.046 1.00 95.94 227 THR A C 1
ATOM 1724 O O . THR A 1 227 ? -9.533 9.961 2.551 1.00 95.94 227 THR A O 1
ATOM 1727 N N . PRO A 1 228 ? -10.115 7.946 3.365 1.00 98.06 228 PRO A N 1
ATOM 1728 C CA . PRO A 1 228 ? -9.820 6.590 3.824 1.00 98.06 228 PRO A CA 1
ATOM 1729 C C . PRO A 1 228 ? -9.204 5.760 2.693 1.00 98.06 228 PRO A C 1
ATOM 1731 O O . PRO A 1 228 ? -9.377 6.079 1.517 1.00 98.06 228 PRO A O 1
ATOM 1734 N N . ALA A 1 229 ? -8.473 4.710 3.041 1.00 97.00 229 ALA A N 1
ATOM 1735 C CA . ALA A 1 229 ? -8.062 3.681 2.097 1.00 97.00 229 ALA A CA 1
ATOM 1736 C C . ALA A 1 229 ? -8.244 2.306 2.729 1.00 97.00 229 ALA A C 1
ATOM 1738 O O . ALA A 1 229 ? -7.890 2.099 3.888 1.00 97.00 229 ALA A O 1
ATOM 1739 N N . VAL A 1 230 ? -8.781 1.371 1.952 1.00 97.94 230 VAL A N 1
ATOM 1740 C CA . VAL A 1 230 ? -8.990 -0.010 2.389 1.00 97.94 230 VAL A CA 1
ATOM 1741 C C . VAL A 1 230 ? -8.011 -0.930 1.682 1.00 97.94 230 VAL A C 1
ATOM 1743 O O . VAL A 1 230 ? -7.774 -0.816 0.474 1.00 97.94 230 VAL A O 1
ATOM 1746 N N . ARG A 1 231 ? -7.460 -1.865 2.444 1.00 96.38 231 ARG A N 1
ATOM 1747 C CA . ARG A 1 231 ? -6.785 -3.060 1.948 1.00 96.38 231 ARG A CA 1
ATOM 1748 C C . ARG A 1 231 ? -7.422 -4.286 2.583 1.00 96.38 231 ARG A C 1
ATOM 1750 O O . ARG A 1 231 ? -8.124 -4.179 3.587 1.00 96.38 231 ARG A O 1
ATOM 1757 N N . VAL A 1 232 ? -7.200 -5.446 1.985 1.00 97.50 232 VAL A N 1
ATOM 1758 C CA . VAL A 1 232 ? -7.738 -6.712 2.483 1.00 97.50 232 VAL A CA 1
ATOM 1759 C C . VAL A 1 232 ? -6.679 -7.796 2.496 1.00 97.50 232 VAL A C 1
ATOM 1761 O O . VAL A 1 232 ? -5.785 -7.821 1.650 1.00 97.50 232 VAL A O 1
ATOM 1764 N N . GLN A 1 233 ? -6.820 -8.704 3.451 1.00 94.50 233 GLN A N 1
ATOM 1765 C CA . GLN A 1 233 ? -6.053 -9.935 3.555 1.00 94.50 233 GLN A CA 1
ATOM 1766 C C . GLN A 1 233 ? -7.024 -11.098 3.768 1.00 94.50 233 GLN A C 1
ATOM 1768 O O . GLN A 1 233 ? -7.965 -10.968 4.550 1.00 94.50 233 GLN A O 1
ATOM 1773 N N . VAL A 1 234 ? -6.811 -12.224 3.085 1.00 94.44 234 VAL A N 1
ATOM 1774 C CA . VAL A 1 234 ? -7.630 -13.437 3.247 1.00 94.44 234 VAL A CA 1
ATOM 1775 C C . VAL A 1 234 ? -6.719 -14.586 3.659 1.00 94.44 234 VAL A C 1
ATOM 1777 O O . VAL A 1 234 ? -5.843 -14.973 2.889 1.00 94.44 234 VAL A O 1
ATOM 1780 N N . GLY A 1 235 ? -6.919 -15.125 4.860 1.00 89.31 235 GLY A N 1
ATOM 1781 C CA . GLY A 1 235 ? -5.995 -16.069 5.487 1.00 89.31 235 GLY A CA 1
ATOM 1782 C C . GLY A 1 235 ? -4.589 -15.479 5.601 1.00 89.31 235 GLY A C 1
ATOM 1783 O O . GLY A 1 235 ? -4.430 -14.305 5.932 1.00 89.31 235 GLY A O 1
ATOM 1784 N N . ASP A 1 236 ? -3.588 -16.283 5.254 1.00 81.38 236 ASP A N 1
ATOM 1785 C CA . ASP A 1 236 ? -2.175 -15.884 5.262 1.00 81.38 236 ASP A CA 1
ATOM 1786 C C . ASP A 1 236 ? -1.704 -15.305 3.913 1.00 81.38 236 ASP A C 1
ATOM 1788 O O . ASP A 1 236 ? -0.510 -15.107 3.704 1.00 81.38 236 ASP A O 1
ATOM 1792 N N . ASN A 1 237 ? -2.626 -15.033 2.979 1.00 80.75 237 ASN A N 1
ATOM 1793 C CA . ASN A 1 237 ? -2.272 -14.457 1.682 1.00 80.75 237 ASN A CA 1
ATOM 1794 C C . ASN A 1 237 ? -1.711 -13.028 1.834 1.00 80.75 237 ASN A C 1
ATOM 1796 O O . ASN A 1 237 ? -2.011 -12.350 2.823 1.00 80.75 237 ASN A O 1
ATOM 1800 N N . PRO A 1 238 ? -0.957 -12.516 0.844 1.00 79.06 238 PRO A N 1
ATOM 1801 C CA . PRO A 1 238 ? -0.484 -11.138 0.875 1.00 79.06 238 PRO A CA 1
ATOM 1802 C C . PRO A 1 238 ? -1.626 -10.117 0.819 1.00 79.06 238 PRO A C 1
ATOM 1804 O O . PRO A 1 238 ? -2.706 -10.370 0.280 1.00 79.06 238 PRO A O 1
ATOM 1807 N N . VAL A 1 239 ? -1.355 -8.922 1.343 1.00 87.50 239 VAL A N 1
ATOM 1808 C CA . VAL A 1 239 ? -2.312 -7.813 1.363 1.00 87.50 239 VAL A CA 1
ATOM 1809 C C . VAL A 1 239 ? -2.568 -7.275 -0.049 1.00 87.50 239 VAL A C 1
ATOM 1811 O O . VAL A 1 239 ? -1.646 -7.020 -0.830 1.00 87.50 239 VAL A O 1
ATOM 1814 N N . GLY A 1 240 ? -3.843 -7.055 -0.358 1.00 89.19 240 GLY A N 1
ATOM 1815 C CA . GLY A 1 240 ? -4.303 -6.566 -1.650 1.00 89.19 240 GLY A CA 1
ATOM 1816 C C . GLY A 1 240 ? -5.416 -5.527 -1.555 1.00 89.19 240 GLY A C 1
ATOM 1817 O O . GLY A 1 240 ? -5.752 -5.009 -0.489 1.00 89.19 240 GLY A O 1
ATOM 1818 N N . VAL A 1 241 ? -5.995 -5.225 -2.710 1.00 93.31 241 VAL A N 1
ATOM 1819 C CA . VAL A 1 241 ? -7.208 -4.426 -2.886 1.00 93.31 241 VAL A CA 1
ATOM 1820 C C . VAL A 1 241 ? -8.337 -5.332 -3.352 1.00 93.31 241 VAL A C 1
ATOM 1822 O O . VAL A 1 241 ? -8.102 -6.349 -4.005 1.00 93.31 241 VAL A O 1
ATOM 1825 N N . ILE A 1 242 ? -9.566 -4.954 -3.020 1.00 95.94 242 ILE A N 1
ATOM 1826 C CA . ILE A 1 242 ? -10.753 -5.675 -3.474 1.00 95.94 242 ILE A CA 1
ATOM 1827 C C . ILE A 1 242 ? -10.913 -5.459 -4.982 1.00 95.94 242 ILE A C 1
ATOM 1829 O O . ILE A 1 242 ? -10.767 -4.335 -5.471 1.00 95.94 242 ILE A O 1
ATOM 1833 N N . LYS A 1 243 ? -11.255 -6.524 -5.705 1.00 91.69 243 LYS A N 1
ATOM 1834 C CA . LYS A 1 243 ? -11.700 -6.485 -7.095 1.00 91.69 243 LYS A CA 1
ATOM 1835 C C . LYS A 1 243 ? -13.056 -7.163 -7.223 1.00 91.69 243 LYS A C 1
ATOM 1837 O O . LYS A 1 243 ? -13.174 -8.348 -6.943 1.00 91.69 243 LYS A O 1
ATOM 1842 N N . MET A 1 244 ? -14.058 -6.421 -7.685 1.00 91.12 244 MET A N 1
ATOM 1843 C CA . MET A 1 244 ? -15.395 -6.954 -7.954 1.00 91.12 244 MET A CA 1
ATOM 1844 C C . MET A 1 244 ? -15.747 -6.700 -9.419 1.00 91.12 244 MET A C 1
ATOM 1846 O O . MET A 1 244 ? -15.929 -5.557 -9.841 1.00 91.12 244 MET A O 1
ATOM 1850 N N . GLY A 1 245 ? -15.819 -7.771 -10.213 1.00 87.25 245 GLY A N 1
ATOM 1851 C CA . GLY A 1 245 ? -15.934 -7.654 -11.668 1.00 87.25 245 GLY A CA 1
ATOM 1852 C C . GLY A 1 245 ? -14.729 -6.916 -12.262 1.00 87.25 245 GLY A C 1
ATOM 1853 O O . GLY A 1 245 ? -13.583 -7.281 -11.998 1.00 87.25 245 GLY A O 1
ATOM 1854 N N . ASP A 1 246 ? -14.987 -5.860 -13.034 1.00 82.69 246 ASP A N 1
ATOM 1855 C CA . ASP A 1 246 ? -13.940 -5.030 -13.647 1.00 82.69 246 ASP A CA 1
ATOM 1856 C C . ASP A 1 246 ? -13.446 -3.891 -12.731 1.00 82.69 246 ASP A C 1
ATOM 1858 O O . ASP A 1 246 ? -12.508 -3.179 -13.088 1.00 82.69 246 ASP A O 1
ATOM 1862 N N . ALA A 1 247 ? -14.063 -3.694 -11.559 1.00 84.94 247 ALA A N 1
ATOM 1863 C CA . ALA A 1 247 ? -13.732 -2.601 -10.647 1.00 84.94 247 ALA A CA 1
ATOM 1864 C C . ALA A 1 247 ? -12.688 -3.020 -9.604 1.00 84.94 247 ALA A C 1
ATOM 1866 O O . ALA A 1 247 ? -12.884 -3.997 -8.881 1.00 84.94 247 ALA A O 1
ATOM 1867 N N . GLU A 1 248 ? -11.613 -2.236 -9.485 1.00 91.06 248 GLU A N 1
ATOM 1868 C CA . GLU A 1 248 ? -10.576 -2.386 -8.458 1.00 91.06 248 GLU A CA 1
ATOM 1869 C C . GLU A 1 248 ? -10.623 -1.222 -7.462 1.00 91.06 248 GLU A C 1
ATOM 1871 O O . GLU A 1 248 ? -10.581 -0.046 -7.831 1.00 91.06 248 GLU A O 1
ATOM 1876 N N . TYR A 1 249 ? -10.677 -1.549 -6.174 1.00 92.19 249 TYR A N 1
ATOM 1877 C CA . TYR A 1 249 ? -10.885 -0.592 -5.090 1.00 92.19 249 TYR A CA 1
ATOM 1878 C C . TYR A 1 249 ? -9.555 -0.228 -4.423 1.00 92.19 249 TYR A C 1
ATOM 1880 O O . TYR A 1 249 ? -9.309 -0.516 -3.253 1.00 92.19 249 TYR A O 1
ATOM 1888 N N . ALA A 1 250 ? -8.656 0.389 -5.194 1.00 85.50 250 ALA A N 1
ATOM 1889 C CA . ALA A 1 250 ? -7.304 0.719 -4.733 1.00 85.50 250 ALA A CA 1
ATOM 1890 C C . ALA A 1 250 ? -7.194 2.044 -3.956 1.00 85.50 250 ALA A C 1
ATOM 1892 O O . ALA A 1 250 ? -6.177 2.304 -3.300 1.00 85.50 250 ALA A O 1
ATOM 1893 N N . ARG A 1 251 ? -8.226 2.892 -4.017 1.00 83.88 251 ARG A N 1
ATOM 1894 C CA . ARG A 1 251 ? -8.263 4.230 -3.409 1.00 83.88 251 ARG A CA 1
ATOM 1895 C C . ARG A 1 251 ? -9.610 4.464 -2.740 1.00 83.88 251 ARG A C 1
ATOM 1897 O O . ARG A 1 251 ? -10.625 4.000 -3.250 1.00 83.88 251 ARG A O 1
ATOM 1904 N N . GLY A 1 252 ? -9.623 5.264 -1.677 1.00 91.38 252 GLY A N 1
ATOM 1905 C CA . GLY A 1 252 ? -10.862 5.606 -0.989 1.00 91.38 252 GLY A CA 1
ATOM 1906 C C . GLY A 1 252 ? -11.369 4.494 -0.067 1.00 91.38 252 GLY A C 1
ATOM 1907 O O . GLY A 1 252 ? -10.773 3.422 0.065 1.00 91.38 252 GLY A O 1
ATOM 1908 N N . GLY A 1 253 ? -12.499 4.783 0.574 1.00 93.38 253 GLY A N 1
ATOM 1909 C CA . GLY A 1 253 ? -13.287 3.795 1.303 1.00 93.38 253 GLY A CA 1
ATOM 1910 C C . GLY A 1 253 ? -14.055 2.899 0.335 1.00 93.38 253 GLY A C 1
ATOM 1911 O O . GLY A 1 253 ? -14.356 3.309 -0.787 1.00 93.38 253 GLY A O 1
ATOM 1912 N N . VAL A 1 254 ? -14.385 1.689 0.776 1.00 97.56 254 VAL A N 1
ATOM 1913 C CA . VAL A 1 254 ? -15.159 0.716 -0.003 1.00 97.56 254 VAL A CA 1
ATOM 1914 C C . VAL A 1 254 ? -16.556 0.639 0.584 1.00 97.56 254 VAL A C 1
ATOM 1916 O O . VAL A 1 254 ? -16.712 0.384 1.772 1.00 97.56 254 VAL A O 1
ATOM 1919 N N . ASP A 1 255 ? -17.578 0.897 -0.225 1.00 97.31 255 ASP A N 1
ATOM 1920 C CA . ASP A 1 255 ? -18.954 0.939 0.261 1.00 97.31 255 ASP A CA 1
ATOM 1921 C C . ASP A 1 255 ? -19.403 -0.395 0.889 1.00 97.31 255 ASP A C 1
ATOM 1923 O O . ASP A 1 255 ? -18.851 -1.468 0.626 1.00 97.31 255 ASP A O 1
ATOM 1927 N N . LEU A 1 256 ? -20.428 -0.310 1.740 1.00 98.06 256 LEU A N 1
ATOM 1928 C CA . LEU A 1 256 ? -20.920 -1.438 2.527 1.00 98.06 256 LEU A CA 1
ATOM 1929 C C . LEU A 1 256 ? -21.366 -2.630 1.670 1.00 98.06 256 LEU A C 1
ATOM 1931 O O . LEU A 1 256 ? -21.144 -3.774 2.073 1.00 98.06 256 LEU A O 1
ATOM 1935 N N . ASP A 1 257 ? -21.989 -2.375 0.518 1.00 97.81 257 ASP A N 1
ATOM 1936 C CA . ASP A 1 257 ? -22.506 -3.428 -0.356 1.00 97.81 257 ASP A CA 1
ATOM 1937 C C . ASP A 1 257 ? -21.344 -4.187 -0.997 1.00 97.81 257 ASP A C 1
ATOM 1939 O O . ASP A 1 257 ? -21.331 -5.419 -0.988 1.00 97.81 257 ASP A O 1
ATOM 1943 N N . THR A 1 258 ? -20.324 -3.465 -1.467 1.00 98.12 258 THR A N 1
ATOM 1944 C CA . THR A 1 258 ? -19.091 -4.059 -1.992 1.00 98.12 258 THR A CA 1
ATOM 1945 C C . THR A 1 258 ? -18.356 -4.867 -0.920 1.00 98.12 258 THR A C 1
ATOM 1947 O O . THR A 1 258 ? -17.984 -6.014 -1.173 1.00 98.12 258 THR A O 1
ATOM 1950 N N . LEU A 1 259 ? -18.169 -4.319 0.289 1.00 98.38 259 LEU A N 1
ATOM 1951 C CA . LEU A 1 259 ? -17.534 -5.052 1.393 1.00 98.38 259 LEU A CA 1
ATOM 1952 C C . LEU A 1 259 ? -18.324 -6.311 1.756 1.00 98.38 259 LEU A C 1
ATOM 1954 O O . LEU A 1 259 ? -17.742 -7.381 1.914 1.00 98.38 259 LEU A O 1
ATOM 1958 N N . THR A 1 260 ? -19.649 -6.207 1.838 1.00 98.31 260 THR A N 1
ATOM 1959 C CA . THR A 1 260 ? -20.531 -7.346 2.111 1.00 98.31 260 THR A CA 1
ATOM 1960 C C . THR A 1 260 ? -20.412 -8.409 1.024 1.00 98.31 260 THR A C 1
ATOM 1962 O O . THR A 1 260 ? -20.256 -9.589 1.338 1.00 98.31 260 THR A O 1
ATOM 1965 N N . ALA A 1 261 ? -20.436 -8.015 -0.250 1.00 98.06 261 ALA A N 1
ATOM 1966 C CA . ALA A 1 261 ? -20.292 -8.933 -1.374 1.00 98.06 261 ALA A CA 1
ATOM 1967 C C . ALA A 1 261 ? -18.923 -9.631 -1.375 1.00 98.06 261 ALA A C 1
ATOM 1969 O O . ALA A 1 261 ? -18.855 -10.831 -1.627 1.00 98.06 261 ALA A O 1
ATOM 1970 N N . PHE A 1 262 ? -17.849 -8.912 -1.037 1.00 98.31 262 PHE A N 1
ATOM 1971 C CA . PHE A 1 262 ? -16.515 -9.487 -0.876 1.00 98.31 262 PHE A CA 1
ATOM 1972 C C . PHE A 1 262 ? -16.479 -10.523 0.259 1.00 98.31 262 PHE A C 1
ATOM 1974 O O . PHE A 1 262 ? -16.112 -11.675 0.024 1.00 98.31 262 PHE A O 1
ATOM 1981 N N . ILE A 1 263 ? -16.925 -10.141 1.465 1.00 98.25 263 ILE A N 1
ATOM 1982 C CA . ILE A 1 263 ? -16.920 -10.993 2.669 1.00 98.25 263 ILE A CA 1
ATOM 1983 C C . ILE A 1 263 ? -17.741 -12.271 2.462 1.00 98.25 263 ILE A C 1
ATOM 1985 O O . ILE A 1 263 ? -17.350 -13.338 2.926 1.00 98.25 263 ILE A O 1
ATOM 1989 N N . THR A 1 264 ? -18.883 -12.160 1.780 1.00 97.50 264 THR A N 1
ATOM 1990 C CA . THR A 1 264 ? -19.842 -13.264 1.598 1.00 97.50 264 THR A CA 1
ATOM 1991 C C . THR A 1 264 ? -19.640 -14.062 0.310 1.00 97.50 264 THR A C 1
ATOM 1993 O O . THR A 1 264 ? -20.416 -14.979 0.041 1.00 97.50 264 THR A O 1
ATOM 1996 N N . SER A 1 265 ? -18.622 -13.734 -0.490 1.00 96.56 265 SER A N 1
ATOM 1997 C CA . SER A 1 265 ? -18.297 -14.497 -1.697 1.00 96.56 265 SER A CA 1
ATOM 1998 C C . SER A 1 265 ? -17.808 -15.911 -1.360 1.00 96.56 265 SER A C 1
ATOM 2000 O O . SER A 1 265 ? -17.227 -16.141 -0.301 1.00 96.56 265 SER A O 1
ATOM 2002 N N . ASP A 1 266 ? -18.028 -16.865 -2.272 1.00 93.44 266 ASP A N 1
ATOM 2003 C CA . ASP A 1 266 ? -17.652 -18.274 -2.061 1.00 93.44 266 ASP A CA 1
ATOM 2004 C C . ASP A 1 266 ? -16.143 -18.446 -1.806 1.00 93.44 266 ASP A C 1
ATOM 2006 O O . ASP A 1 266 ? -15.735 -19.302 -1.020 1.00 93.44 266 ASP A O 1
ATOM 2010 N N . ASN A 1 267 ? -15.320 -17.627 -2.469 1.00 92.38 267 ASN A N 1
ATOM 2011 C CA . ASN A 1 267 ? -13.875 -17.580 -2.278 1.00 92.38 267 ASN A CA 1
ATOM 2012 C C . ASN A 1 267 ? -13.367 -16.125 -2.328 1.00 92.38 267 ASN A C 1
ATOM 2014 O O . ASN A 1 267 ? -12.997 -15.636 -3.399 1.00 92.38 267 ASN A O 1
ATOM 2018 N N . PRO A 1 268 ? -13.324 -15.415 -1.185 1.00 93.88 268 PRO A N 1
ATOM 2019 C CA . PRO A 1 268 ? -12.910 -14.013 -1.135 1.00 93.88 268 PRO A CA 1
ATOM 2020 C C . PRO A 1 268 ? -11.497 -13.767 -1.669 1.00 93.88 268 PRO A C 1
ATOM 2022 O O . PRO A 1 268 ? -11.241 -12.703 -2.223 1.00 93.88 268 PRO A O 1
ATOM 2025 N N . ALA A 1 269 ? -10.593 -14.749 -1.566 1.00 88.69 269 ALA A N 1
ATOM 2026 C CA . ALA A 1 269 ? -9.223 -14.626 -2.062 1.00 88.69 269 ALA A CA 1
ATOM 2027 C C . ALA A 1 269 ? -9.152 -14.411 -3.587 1.00 88.69 269 ALA A C 1
ATOM 2029 O O . ALA A 1 269 ? -8.275 -13.687 -4.051 1.00 88.69 269 ALA A O 1
ATOM 2030 N N . ASP A 1 270 ? -10.103 -14.957 -4.355 1.00 87.38 270 ASP A N 1
ATOM 2031 C CA . ASP A 1 270 ? -10.163 -14.769 -5.815 1.00 87.38 270 ASP A CA 1
ATOM 2032 C C . ASP A 1 270 ? -10.498 -13.316 -6.200 1.00 87.38 270 ASP A C 1
ATOM 2034 O O . ASP A 1 270 ? -10.228 -12.879 -7.319 1.00 87.38 270 ASP A O 1
ATOM 2038 N N . ASN A 1 271 ? -11.055 -12.550 -5.257 1.00 92.69 271 ASN A N 1
ATOM 2039 C CA . ASN A 1 271 ? -11.426 -11.146 -5.414 1.00 92.69 271 ASN A CA 1
ATOM 2040 C C . ASN A 1 271 ? -10.362 -10.190 -4.837 1.00 92.69 271 ASN A C 1
ATOM 2042 O O . ASN A 1 271 ? -10.667 -9.030 -4.551 1.00 92.69 271 ASN A O 1
ATOM 2046 N N . VAL A 1 272 ? -9.120 -10.655 -4.642 1.00 89.56 272 VAL A N 1
ATOM 2047 C CA . VAL A 1 272 ? -8.004 -9.841 -4.136 1.00 89.56 272 VAL A CA 1
ATOM 2048 C C . VAL A 1 272 ? -6.951 -9.620 -5.220 1.00 89.56 272 VAL A C 1
ATOM 2050 O O . VAL A 1 272 ? -6.408 -10.555 -5.804 1.00 89.56 272 VAL A O 1
ATOM 2053 N N . VAL A 1 273 ? -6.603 -8.355 -5.453 1.00 84.25 273 VAL A N 1
ATOM 2054 C CA . VAL A 1 273 ? -5.499 -7.944 -6.329 1.00 84.25 273 VAL A CA 1
ATOM 2055 C C . VAL A 1 273 ? -4.362 -7.370 -5.491 1.00 84.25 273 VAL A C 1
ATOM 2057 O O . VAL A 1 273 ? -4.557 -6.415 -4.750 1.00 84.25 273 VAL A O 1
ATOM 2060 N N . LEU A 1 274 ? -3.156 -7.930 -5.608 1.00 79.56 274 LEU A N 1
ATOM 2061 C CA . LEU A 1 274 ? -1.994 -7.455 -4.846 1.00 79.56 274 LEU A CA 1
ATOM 2062 C C . LEU A 1 274 ? -1.599 -6.021 -5.225 1.00 79.56 274 LEU A C 1
ATOM 2064 O O . LEU A 1 274 ? -1.608 -5.665 -6.402 1.00 79.56 274 LEU A O 1
ATOM 2068 N N . VAL A 1 275 ? -1.225 -5.224 -4.220 1.00 61.53 275 VAL A N 1
ATOM 2069 C CA . VAL A 1 275 ? -0.904 -3.793 -4.370 1.00 61.53 275 VAL A CA 1
ATOM 2070 C C . VAL A 1 275 ? 0.468 -3.561 -4.998 1.00 61.53 275 VAL A C 1
ATOM 2072 O O . VAL A 1 275 ? 0.616 -2.743 -5.903 1.00 61.53 275 VAL A O 1
ATOM 2075 N N . ASN A 1 276 ? 1.466 -4.313 -4.540 1.00 56.22 276 ASN A N 1
ATOM 2076 C CA . ASN A 1 276 ? 2.829 -4.258 -5.050 1.00 56.22 276 ASN A CA 1
ATOM 2077 C C . ASN A 1 276 ? 3.019 -5.421 -6.004 1.00 56.22 276 ASN A C 1
ATOM 2079 O O . ASN A 1 276 ? 3.591 -6.447 -5.654 1.00 56.22 276 ASN A O 1
ATOM 2083 N N . ARG A 1 277 ? 2.478 -5.313 -7.215 1.00 56.78 277 ARG A N 1
ATOM 2084 C CA . ARG A 1 277 ? 2.887 -6.253 -8.252 1.00 56.78 277 ARG A CA 1
ATOM 2085 C C . ARG A 1 277 ? 4.213 -5.774 -8.824 1.00 56.78 277 ARG A C 1
ATOM 2087 O O . ARG A 1 277 ? 4.263 -4.728 -9.463 1.00 56.78 277 ARG A O 1
ATOM 2094 N N . LEU A 1 278 ? 5.267 -6.557 -8.618 1.00 57.78 278 LEU A N 1
ATOM 2095 C CA . LEU A 1 278 ? 6.447 -6.506 -9.481 1.00 57.78 278 LEU A CA 1
ATOM 2096 C C . LEU A 1 278 ? 6.071 -6.917 -10.922 1.00 57.78 278 LEU A C 1
ATOM 2098 O O . LEU A 1 278 ? 6.616 -6.381 -11.880 1.00 57.78 278 LEU A O 1
ATOM 2102 N N . LEU A 1 279 ? 5.057 -7.781 -11.076 1.00 64.00 279 LEU A N 1
ATOM 2103 C CA . LEU A 1 279 ? 4.435 -8.127 -12.359 1.00 64.00 279 LEU A CA 1
ATOM 2104 C C . LEU A 1 279 ? 3.284 -7.183 -12.713 1.00 64.00 279 LEU A C 1
ATOM 2106 O O . LEU A 1 279 ? 2.147 -7.345 -12.267 1.00 64.00 279 LEU A O 1
ATOM 2110 N N . VAL A 1 280 ? 3.576 -6.184 -13.533 1.00 67.12 280 VAL A N 1
ATOM 2111 C CA . VAL A 1 280 ? 2.592 -5.185 -13.947 1.00 67.12 280 VAL A CA 1
ATOM 2112 C C . VAL A 1 280 ? 2.265 -5.390 -15.420 1.00 67.12 280 VAL A C 1
ATOM 2114 O O . VAL A 1 280 ? 3.105 -5.159 -16.284 1.00 67.12 280 VAL A O 1
ATOM 2117 N N . ASP A 1 281 ? 1.013 -5.739 -15.713 1.00 67.62 281 ASP A N 1
ATOM 2118 C CA . ASP A 1 281 ? 0.548 -6.013 -17.082 1.00 67.62 281 ASP A CA 1
ATOM 2119 C C . ASP A 1 281 ? 0.340 -4.747 -17.929 1.00 67.62 281 ASP A C 1
ATOM 2121 O O . ASP A 1 281 ? 0.013 -4.854 -19.108 1.00 67.62 281 ASP A O 1
ATOM 2125 N N . ASN A 1 282 ? 0.543 -3.556 -17.347 1.00 73.81 282 ASN A N 1
ATOM 2126 C CA . ASN A 1 282 ? 0.356 -2.228 -17.948 1.00 73.81 282 ASN A CA 1
ATOM 2127 C C . ASN A 1 282 ? 1.684 -1.443 -18.103 1.00 73.81 282 ASN A C 1
ATOM 2129 O O . ASN A 1 282 ? 1.734 -0.241 -17.857 1.00 73.81 282 ASN A O 1
ATOM 2133 N N . LEU A 1 283 ? 2.775 -2.126 -18.466 1.00 84.88 283 LEU A N 1
ATOM 2134 C CA . LEU A 1 283 ? 4.096 -1.528 -18.742 1.00 84.88 283 LEU A CA 1
ATOM 2135 C C . LEU A 1 283 ? 4.488 -1.642 -20.225 1.00 84.88 283 LEU A C 1
ATOM 2137 O O . LEU A 1 283 ? 3.659 -2.039 -21.043 1.00 84.88 283 LEU A O 1
ATOM 2141 N N . LEU A 1 284 ? 5.725 -1.280 -20.579 1.00 86.81 284 LEU A N 1
ATOM 2142 C CA . LEU A 1 284 ? 6.272 -1.437 -21.930 1.00 86.81 284 LEU A CA 1
ATOM 2143 C C . LEU A 1 284 ? 6.153 -2.893 -22.405 1.00 86.81 284 LEU A C 1
ATOM 2145 O O . LEU A 1 284 ? 6.363 -3.816 -21.623 1.00 86.81 284 LEU A O 1
ATOM 2149 N N . VAL A 1 285 ? 5.817 -3.110 -23.675 1.00 88.75 285 VAL A N 1
ATOM 2150 C CA . VAL A 1 285 ? 5.955 -4.431 -24.302 1.00 88.75 285 VAL A CA 1
ATOM 2151 C C . VAL A 1 285 ? 7.273 -4.421 -25.061 1.00 88.75 285 VAL A C 1
ATOM 2153 O O . VAL A 1 285 ? 7.396 -3.744 -26.081 1.00 88.75 285 VAL A O 1
ATOM 2156 N N . ASP A 1 286 ? 8.262 -5.141 -24.542 1.00 87.50 286 ASP A N 1
ATOM 2157 C CA . ASP A 1 286 ? 9.614 -5.162 -25.094 1.00 87.50 286 ASP A CA 1
ATOM 2158 C C . ASP A 1 286 ? 10.130 -6.596 -25.208 1.00 87.50 286 ASP A C 1
ATOM 2160 O O . ASP A 1 286 ? 9.930 -7.412 -24.307 1.00 87.50 286 ASP A O 1
ATOM 2164 N N . ASP A 1 287 ? 10.770 -6.907 -26.333 1.00 85.69 287 ASP A N 1
ATOM 2165 C CA . ASP A 1 287 ? 11.337 -8.220 -26.625 1.00 85.69 287 ASP A CA 1
ATOM 2166 C C . ASP A 1 287 ? 12.858 -8.176 -26.840 1.00 85.69 287 ASP A C 1
ATOM 2168 O O . ASP A 1 287 ? 13.437 -9.202 -27.194 1.00 85.69 287 ASP A O 1
ATOM 2172 N N . SER A 1 288 ? 13.526 -7.043 -26.577 1.00 87.19 288 SER A N 1
ATOM 2173 C CA . SER A 1 288 ? 14.942 -6.789 -26.917 1.00 87.19 288 SER A CA 1
ATOM 2174 C C . SER A 1 288 ? 15.918 -7.787 -26.289 1.00 87.19 288 SER A C 1
ATOM 2176 O O . SER A 1 288 ? 16.980 -8.075 -26.838 1.00 87.19 288 SER A O 1
ATOM 2178 N N . LEU A 1 289 ? 15.551 -8.370 -25.144 1.00 87.94 289 LEU A N 1
ATOM 2179 C CA . LEU A 1 289 ? 16.334 -9.424 -24.492 1.00 87.94 289 LEU A CA 1
ATOM 2180 C C . LEU A 1 289 ? 16.330 -10.748 -25.273 1.00 87.94 289 LEU A C 1
ATOM 2182 O O . LEU A 1 289 ? 17.203 -11.588 -25.076 1.00 87.94 289 LEU A O 1
ATOM 2186 N N . THR A 1 290 ? 15.373 -10.938 -26.178 1.00 85.56 290 THR A N 1
ATOM 2187 C CA . THR A 1 290 ? 15.189 -12.173 -26.954 1.00 85.56 290 THR A CA 1
ATOM 2188 C C . THR A 1 290 ? 15.203 -11.953 -28.466 1.00 85.56 290 THR A C 1
ATOM 2190 O O . THR A 1 290 ? 15.527 -12.883 -29.206 1.00 85.56 290 THR A O 1
ATOM 2193 N N . SER A 1 291 ? 14.938 -10.738 -28.950 1.00 80.00 291 SER A N 1
ATOM 2194 C CA . SER A 1 291 ? 14.876 -10.410 -30.374 1.00 80.00 291 SER A CA 1
ATOM 2195 C C . SER A 1 291 ? 16.266 -10.272 -30.997 1.00 80.00 291 SER A C 1
ATOM 2197 O O . SER A 1 291 ? 17.256 -9.941 -30.343 1.00 80.00 291 SER A O 1
ATOM 2199 N N . THR A 1 292 ? 16.396 -10.624 -32.273 1.00 68.94 292 THR A N 1
ATOM 2200 C CA . THR A 1 292 ? 17.673 -10.625 -33.007 1.00 68.94 292 THR A CA 1
ATOM 2201 C C . THR A 1 292 ? 17.748 -9.434 -33.957 1.00 68.94 292 THR A C 1
ATOM 2203 O O . THR A 1 292 ? 17.929 -9.622 -35.160 1.00 68.94 292 THR A O 1
ATOM 2206 N N . ASP A 1 293 ? 17.557 -8.215 -33.448 1.00 76.88 293 ASP A N 1
ATOM 2207 C CA . ASP A 1 293 ? 17.799 -7.026 -34.266 1.00 76.88 293 ASP A CA 1
ATOM 2208 C C . ASP A 1 293 ? 19.303 -6.907 -34.560 1.00 76.88 293 ASP A C 1
ATOM 2210 O O . ASP A 1 293 ? 20.115 -6.589 -33.691 1.00 76.88 293 ASP A O 1
ATOM 2214 N N . GLU A 1 294 ? 19.689 -7.206 -35.801 1.00 74.00 294 GLU A N 1
ATOM 2215 C CA . GLU A 1 294 ? 21.080 -7.114 -36.254 1.00 74.00 294 GLU A CA 1
ATOM 2216 C C . GLU A 1 294 ? 21.600 -5.669 -36.263 1.00 74.00 294 GLU A C 1
ATOM 2218 O O . GLU A 1 294 ? 22.813 -5.464 -36.246 1.00 74.00 294 GLU A O 1
ATOM 2223 N N . ASN A 1 295 ? 20.711 -4.669 -36.273 1.00 82.19 295 ASN A N 1
ATOM 2224 C CA . ASN A 1 295 ? 21.089 -3.257 -36.334 1.00 82.19 295 ASN A CA 1
ATOM 2225 C C . ASN A 1 295 ? 21.236 -2.609 -34.953 1.00 82.19 295 ASN A C 1
ATOM 2227 O O . ASN A 1 295 ? 21.806 -1.524 -34.856 1.00 82.19 295 ASN A O 1
ATOM 2231 N N . CYS A 1 296 ? 20.727 -3.247 -33.899 1.00 86.25 296 CYS A N 1
ATOM 2232 C CA . CYS A 1 296 ? 20.764 -2.730 -32.538 1.00 86.25 296 CYS A CA 1
ATOM 2233 C C . CYS A 1 296 ? 20.897 -3.893 -31.552 1.00 86.25 296 CYS A C 1
ATOM 2235 O O . CYS A 1 296 ? 19.919 -4.434 -31.043 1.00 86.25 296 CYS A O 1
ATOM 2237 N N . GLN A 1 297 ? 22.145 -4.297 -31.313 1.00 87.50 297 GLN A N 1
ATOM 2238 C CA . GLN A 1 297 ? 22.481 -5.313 -30.320 1.00 87.50 297 GLN A CA 1
ATOM 2239 C C . GLN A 1 297 ? 22.802 -4.652 -28.982 1.00 87.50 297 GLN A C 1
ATOM 2241 O O . GLN A 1 297 ? 23.427 -3.590 -28.958 1.00 87.50 297 GLN A O 1
ATOM 2246 N N . LEU A 1 298 ? 22.409 -5.289 -27.875 1.00 89.25 298 LEU A N 1
ATOM 2247 C CA . LEU A 1 298 ? 22.710 -4.791 -26.531 1.00 89.25 298 LEU A CA 1
ATOM 2248 C C . LEU A 1 298 ? 24.202 -4.421 -26.403 1.00 89.25 298 LEU A C 1
ATOM 2250 O O . LEU A 1 298 ? 25.052 -5.180 -26.877 1.00 89.25 298 LEU A O 1
ATOM 2254 N N . PRO A 1 299 ? 24.529 -3.265 -25.796 1.00 91.81 299 PRO A N 1
ATOM 2255 C CA . PRO A 1 299 ? 23.667 -2.399 -24.979 1.00 91.81 299 PRO A CA 1
ATOM 2256 C C . PRO A 1 299 ? 22.858 -1.340 -25.763 1.00 91.81 299 PRO A C 1
ATOM 2258 O O . PRO A 1 299 ? 22.370 -0.384 -25.166 1.00 91.81 299 PRO A O 1
ATOM 2261 N N . CYS A 1 300 ? 22.704 -1.478 -27.083 1.00 93.25 300 CYS A N 1
ATOM 2262 C CA . CYS A 1 300 ? 21.757 -0.671 -27.853 1.00 93.25 300 CYS A CA 1
ATOM 2263 C C . CYS A 1 300 ? 20.310 -1.105 -27.568 1.00 93.25 300 CYS A C 1
ATOM 2265 O O . CYS A 1 300 ? 19.999 -2.296 -27.605 1.00 93.25 300 CYS A O 1
ATOM 2267 N N . TRP A 1 301 ? 19.411 -0.142 -27.357 1.00 94.25 301 TRP A N 1
ATOM 2268 C CA . TRP A 1 301 ? 17.963 -0.360 -27.318 1.00 94.25 301 TRP A CA 1
ATOM 2269 C C . TRP A 1 301 ? 17.261 0.578 -28.302 1.00 94.25 301 TRP A C 1
ATOM 2271 O O . TRP A 1 301 ? 17.353 1.798 -28.176 1.00 94.25 301 TRP A O 1
ATOM 2281 N N . ARG A 1 302 ? 16.594 0.005 -29.315 1.00 91.69 302 ARG A N 1
ATOM 2282 C CA . ARG A 1 302 ? 15.880 0.727 -30.392 1.00 91.69 302 ARG A CA 1
ATOM 2283 C C . ARG A 1 302 ? 16.682 1.866 -31.048 1.00 91.69 302 ARG A C 1
ATOM 2285 O O . ARG A 1 302 ? 16.134 2.894 -31.425 1.00 91.69 302 ARG A O 1
ATOM 2292 N N . GLY A 1 303 ? 17.992 1.686 -31.197 1.00 93.38 303 GLY A N 1
ATOM 2293 C CA . GLY A 1 303 ? 18.909 2.669 -31.783 1.00 93.38 303 GLY A CA 1
ATOM 2294 C C . GLY A 1 303 ? 19.529 3.647 -30.780 1.00 93.38 303 GLY A C 1
ATOM 2295 O O . GLY A 1 303 ? 20.316 4.496 -31.188 1.00 93.38 303 GLY A O 1
ATOM 2296 N N . ILE A 1 304 ? 19.205 3.535 -29.488 1.00 96.81 304 ILE A N 1
ATOM 2297 C CA . ILE A 1 304 ? 19.801 4.330 -28.412 1.00 96.81 304 ILE A CA 1
ATOM 2298 C C . ILE A 1 304 ? 20.871 3.488 -27.716 1.00 96.81 304 ILE A C 1
ATOM 2300 O O . ILE A 1 304 ? 20.564 2.502 -27.047 1.00 96.81 304 ILE A O 1
ATOM 2304 N N . THR A 1 305 ? 22.127 3.907 -27.846 1.00 96.81 305 THR A N 1
ATOM 2305 C CA . THR A 1 305 ? 23.287 3.267 -27.209 1.00 96.81 305 THR A CA 1
ATOM 2306 C C . THR A 1 305 ? 23.895 4.203 -26.158 1.00 96.81 305 THR A C 1
ATOM 2308 O O . THR A 1 305 ? 24.347 5.302 -26.519 1.00 96.81 305 THR A O 1
ATOM 2311 N N . PRO A 1 306 ? 23.943 3.803 -24.871 1.00 97.44 306 PRO A N 1
ATOM 2312 C CA . PRO A 1 306 ? 24.636 4.557 -23.829 1.00 97.44 306 PRO A CA 1
ATOM 2313 C C . PRO A 1 306 ? 26.106 4.815 -24.189 1.00 97.44 306 PRO A C 1
ATOM 2315 O O . PRO A 1 306 ? 26.819 3.914 -24.618 1.00 97.44 306 PRO A O 1
ATOM 2318 N N . GLY A 1 307 ? 26.569 6.051 -24.010 1.00 96.69 307 GLY A N 1
ATOM 2319 C CA . GLY A 1 307 ? 27.926 6.499 -24.338 1.00 96.69 307 GLY A CA 1
ATOM 2320 C C . GLY A 1 307 ? 28.128 6.923 -25.796 1.00 96.69 307 GLY A C 1
ATOM 2321 O O . GLY A 1 307 ? 29.145 7.540 -26.102 1.00 96.69 307 GLY A O 1
ATOM 2322 N N . GLU A 1 308 ? 27.164 6.657 -26.683 1.00 96.31 308 GLU A N 1
ATOM 2323 C CA . GLU A 1 308 ? 27.264 6.990 -28.112 1.00 96.31 308 GLU A CA 1
ATOM 2324 C C . GLU A 1 308 ? 26.139 7.916 -28.588 1.00 96.31 308 GLU A C 1
ATOM 2326 O O . GLU A 1 308 ? 26.371 8.846 -29.362 1.00 96.31 308 GLU A O 1
ATOM 2331 N N . THR A 1 309 ? 24.906 7.674 -28.139 1.00 97.94 309 THR A N 1
ATOM 2332 C CA . THR A 1 309 ? 23.729 8.415 -28.608 1.00 97.94 309 THR A CA 1
ATOM 2333 C C . THR A 1 309 ? 23.569 9.719 -27.838 1.00 97.94 309 THR A C 1
ATOM 2335 O O . THR A 1 309 ? 23.529 9.731 -26.606 1.00 97.94 309 THR A O 1
ATOM 2338 N N . THR A 1 310 ? 23.448 10.837 -28.557 1.00 98.25 310 THR A N 1
ATOM 2339 C CA . THR A 1 310 ? 23.179 12.137 -27.924 1.00 98.25 310 THR A CA 1
ATOM 2340 C C . THR A 1 310 ? 21.764 12.187 -27.356 1.00 98.25 310 THR A C 1
ATOM 2342 O O . THR A 1 310 ? 20.857 11.540 -27.878 1.00 98.25 310 THR A O 1
ATOM 2345 N N . LEU A 1 311 ? 21.545 12.998 -26.323 1.00 96.31 311 LEU A N 1
ATOM 2346 C CA . LEU A 1 311 ? 20.225 13.164 -25.718 1.00 96.31 311 LEU A CA 1
ATOM 2347 C C . LEU A 1 311 ? 19.198 13.724 -26.722 1.00 96.31 311 LEU A C 1
ATOM 2349 O O . LEU A 1 311 ? 18.046 13.302 -26.719 1.00 96.31 311 LEU A O 1
ATOM 2353 N N . THR A 1 312 ? 19.628 14.599 -27.641 1.00 96.69 312 THR A N 1
ATOM 2354 C CA . THR A 1 312 ? 18.790 15.085 -28.751 1.00 96.69 312 THR A CA 1
ATOM 2355 C C . THR A 1 312 ? 18.403 13.958 -29.707 1.00 96.69 312 THR A C 1
ATOM 2357 O O . THR A 1 312 ? 17.236 13.829 -30.055 1.00 96.69 312 THR A O 1
ATOM 2360 N N . SER A 1 313 ? 19.352 13.106 -30.104 1.00 98.00 313 SER A N 1
ATOM 2361 C CA . SER A 1 313 ? 19.049 11.961 -30.973 1.00 98.00 313 SER A CA 1
ATOM 2362 C C . SER A 1 313 ? 18.138 10.946 -30.285 1.00 98.00 313 SER A C 1
ATOM 2364 O O . SER A 1 313 ? 17.248 10.397 -30.923 1.00 98.00 313 SER A O 1
ATOM 2366 N N . ALA A 1 314 ? 18.319 10.723 -28.981 1.00 97.50 314 ALA A N 1
ATOM 2367 C CA . ALA A 1 314 ? 17.442 9.859 -28.200 1.00 97.50 314 ALA A CA 1
ATOM 2368 C C . ALA A 1 314 ? 15.995 10.379 -28.190 1.00 97.50 314 ALA A C 1
ATOM 2370 O O . ALA A 1 314 ? 15.074 9.586 -28.352 1.00 97.50 314 ALA A O 1
ATOM 2371 N N . GLN A 1 315 ? 15.789 11.697 -28.078 1.00 97.12 315 GLN A N 1
ATOM 2372 C CA . GLN A 1 315 ? 14.460 12.301 -28.213 1.00 97.12 315 GLN A CA 1
ATOM 2373 C C . GLN A 1 315 ? 13.839 12.002 -29.581 1.00 97.12 315 GLN A C 1
ATOM 2375 O O . GLN A 1 315 ? 12.709 11.530 -29.641 1.00 97.12 315 GLN A O 1
ATOM 2380 N N . GLU A 1 316 ? 14.575 12.253 -30.668 1.00 97.62 316 GLU A N 1
ATOM 2381 C CA . GLU A 1 316 ? 14.084 12.020 -32.033 1.00 97.62 316 GLU A CA 1
ATOM 2382 C C . GLU A 1 316 ? 13.689 10.553 -32.250 1.00 97.62 316 GLU A C 1
ATOM 2384 O O . GLU A 1 316 ? 12.677 10.276 -32.890 1.00 97.62 316 GLU A O 1
ATOM 2389 N N . ILE A 1 317 ? 14.461 9.618 -31.688 1.00 97.25 317 ILE A N 1
ATOM 2390 C CA . ILE A 1 317 ? 14.166 8.182 -31.737 1.00 97.25 317 ILE A CA 1
ATOM 2391 C C . ILE A 1 317 ? 12.884 7.860 -30.958 1.00 97.25 317 ILE A C 1
ATOM 2393 O O . ILE A 1 317 ? 12.009 7.186 -31.496 1.00 97.25 317 ILE A O 1
ATOM 2397 N N . LEU A 1 318 ? 12.748 8.360 -29.724 1.00 96.81 318 LEU A N 1
ATOM 2398 C CA . LEU A 1 318 ? 11.562 8.120 -28.893 1.00 96.81 318 LEU A CA 1
ATOM 2399 C C . LEU A 1 318 ? 10.289 8.702 -29.523 1.00 96.81 318 LEU A C 1
ATOM 2401 O O . LEU A 1 318 ? 9.249 8.057 -29.499 1.00 96.81 318 LEU A O 1
ATOM 2405 N N . GLU A 1 319 ? 10.363 9.904 -30.098 1.00 96.12 319 GLU A N 1
ATOM 2406 C CA . GLU A 1 319 ? 9.224 10.569 -30.744 1.00 96.12 319 GLU A CA 1
ATOM 2407 C C . GLU A 1 319 ? 8.837 9.937 -32.090 1.00 96.12 319 GLU A C 1
ATOM 2409 O O . GLU A 1 319 ? 7.689 10.060 -32.523 1.00 96.12 319 GLU A O 1
ATOM 2414 N N . ALA A 1 320 ? 9.781 9.280 -32.769 1.00 96.50 320 ALA A N 1
ATOM 2415 C CA . ALA A 1 320 ? 9.528 8.578 -34.023 1.00 96.50 320 ALA A CA 1
ATOM 2416 C C . ALA A 1 320 ? 8.890 7.191 -33.825 1.00 96.50 320 ALA A C 1
ATOM 2418 O O . ALA A 1 320 ? 8.365 6.625 -34.787 1.00 96.50 320 ALA A O 1
ATOM 2419 N N . ASP A 1 321 ? 8.941 6.645 -32.610 1.00 94.19 321 ASP A N 1
ATOM 2420 C CA . ASP A 1 321 ? 8.400 5.334 -32.270 1.00 94.19 321 ASP A CA 1
ATOM 2421 C C . ASP A 1 321 ? 6.903 5.429 -31.931 1.00 94.19 321 ASP A C 1
ATOM 2423 O O . ASP A 1 321 ? 6.505 5.977 -30.903 1.00 94.19 321 ASP A O 1
ATOM 2427 N N . ASP A 1 322 ? 6.049 4.864 -32.789 1.00 94.62 322 ASP A N 1
ATOM 2428 C CA . ASP A 1 322 ? 4.589 4.918 -32.641 1.00 94.62 322 ASP A CA 1
ATOM 2429 C C . ASP A 1 322 ? 4.047 4.083 -31.469 1.00 94.62 322 ASP A C 1
ATOM 2431 O O . ASP A 1 322 ? 2.861 4.168 -31.132 1.00 94.62 322 ASP A O 1
ATOM 2435 N N . THR A 1 323 ? 4.909 3.299 -30.821 1.00 93.56 323 THR A N 1
ATOM 2436 C CA . THR A 1 323 ? 4.580 2.506 -29.639 1.00 93.56 323 THR A CA 1
ATOM 2437 C C . THR A 1 323 ? 4.901 3.236 -28.330 1.00 93.56 323 THR A C 1
ATOM 2439 O O . THR A 1 323 ? 4.396 2.831 -27.279 1.00 93.56 323 THR A O 1
ATOM 2442 N N . ILE A 1 324 ? 5.666 4.332 -28.372 1.00 94.62 324 ILE A N 1
ATOM 2443 C CA . ILE A 1 324 ? 6.074 5.121 -27.203 1.00 94.62 324 ILE A CA 1
ATOM 2444 C C . ILE A 1 324 ? 5.202 6.377 -27.054 1.00 94.62 324 ILE A C 1
ATOM 2446 O O . ILE A 1 324 ? 4.866 7.059 -28.017 1.00 94.62 324 ILE A O 1
ATOM 2450 N N . GLY A 1 325 ? 4.788 6.680 -25.822 1.00 90.56 325 GLY A N 1
ATOM 2451 C CA . GLY A 1 325 ? 3.904 7.800 -25.501 1.00 90.56 325 GLY A CA 1
ATOM 2452 C C . GLY A 1 325 ? 4.166 8.399 -24.118 1.00 90.56 325 GLY A C 1
ATOM 2453 O O . GLY A 1 325 ? 4.942 7.863 -23.326 1.00 90.56 325 GLY A O 1
ATOM 2454 N N . ASN A 1 326 ? 3.501 9.521 -23.817 1.00 88.94 326 ASN A N 1
ATOM 2455 C CA . ASN A 1 326 ? 3.716 10.325 -22.600 1.00 88.94 326 ASN A CA 1
ATOM 2456 C C . ASN A 1 326 ? 5.204 10.644 -22.365 1.00 88.94 326 ASN A C 1
ATOM 2458 O O . ASN A 1 326 ? 5.735 10.416 -21.282 1.00 88.94 326 ASN A O 1
ATOM 2462 N N . ILE A 1 327 ? 5.885 11.102 -23.419 1.00 94.44 327 ILE A N 1
ATOM 2463 C CA . ILE A 1 327 ? 7.299 11.472 -23.356 1.00 94.44 327 ILE A CA 1
ATOM 2464 C C . ILE A 1 327 ? 7.410 12.822 -22.647 1.00 94.44 327 ILE A C 1
ATOM 2466 O O . ILE A 1 327 ? 6.892 13.830 -23.131 1.00 94.44 327 ILE A O 1
ATOM 2470 N N . GLU A 1 328 ? 8.099 12.848 -21.512 1.00 91.50 328 GLU A N 1
ATOM 2471 C CA . GLU A 1 328 ? 8.289 14.043 -20.694 1.00 91.50 328 GLU A CA 1
ATOM 2472 C C . GLU A 1 328 ? 9.777 14.278 -20.444 1.00 91.50 328 GLU A C 1
ATOM 2474 O O . GLU A 1 328 ? 10.496 13.390 -19.986 1.00 91.50 328 GLU A O 1
ATOM 2479 N N . PHE A 1 329 ? 10.249 15.492 -20.730 1.00 92.81 329 PHE A N 1
ATOM 2480 C CA . PHE A 1 329 ? 11.619 15.890 -20.422 1.00 92.81 329 PHE A CA 1
ATOM 2481 C C . PHE A 1 329 ? 11.765 16.223 -18.937 1.00 92.81 329 PHE A C 1
ATOM 2483 O O . PHE A 1 329 ? 10.947 16.944 -18.365 1.00 92.81 329 PHE A O 1
ATOM 2490 N N . GLN A 1 330 ? 12.850 15.752 -18.333 1.00 86.62 330 GLN A N 1
ATOM 2491 C CA . GLN A 1 330 ? 13.173 15.988 -16.934 1.00 86.62 330 GLN A CA 1
ATOM 2492 C C . GLN A 1 330 ? 14.616 16.462 -16.791 1.00 86.62 330 GLN A C 1
ATOM 2494 O O . GLN A 1 330 ? 15.519 15.979 -17.474 1.00 86.62 330 GLN A O 1
ATOM 2499 N N . GLN A 1 331 ? 14.843 17.405 -15.878 1.00 88.25 331 GLN A N 1
ATOM 2500 C CA . GLN A 1 331 ? 16.168 17.955 -15.617 1.00 88.25 331 GLN A CA 1
ATOM 2501 C C . GLN A 1 331 ? 16.352 18.250 -14.130 1.00 88.25 331 GLN A C 1
ATOM 2503 O O . GLN A 1 331 ? 15.500 18.872 -13.497 1.00 88.25 331 GLN A O 1
ATOM 2508 N N . ALA A 1 332 ? 17.502 17.845 -13.599 1.00 79.06 332 ALA A N 1
ATOM 2509 C CA . ALA A 1 332 ? 17.972 18.212 -12.273 1.00 79.06 332 ALA A CA 1
ATOM 2510 C C . ALA A 1 332 ? 19.489 18.418 -12.292 1.00 79.06 332 ALA A C 1
ATOM 2512 O O . ALA A 1 332 ? 20.252 17.507 -12.605 1.00 79.06 332 ALA A O 1
ATOM 2513 N N . GLU A 1 333 ? 19.924 19.621 -11.913 1.00 85.75 333 GLU A N 1
ATOM 2514 C CA . GLU A 1 333 ? 21.337 20.020 -11.912 1.00 85.75 333 GLU A CA 1
ATOM 2515 C C . GLU A 1 333 ? 22.005 19.805 -13.283 1.00 85.75 333 GLU A C 1
ATOM 2517 O O . GLU A 1 333 ? 21.658 20.497 -14.240 1.00 85.75 333 GLU A O 1
ATOM 2522 N N . THR A 1 334 ? 22.965 18.880 -13.384 1.00 79.69 334 THR A N 1
ATOM 2523 C CA . THR A 1 334 ? 23.644 18.517 -14.639 1.00 79.69 334 THR A CA 1
ATOM 2524 C C . THR A 1 334 ? 22.987 17.344 -15.357 1.00 79.69 334 THR A C 1
ATOM 2526 O O . THR A 1 334 ? 23.295 17.095 -16.518 1.00 79.69 334 THR A O 1
ATOM 2529 N N . ARG A 1 335 ? 22.079 16.633 -14.683 1.00 86.00 335 ARG A N 1
ATOM 2530 C CA . ARG A 1 335 ? 21.427 15.433 -15.192 1.00 86.00 335 ARG A CA 1
ATOM 2531 C C . ARG A 1 335 ? 20.147 15.815 -15.918 1.00 86.00 335 ARG A C 1
ATOM 2533 O O . ARG A 1 335 ? 19.326 16.577 -15.403 1.00 86.00 335 ARG A O 1
ATOM 2540 N N . SER A 1 336 ? 19.947 15.266 -17.104 1.00 92.12 336 SER A N 1
ATOM 2541 C CA . SER A 1 336 ? 18.713 15.453 -17.862 1.00 92.12 336 SER A CA 1
ATOM 2542 C C . SER A 1 336 ? 18.338 14.202 -18.630 1.00 92.12 336 SER A C 1
ATOM 2544 O O . SER A 1 336 ? 19.190 13.375 -18.942 1.00 92.12 336 SER A O 1
ATOM 2546 N N . GLY A 1 337 ? 17.062 14.057 -18.947 1.00 95.12 337 GLY A N 1
ATOM 2547 C CA . GLY A 1 337 ? 16.555 12.842 -19.551 1.00 95.12 337 GLY A CA 1
ATOM 2548 C C . GLY A 1 337 ? 15.121 12.972 -20.021 1.00 95.12 337 GLY A C 1
ATOM 2549 O O . GLY A 1 337 ? 14.503 14.029 -19.897 1.00 95.12 337 GLY A O 1
ATOM 2550 N N . TYR A 1 338 ? 14.596 11.866 -20.525 1.00 95.12 338 TYR A N 1
ATOM 2551 C CA . TYR A 1 338 ? 13.186 11.720 -20.846 1.00 95.12 338 TYR A CA 1
ATOM 2552 C C . TYR A 1 338 ? 12.630 10.533 -20.084 1.00 95.12 338 TYR A C 1
ATOM 2554 O O . TYR A 1 338 ? 13.259 9.473 -20.051 1.00 95.12 338 TYR A O 1
ATOM 2562 N N . VAL A 1 339 ? 11.443 10.705 -19.519 1.00 92.88 339 VAL A N 1
ATOM 2563 C CA . VAL A 1 339 ? 10.613 9.602 -19.040 1.00 92.88 339 VAL A CA 1
ATOM 2564 C C . VAL A 1 339 ? 9.491 9.354 -20.032 1.00 92.88 339 VAL A C 1
ATOM 2566 O O . VAL A 1 339 ? 9.059 10.272 -20.728 1.00 92.88 339 VAL A O 1
ATOM 2569 N N . PHE A 1 340 ? 9.045 8.109 -20.135 1.00 93.44 340 PHE A N 1
ATOM 2570 C CA . PHE A 1 340 ? 8.027 7.719 -21.101 1.00 93.44 340 PHE A CA 1
ATOM 2571 C C . PHE A 1 340 ? 7.282 6.449 -20.680 1.00 93.44 340 PHE A C 1
ATOM 2573 O O . PHE A 1 340 ? 7.611 5.762 -19.704 1.00 93.44 340 PHE A O 1
ATOM 2580 N N . SER A 1 341 ? 6.236 6.149 -21.441 1.00 89.00 341 SER A N 1
ATOM 2581 C CA . SER A 1 341 ? 5.356 4.994 -21.283 1.00 89.00 341 SER A CA 1
ATOM 2582 C C . SER A 1 341 ? 5.028 4.380 -22.646 1.00 89.00 341 SER A C 1
ATOM 2584 O O . SER A 1 341 ? 5.382 4.918 -23.693 1.00 89.00 341 SER A O 1
ATOM 2586 N N . GLN A 1 342 ? 4.324 3.256 -22.640 1.00 91.56 342 GLN A N 1
ATOM 2587 C CA . GLN A 1 342 ? 3.760 2.654 -23.844 1.00 91.56 342 GLN A CA 1
ATOM 2588 C C . GLN A 1 342 ? 2.479 3.392 -24.263 1.00 91.56 342 GLN A C 1
ATOM 2590 O O . GLN A 1 342 ? 1.622 3.677 -23.426 1.00 91.56 342 GLN A O 1
ATOM 2595 N N . VAL A 1 343 ? 2.276 3.621 -25.562 1.00 89.44 343 VAL A N 1
ATOM 2596 C CA . VAL A 1 343 ? 1.001 4.138 -26.087 1.00 89.44 343 VAL A CA 1
ATOM 2597 C C . VAL A 1 343 ? -0.169 3.257 -25.637 1.00 89.44 343 VAL A C 1
ATOM 2599 O O . VAL A 1 343 ? -0.137 2.032 -25.752 1.00 89.44 343 VAL A O 1
ATOM 2602 N N . GLY A 1 344 ? -1.226 3.897 -25.130 1.00 82.50 344 GLY A N 1
ATOM 2603 C CA . GLY A 1 344 ? -2.403 3.214 -24.585 1.00 82.50 344 GLY A CA 1
ATOM 2604 C C . GLY A 1 344 ? -2.250 2.759 -23.131 1.00 82.50 344 GLY A C 1
ATOM 2605 O O . GLY A 1 344 ? -3.174 2.143 -22.604 1.00 82.50 344 GLY A O 1
ATOM 2606 N N . ARG A 1 345 ? -1.120 3.074 -22.485 1.00 77.81 345 ARG A N 1
ATOM 2607 C CA . ARG A 1 345 ? -0.831 2.793 -21.076 1.00 77.81 345 ARG A CA 1
ATOM 2608 C C . ARG A 1 345 ? -0.482 4.102 -20.373 1.00 77.81 345 ARG A C 1
ATOM 2610 O O . ARG A 1 345 ? 0.255 4.926 -20.899 1.00 77.81 345 ARG A O 1
ATOM 2617 N N . ASP A 1 346 ? -1.051 4.325 -19.200 1.00 68.56 346 ASP A N 1
ATOM 2618 C CA . ASP A 1 346 ? -0.950 5.575 -18.435 1.00 68.56 346 ASP A CA 1
ATOM 2619 C C . ASP A 1 346 ? 0.204 5.582 -17.418 1.00 68.56 346 ASP A C 1
ATOM 2621 O O . ASP A 1 346 ? 0.489 6.607 -16.800 1.00 68.56 346 ASP A O 1
ATOM 2625 N N . ARG A 1 347 ? 0.896 4.451 -17.247 1.00 75.25 347 ARG A N 1
ATOM 2626 C CA . ARG A 1 347 ? 2.003 4.312 -16.300 1.00 75.25 347 ARG A CA 1
ATOM 2627 C C . ARG A 1 347 ? 3.351 4.581 -16.972 1.00 75.25 347 ARG A C 1
ATOM 2629 O O . ARG A 1 347 ? 3.800 3.797 -17.807 1.00 75.25 347 ARG A O 1
ATOM 2636 N N . ILE A 1 348 ? 4.025 5.650 -16.543 1.00 80.88 348 ILE A N 1
ATOM 2637 C CA . ILE A 1 348 ? 5.444 5.893 -16.844 1.00 80.88 348 ILE A CA 1
ATOM 2638 C C . ILE A 1 348 ? 6.264 4.720 -16.294 1.00 80.88 348 ILE A C 1
ATOM 2640 O O . ILE A 1 348 ? 6.145 4.364 -15.120 1.00 80.88 348 ILE A O 1
ATOM 2644 N N . CYS A 1 349 ? 7.063 4.102 -17.158 1.00 81.56 349 CYS A N 1
ATOM 2645 C CA . CYS A 1 349 ? 7.798 2.869 -16.861 1.00 81.56 349 CYS A CA 1
ATOM 2646 C C . CYS A 1 349 ? 9.300 2.995 -17.076 1.00 81.56 349 CYS A C 1
ATOM 2648 O O . CYS A 1 349 ? 10.068 2.140 -16.636 1.00 81.56 349 CYS A O 1
ATOM 2650 N N . CYS A 1 350 ? 9.695 3.995 -17.854 1.00 93.88 350 CYS A N 1
ATOM 2651 C CA . CYS A 1 350 ? 10.879 3.894 -18.671 1.00 93.88 350 CYS A CA 1
ATOM 2652 C C . CYS A 1 350 ? 11.537 5.264 -18.793 1.00 93.88 350 CYS A C 1
ATOM 2654 O O . CYS A 1 350 ? 10.851 6.289 -18.787 1.00 93.88 350 CYS A O 1
ATOM 2656 N N . GLN A 1 351 ? 12.863 5.279 -18.874 1.00 95.19 351 GLN A N 1
ATOM 2657 C CA . GLN A 1 351 ? 13.636 6.510 -18.918 1.00 95.19 351 GLN A CA 1
ATOM 2658 C C . GLN A 1 351 ? 14.949 6.354 -19.682 1.00 95.19 351 GLN A C 1
ATOM 2660 O O . GLN A 1 351 ? 15.611 5.316 -19.618 1.00 95.19 351 GLN A O 1
ATOM 2665 N N . VAL A 1 352 ? 15.347 7.438 -20.343 1.00 97.12 352 VAL A N 1
ATOM 2666 C CA . VAL A 1 352 ? 16.699 7.651 -20.869 1.00 97.12 352 VAL A CA 1
ATOM 2667 C C . VAL A 1 352 ? 17.302 8.858 -20.169 1.00 97.12 352 VAL A C 1
ATOM 2669 O O . VAL A 1 352 ? 16.643 9.883 -20.009 1.00 97.12 352 VAL A O 1
ATOM 2672 N N . ILE A 1 353 ? 18.546 8.739 -19.726 1.00 94.00 353 ILE A N 1
ATOM 2673 C CA . ILE A 1 353 ? 19.205 9.733 -18.885 1.00 94.00 353 ILE A CA 1
ATOM 2674 C C . ILE A 1 353 ? 20.592 10.040 -19.434 1.00 94.00 353 ILE A C 1
ATOM 2676 O O . ILE A 1 353 ? 21.293 9.159 -19.926 1.00 94.00 353 ILE A O 1
ATOM 2680 N N . SER A 1 354 ? 20.993 11.296 -19.289 1.00 96.06 354 SER A N 1
ATOM 2681 C CA . SER A 1 354 ? 22.336 11.811 -19.495 1.00 96.06 354 SER A CA 1
ATOM 2682 C C . SER A 1 354 ? 22.806 12.534 -18.231 1.00 96.06 354 SER A C 1
ATOM 2684 O O . SER A 1 354 ? 22.155 13.477 -17.781 1.00 96.06 354 SER A O 1
ATOM 2686 N N . ASP A 1 355 ? 23.934 12.112 -17.658 1.00 92.19 355 ASP A N 1
ATOM 2687 C CA . ASP A 1 355 ? 24.500 12.742 -16.450 1.00 92.19 355 ASP A CA 1
ATOM 2688 C C . ASP A 1 355 ? 25.249 14.055 -16.735 1.00 92.19 355 ASP A C 1
ATOM 2690 O O . ASP A 1 355 ? 25.417 14.881 -15.832 1.00 92.19 355 ASP A O 1
ATOM 2694 N N . ASP A 1 356 ? 25.676 14.254 -17.987 1.00 90.81 356 ASP A N 1
ATOM 2695 C CA . ASP A 1 356 ? 26.331 15.476 -18.472 1.00 90.81 356 ASP A CA 1
ATOM 2696 C C . ASP A 1 356 ? 25.407 16.384 -19.306 1.00 90.81 356 ASP A C 1
ATOM 2698 O O . ASP A 1 356 ? 25.813 17.463 -19.744 1.00 90.81 356 ASP A O 1
ATOM 2702 N N . GLY A 1 357 ? 24.168 15.943 -19.526 1.00 89.94 357 GLY A N 1
ATOM 2703 C CA . GLY A 1 357 ? 23.148 16.619 -20.320 1.00 89.94 357 GLY A CA 1
ATOM 2704 C C . GLY A 1 357 ? 23.352 16.562 -21.837 1.00 89.94 357 GLY A C 1
ATOM 2705 O O . GLY A 1 357 ? 22.605 17.208 -22.571 1.00 89.94 357 GLY A O 1
ATOM 2706 N N . THR A 1 358 ? 24.343 15.815 -22.327 1.00 94.19 358 THR A N 1
ATOM 2707 C CA . THR A 1 358 ? 24.695 15.739 -23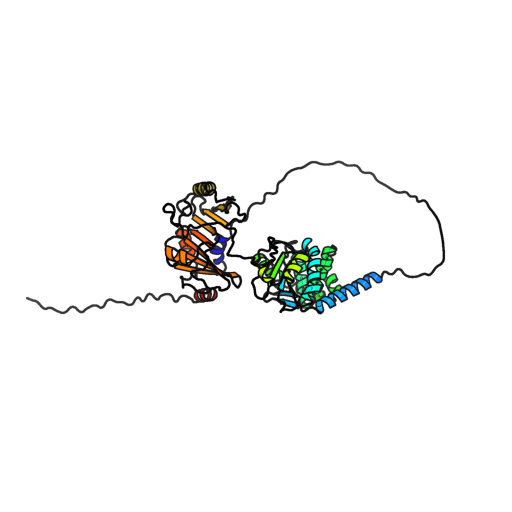.751 1.00 94.19 358 THR A CA 1
ATOM 2708 C C . THR A 1 358 ? 24.542 14.343 -24.334 1.00 94.19 358 THR A C 1
ATOM 2710 O O . THR A 1 358 ? 23.918 14.194 -25.385 1.00 94.19 358 THR A O 1
ATOM 2713 N N . THR A 1 359 ? 25.079 13.321 -23.669 1.00 97.19 359 THR A N 1
ATOM 2714 C CA . THR A 1 359 ? 25.134 11.945 -24.180 1.00 97.19 359 THR A CA 1
ATOM 2715 C C . THR A 1 359 ? 24.398 11.025 -23.225 1.00 97.19 359 THR A C 1
ATOM 2717 O O . THR A 1 359 ? 24.561 11.143 -22.010 1.00 97.19 359 THR A O 1
ATOM 2720 N N . VAL A 1 360 ? 23.565 10.126 -23.754 1.00 97.94 360 VAL A N 1
ATOM 2721 C CA . VAL A 1 360 ? 22.846 9.144 -22.934 1.00 97.94 360 VAL A CA 1
ATOM 2722 C C . VAL A 1 360 ? 23.872 8.325 -22.162 1.00 97.94 360 VAL A C 1
ATOM 2724 O O . VAL A 1 360 ? 24.746 7.707 -22.758 1.00 97.94 360 VAL A O 1
ATOM 2727 N N . SER A 1 361 ? 23.781 8.332 -20.838 1.00 96.50 361 SER A N 1
ATOM 2728 C CA . SER A 1 361 ? 24.633 7.546 -19.949 1.00 96.50 361 SER A CA 1
ATOM 2729 C C . SER A 1 361 ? 23.909 6.315 -19.405 1.00 96.50 361 SER A C 1
ATOM 2731 O O . SER A 1 361 ? 24.551 5.342 -19.013 1.00 96.50 361 SER A O 1
ATOM 2733 N N . PHE A 1 362 ? 22.573 6.328 -19.400 1.00 95.50 362 PHE A N 1
ATOM 2734 C CA . PHE A 1 362 ? 21.784 5.271 -18.785 1.00 95.50 362 PHE A CA 1
ATOM 2735 C C . PHE A 1 362 ? 20.395 5.148 -19.415 1.00 95.50 362 PHE A C 1
ATOM 2737 O O . PHE A 1 362 ? 19.693 6.146 -19.590 1.00 95.50 362 PHE A O 1
ATOM 2744 N N . ILE A 1 363 ? 19.977 3.917 -19.698 1.00 97.25 363 ILE A N 1
ATOM 2745 C CA . ILE A 1 363 ? 18.602 3.570 -20.077 1.00 97.25 363 ILE A CA 1
ATOM 2746 C C . ILE A 1 363 ? 18.039 2.662 -18.985 1.00 97.25 363 ILE A C 1
ATOM 2748 O O . ILE A 1 363 ? 18.725 1.746 -18.540 1.00 97.25 363 ILE A O 1
ATOM 2752 N N . SER A 1 364 ? 16.799 2.889 -18.557 1.00 94.56 364 SER A N 1
ATOM 2753 C CA . SER A 1 364 ? 16.083 1.998 -17.639 1.00 94.56 364 SER A CA 1
ATOM 2754 C C . SER A 1 364 ? 14.675 1.756 -18.143 1.00 94.56 364 SER A C 1
ATOM 2756 O O . SER A 1 364 ? 13.955 2.705 -18.449 1.00 94.56 364 SER A O 1
ATOM 2758 N N . LEU A 1 365 ? 14.290 0.488 -18.227 1.00 93.81 365 LEU A N 1
ATOM 2759 C CA . LEU A 1 365 ? 13.024 0.044 -18.785 1.00 93.81 365 LEU A CA 1
ATOM 2760 C C . LEU A 1 365 ? 12.357 -0.924 -17.814 1.00 93.81 365 LEU A C 1
ATOM 2762 O O . LEU A 1 365 ? 12.981 -1.881 -17.352 1.00 93.81 365 LEU A O 1
ATOM 2766 N N . GLN A 1 366 ? 11.071 -0.709 -17.560 1.00 90.25 366 GLN A N 1
ATOM 2767 C CA . GLN A 1 366 ? 10.197 -1.699 -16.938 1.00 90.25 366 GLN A CA 1
ATOM 2768 C C . GLN A 1 366 ? 9.186 -2.168 -17.980 1.00 90.25 366 GLN A C 1
ATOM 2770 O O . GLN A 1 366 ? 8.564 -1.346 -18.658 1.00 90.25 366 GLN A O 1
ATOM 2775 N N . PHE A 1 367 ? 9.005 -3.478 -18.105 1.00 86.31 367 PHE A N 1
ATOM 2776 C CA . PHE A 1 367 ? 8.156 -4.064 -19.137 1.00 86.31 367 PHE A CA 1
ATOM 2777 C C . PHE A 1 367 ? 7.298 -5.209 -18.603 1.00 86.31 367 PHE A C 1
ATOM 2779 O O . PHE A 1 367 ? 7.577 -5.806 -17.565 1.00 86.31 367 PHE A O 1
ATOM 2786 N N . THR A 1 368 ? 6.219 -5.506 -19.326 1.00 81.06 368 THR A N 1
ATOM 2787 C CA . THR A 1 368 ? 5.401 -6.694 -19.072 1.00 81.06 368 THR A CA 1
ATOM 2788 C C . THR A 1 368 ? 6.244 -7.932 -19.323 1.00 81.06 368 THR A C 1
ATOM 2790 O O . THR A 1 368 ? 6.877 -8.035 -20.377 1.00 81.06 368 THR A O 1
ATOM 2793 N N . SER A 1 369 ? 6.246 -8.879 -18.389 1.00 71.75 369 SER A N 1
ATOM 2794 C CA . SER A 1 369 ? 7.101 -10.048 -18.536 1.00 71.75 369 SER A CA 1
ATOM 2795 C C . SER A 1 369 ? 6.578 -11.008 -19.604 1.00 71.75 369 SER A C 1
ATOM 2797 O O . SER A 1 369 ? 5.618 -11.740 -19.385 1.00 71.75 369 SER A O 1
ATOM 2799 N N . ASN A 1 370 ? 7.250 -11.008 -20.755 1.00 79.06 370 ASN A N 1
ATOM 2800 C CA . ASN A 1 370 ? 7.124 -12.025 -21.805 1.00 79.06 370 ASN A CA 1
ATOM 2801 C C . ASN A 1 370 ? 8.418 -12.846 -21.955 1.00 79.06 370 ASN A C 1
ATOM 2803 O O . ASN A 1 370 ? 8.529 -13.671 -22.860 1.00 79.06 370 ASN A O 1
ATOM 2807 N N . VAL A 1 371 ? 9.405 -12.575 -21.096 1.00 88.06 371 VAL A N 1
ATOM 2808 C CA . VAL A 1 371 ? 10.758 -13.124 -21.152 1.00 88.06 371 VAL A CA 1
ATOM 2809 C C . VAL A 1 371 ? 11.082 -13.752 -19.805 1.00 88.06 371 VAL A C 1
ATOM 2811 O O . VAL A 1 371 ? 10.899 -13.135 -18.755 1.00 88.06 371 VAL A O 1
ATOM 2814 N N . THR A 1 372 ? 11.577 -14.978 -19.852 1.00 92.06 372 THR A N 1
ATOM 2815 C CA . THR A 1 372 ? 12.030 -15.744 -18.687 1.00 92.06 372 THR A CA 1
ATOM 2816 C C . THR A 1 372 ? 13.540 -15.614 -18.509 1.00 92.06 372 THR A C 1
ATOM 2818 O O . THR A 1 372 ? 14.270 -15.364 -19.472 1.00 92.06 372 THR A O 1
ATOM 2821 N N . LEU A 1 373 ? 14.031 -15.796 -17.283 1.00 93.88 373 LEU A N 1
ATOM 2822 C CA . LEU A 1 373 ? 15.463 -15.753 -16.992 1.00 93.88 373 LEU A CA 1
ATOM 2823 C C . LEU A 1 373 ? 16.246 -16.800 -17.803 1.00 93.88 373 LEU A C 1
ATOM 2825 O O . LEU A 1 373 ? 17.307 -16.484 -18.337 1.00 93.88 373 LEU A O 1
ATOM 2829 N N . GLY A 1 374 ? 15.695 -18.004 -17.981 1.00 94.19 374 GLY A N 1
ATOM 2830 C CA . GLY A 1 374 ? 16.309 -19.065 -18.781 1.00 94.19 374 GLY A CA 1
ATOM 2831 C C . GLY A 1 374 ? 16.560 -18.645 -20.231 1.00 94.19 374 GLY A C 1
ATOM 2832 O O . GLY A 1 374 ? 17.647 -18.873 -20.755 1.00 94.19 374 GLY A O 1
ATOM 2833 N N . GLN A 1 375 ? 15.611 -17.940 -20.858 1.00 94.00 375 GLN A N 1
ATOM 2834 C CA . GLN A 1 375 ? 15.782 -17.413 -22.220 1.00 94.00 375 GLN A CA 1
ATOM 2835 C C . GLN A 1 375 ? 16.897 -16.366 -22.312 1.00 94.00 375 GLN A C 1
ATOM 2837 O O . GLN A 1 375 ? 17.616 -16.312 -23.310 1.00 94.00 375 GLN A O 1
ATOM 2842 N N . VAL A 1 376 ? 17.056 -15.530 -21.282 1.00 93.75 376 VAL A N 1
ATOM 2843 C CA . VAL A 1 376 ? 18.154 -14.554 -21.240 1.00 93.75 376 VAL A CA 1
ATOM 2844 C C . VAL A 1 376 ? 19.492 -15.269 -21.065 1.00 93.75 376 VAL A C 1
ATOM 2846 O O . VAL A 1 376 ? 20.440 -14.967 -21.791 1.00 93.75 376 VAL A O 1
ATOM 2849 N N . MET A 1 377 ? 19.560 -16.254 -20.164 1.00 94.44 377 MET A N 1
ATOM 2850 C CA . MET A 1 377 ? 20.786 -17.010 -19.891 1.00 94.44 377 MET A CA 1
ATOM 2851 C C . MET A 1 377 ? 21.223 -17.883 -21.072 1.00 94.44 377 MET A C 1
ATOM 2853 O O . MET A 1 377 ? 22.417 -17.999 -21.337 1.00 94.44 377 MET A O 1
ATOM 2857 N N . GLU A 1 378 ? 20.283 -18.442 -21.840 1.00 94.12 378 GLU A N 1
ATOM 2858 C CA . GLU A 1 378 ? 20.589 -19.171 -23.079 1.00 94.12 378 GLU A CA 1
ATOM 2859 C C . GLU A 1 378 ? 21.346 -18.287 -24.083 1.00 94.12 378 GLU A C 1
ATOM 2861 O O . GLU A 1 378 ? 22.229 -18.758 -24.803 1.00 94.12 378 GLU A O 1
ATOM 2866 N N . ARG A 1 379 ? 21.022 -16.990 -24.116 1.00 91.62 379 ARG A N 1
ATOM 2867 C CA . ARG A 1 379 ? 21.590 -16.044 -25.075 1.00 91.62 379 ARG A CA 1
ATOM 2868 C C . ARG A 1 379 ? 22.863 -15.362 -24.588 1.00 91.62 379 ARG A C 1
ATOM 2870 O O . ARG A 1 379 ? 23.800 -15.216 -25.371 1.00 91.62 379 ARG A O 1
ATOM 2877 N N . TYR A 1 380 ? 22.882 -14.906 -23.340 1.00 92.88 380 TYR A N 1
ATOM 2878 C CA . TYR A 1 380 ? 23.955 -14.063 -22.802 1.00 92.88 380 TYR A CA 1
ATOM 2879 C C . TYR A 1 380 ? 24.855 -14.786 -21.793 1.00 92.88 380 TYR A C 1
ATOM 2881 O O . TYR A 1 380 ? 25.841 -14.210 -21.342 1.00 92.88 380 TYR A O 1
ATOM 2889 N N . GLY A 1 381 ? 24.565 -16.052 -21.480 1.00 94.50 381 GLY A N 1
ATOM 2890 C CA . GLY A 1 381 ? 25.264 -16.813 -20.451 1.00 94.50 381 GLY A CA 1
ATOM 2891 C C . GLY A 1 381 ? 24.759 -16.494 -19.045 1.00 94.50 381 GLY A C 1
ATOM 2892 O O . GLY A 1 381 ? 23.706 -15.891 -18.861 1.00 94.50 381 GLY A O 1
ATOM 2893 N N . GLU A 1 382 ? 25.503 -16.928 -18.034 1.00 95.00 382 GLU A N 1
ATOM 2894 C CA . GLU A 1 382 ? 25.166 -16.633 -16.640 1.00 95.00 382 GLU A CA 1
ATOM 2895 C C . GLU A 1 382 ? 25.550 -15.188 -16.277 1.00 95.00 382 GLU A C 1
ATOM 2897 O O . GLU A 1 382 ? 26.565 -14.685 -16.773 1.00 95.00 382 GLU A O 1
ATOM 2902 N N . PRO A 1 383 ? 24.786 -14.509 -15.402 1.00 95.44 383 PRO A N 1
ATOM 2903 C CA . PRO A 1 383 ? 25.204 -13.214 -14.881 1.00 95.44 383 PRO A CA 1
ATOM 2904 C C . PRO A 1 383 ? 26.467 -13.372 -14.027 1.00 95.44 383 PRO A C 1
ATOM 2906 O O . PRO A 1 383 ? 26.707 -14.415 -13.422 1.00 95.44 383 PRO A O 1
ATOM 2909 N N . ALA A 1 384 ? 27.259 -12.308 -13.917 1.00 94.00 384 ALA A N 1
ATOM 2910 C CA . ALA A 1 384 ? 28.440 -12.318 -13.056 1.00 94.00 384 ALA A CA 1
ATOM 2911 C C . ALA A 1 384 ? 28.073 -12.115 -11.574 1.00 94.00 384 ALA A C 1
ATOM 2913 O O . ALA A 1 384 ? 28.699 -12.696 -10.685 1.00 94.00 384 ALA A O 1
ATOM 2914 N N . PHE A 1 385 ? 27.040 -11.309 -11.308 1.00 92.38 385 PHE A N 1
ATOM 2915 C CA . PHE A 1 385 ? 26.624 -10.921 -9.958 1.00 92.38 385 PHE A CA 1
ATOM 2916 C C . PHE A 1 385 ? 25.102 -10.887 -9.811 1.00 92.38 385 PHE A C 1
ATOM 2918 O O . PHE A 1 385 ? 24.380 -10.706 -10.796 1.00 92.38 385 PHE A O 1
ATOM 2925 N N . SER A 1 386 ? 24.623 -10.998 -8.570 1.00 90.81 386 SER A N 1
ATOM 2926 C CA . SER A 1 386 ? 23.197 -10.911 -8.232 1.00 90.81 386 SER A CA 1
ATOM 2927 C C . SER A 1 386 ? 22.949 -10.145 -6.937 1.00 90.81 386 SER A C 1
ATOM 2929 O O . SER A 1 386 ? 23.513 -10.500 -5.914 1.00 90.81 386 SER A O 1
ATOM 2931 N N . ASP A 1 387 ? 22.050 -9.165 -6.945 1.00 87.06 387 ASP A N 1
ATOM 2932 C CA . ASP A 1 387 ? 21.591 -8.439 -5.753 1.00 87.06 387 ASP A CA 1
ATOM 2933 C C . ASP A 1 387 ? 20.100 -8.739 -5.478 1.00 87.06 387 ASP A C 1
ATOM 2935 O O . ASP A 1 387 ? 19.229 -8.141 -6.122 1.00 87.06 387 ASP A O 1
ATOM 2939 N N . PRO A 1 388 ? 19.774 -9.699 -4.591 1.00 84.50 388 PRO A N 1
ATOM 2940 C CA . PRO A 1 388 ? 18.428 -9.917 -4.062 1.00 84.50 388 PRO A CA 1
ATOM 2941 C C . PRO A 1 388 ? 17.938 -8.762 -3.180 1.00 84.50 388 PRO A C 1
ATOM 2943 O O . PRO A 1 388 ? 18.591 -8.341 -2.226 1.00 84.50 388 PRO A O 1
ATOM 2946 N N . GLN A 1 389 ? 16.707 -8.329 -3.424 1.00 75.50 389 GLN A N 1
ATOM 2947 C CA . GLN A 1 389 ? 15.994 -7.340 -2.625 1.00 75.50 389 GLN A CA 1
ATOM 2948 C C . GLN A 1 389 ? 14.609 -7.867 -2.258 1.00 75.50 389 GLN A C 1
ATOM 2950 O O . GLN A 1 389 ? 13.828 -8.234 -3.135 1.00 75.50 389 GLN A O 1
ATOM 2955 N N . LEU A 1 390 ? 14.282 -7.878 -0.964 1.00 69.69 390 LEU A N 1
ATOM 2956 C CA . LEU A 1 390 ? 12.927 -8.184 -0.516 1.00 69.69 390 LEU A CA 1
ATOM 2957 C C . LEU A 1 390 ? 12.033 -6.979 -0.789 1.00 69.69 390 LEU A C 1
ATOM 2959 O O . LEU A 1 390 ? 12.297 -5.886 -0.289 1.00 69.69 390 LEU A O 1
ATOM 2963 N N . VAL A 1 391 ? 10.978 -7.186 -1.568 1.00 65.00 391 VAL A N 1
ATOM 2964 C CA . VAL A 1 391 ? 9.980 -6.152 -1.866 1.00 65.00 391 VAL A CA 1
ATOM 2965 C C . VAL A 1 391 ? 8.770 -6.305 -0.953 1.00 65.00 391 VAL A C 1
ATOM 2967 O O . VAL A 1 391 ? 8.268 -5.322 -0.420 1.00 65.00 391 VAL A O 1
ATOM 2970 N N . THR A 1 392 ? 8.332 -7.541 -0.721 1.00 59.53 392 THR A N 1
ATOM 2971 C CA . THR A 1 392 ? 7.364 -7.904 0.327 1.00 59.53 392 THR A CA 1
ATOM 2972 C C . THR A 1 392 ? 7.757 -9.255 0.922 1.00 59.53 392 THR A C 1
ATOM 2974 O O . THR A 1 392 ? 8.655 -9.900 0.388 1.00 59.53 392 THR A O 1
ATOM 2977 N N . ARG A 1 393 ? 7.083 -9.716 1.988 1.00 55.91 393 ARG A N 1
ATOM 2978 C CA . ARG A 1 393 ? 7.373 -11.011 2.643 1.00 55.91 393 ARG A CA 1
ATOM 2979 C C . ARG A 1 393 ? 7.473 -12.187 1.654 1.00 55.91 393 ARG A C 1
ATOM 2981 O O . ARG A 1 393 ? 8.291 -13.066 1.883 1.00 55.91 393 ARG A O 1
ATOM 2988 N N . ASP A 1 394 ? 6.733 -12.143 0.543 1.00 59.12 394 ASP A N 1
ATOM 2989 C CA . ASP A 1 394 ? 6.680 -13.230 -0.445 1.00 59.12 394 ASP A CA 1
ATOM 2990 C C . ASP A 1 394 ? 7.075 -12.804 -1.873 1.00 59.12 394 ASP A C 1
ATOM 2992 O O . ASP A 1 394 ? 6.735 -13.462 -2.863 1.00 59.12 394 ASP A O 1
ATOM 2996 N N . GLN A 1 395 ? 7.749 -11.660 -2.001 1.00 67.69 395 GLN A N 1
ATOM 2997 C CA . GLN A 1 395 ? 8.232 -11.150 -3.279 1.00 67.69 395 GLN A CA 1
ATOM 2998 C C . GLN A 1 395 ? 9.659 -10.647 -3.141 1.00 67.69 395 GLN A C 1
ATOM 3000 O O . GLN A 1 395 ? 9.926 -9.691 -2.409 1.00 67.69 395 GLN A O 1
ATOM 3005 N N . ALA A 1 396 ? 10.547 -11.236 -3.926 1.00 76.44 396 ALA A N 1
ATOM 3006 C CA . ALA A 1 396 ? 11.911 -10.795 -4.099 1.00 76.44 396 ALA A CA 1
ATOM 3007 C C . ALA A 1 396 ? 12.125 -10.266 -5.522 1.00 76.44 396 ALA A C 1
ATOM 3009 O O . ALA A 1 396 ? 11.618 -10.799 -6.513 1.00 76.44 396 ALA A O 1
ATOM 3010 N N . LEU A 1 397 ? 12.906 -9.199 -5.611 1.00 84.38 397 LEU A N 1
ATOM 3011 C CA . LEU A 1 397 ? 13.487 -8.711 -6.846 1.00 84.38 397 LEU A CA 1
ATOM 3012 C C . LEU A 1 397 ? 14.959 -9.111 -6.858 1.00 84.38 397 LEU A C 1
ATOM 3014 O O . LEU A 1 397 ? 15.714 -8.721 -5.975 1.00 84.38 397 LEU A O 1
ATOM 3018 N N . PHE A 1 398 ? 15.377 -9.856 -7.871 1.00 89.56 398 PHE A N 1
ATOM 3019 C CA . PHE A 1 398 ? 16.781 -10.149 -8.118 1.00 89.56 398 PHE A CA 1
ATOM 3020 C C . PHE A 1 398 ? 17.298 -9.218 -9.209 1.00 89.56 398 PHE A C 1
ATOM 3022 O O . PHE A 1 398 ? 16.799 -9.228 -10.334 1.00 89.56 398 PHE A O 1
ATOM 3029 N N . THR A 1 399 ? 18.310 -8.420 -8.883 1.00 92.44 399 THR A N 1
ATOM 3030 C CA . THR A 1 399 ? 19.025 -7.600 -9.865 1.00 92.44 399 THR A CA 1
ATOM 3031 C C . THR A 1 399 ? 20.253 -8.365 -10.333 1.00 92.44 399 THR A C 1
ATOM 3033 O O . THR A 1 399 ? 21.136 -8.646 -9.528 1.00 92.44 399 THR A O 1
ATOM 3036 N N . LEU A 1 400 ? 20.312 -8.734 -11.609 1.00 95.00 400 LEU A N 1
ATOM 3037 C CA . LEU A 1 400 ? 21.398 -9.546 -12.163 1.00 95.00 400 LEU A CA 1
ATOM 3038 C C . LEU A 1 400 ? 22.271 -8.700 -13.089 1.00 95.00 400 LEU A C 1
ATOM 3040 O O . LEU A 1 400 ? 21.749 -7.967 -13.929 1.00 95.00 400 LEU A O 1
ATOM 3044 N N . PHE A 1 401 ? 23.590 -8.816 -12.944 1.00 95.31 401 PHE A N 1
ATOM 3045 C CA . PHE A 1 401 ? 24.562 -7.962 -13.629 1.00 95.31 401 PHE A CA 1
ATOM 3046 C C . PHE A 1 401 ? 25.355 -8.749 -14.672 1.00 95.31 401 PHE A C 1
ATOM 3048 O O . PHE A 1 401 ? 26.008 -9.745 -14.349 1.00 95.31 401 PHE A O 1
ATOM 3055 N N . TYR A 1 402 ? 25.351 -8.248 -15.904 1.00 96.06 402 TYR A N 1
ATOM 3056 C CA . TYR A 1 402 ? 26.157 -8.726 -17.020 1.00 96.06 402 TYR A CA 1
ATOM 3057 C C . TYR A 1 402 ? 27.169 -7.618 -17.349 1.00 96.06 402 TYR A C 1
ATOM 3059 O O . TYR A 1 402 ? 26.790 -6.588 -17.895 1.00 96.06 402 TYR A O 1
ATOM 3067 N N . PRO A 1 403 ? 28.443 -7.740 -16.948 1.00 92.94 403 PRO A N 1
ATOM 3068 C CA . PRO A 1 403 ? 29.425 -6.676 -17.159 1.00 92.94 403 PRO A CA 1
ATOM 3069 C C . PRO A 1 403 ? 29.990 -6.646 -18.586 1.00 92.94 403 PRO A C 1
ATOM 3071 O O . PRO A 1 403 ? 30.328 -5.574 -19.084 1.00 92.94 403 PRO A O 1
ATOM 3074 N N . ASP A 1 404 ? 30.070 -7.808 -19.247 1.00 91.19 404 ASP A N 1
ATOM 3075 C CA . ASP A 1 404 ? 30.639 -7.948 -20.597 1.00 91.19 404 ASP A CA 1
ATOM 3076 C C . ASP A 1 404 ? 29.788 -7.246 -21.664 1.00 91.19 404 ASP A C 1
ATOM 3078 O O . ASP A 1 404 ? 30.308 -6.661 -22.613 1.00 91.19 404 ASP A O 1
ATOM 3082 N N . VAL A 1 405 ? 28.469 -7.279 -21.479 1.00 90.12 405 VAL A N 1
ATOM 3083 C CA . VAL A 1 405 ? 27.494 -6.467 -22.206 1.00 90.12 405 VAL A CA 1
ATOM 3084 C C . VAL A 1 405 ? 26.840 -5.619 -21.135 1.00 90.12 405 VAL A C 1
ATOM 3086 O O . VAL A 1 405 ? 26.060 -6.215 -20.406 1.00 90.12 405 VAL A O 1
ATOM 3089 N N . PRO A 1 406 ? 27.147 -4.314 -20.985 1.00 93.56 406 PRO A N 1
ATOM 3090 C CA . PRO A 1 406 ? 26.771 -3.531 -19.810 1.00 93.56 406 PRO A CA 1
ATOM 3091 C C . PRO A 1 406 ? 25.245 -3.458 -19.687 1.00 93.56 406 PRO A C 1
ATOM 3093 O O . PRO A 1 406 ? 24.578 -2.577 -20.225 1.00 93.56 406 PRO A O 1
ATOM 3096 N N . MET A 1 407 ? 24.703 -4.457 -18.999 1.00 95.69 407 MET A N 1
ATOM 3097 C CA . MET A 1 407 ? 23.296 -4.799 -18.929 1.00 95.69 407 MET A CA 1
ATOM 3098 C C . MET A 1 407 ? 23.009 -5.293 -17.521 1.00 95.69 407 MET A C 1
ATOM 3100 O O . MET A 1 407 ? 23.715 -6.125 -16.950 1.00 95.69 407 MET A O 1
ATOM 3104 N N . ILE A 1 408 ? 21.924 -4.776 -16.976 1.00 96.31 408 ILE A N 1
ATOM 3105 C CA . ILE A 1 408 ? 21.366 -5.172 -15.697 1.00 96.31 408 ILE A CA 1
ATOM 3106 C C . ILE A 1 408 ? 19.947 -5.643 -15.987 1.00 96.31 408 ILE A C 1
ATOM 3108 O O . ILE A 1 408 ? 19.217 -4.951 -16.692 1.00 96.31 408 ILE A O 1
ATOM 3112 N N . ILE A 1 409 ? 19.538 -6.796 -15.467 1.00 95.31 409 ILE A N 1
ATOM 3113 C CA . ILE A 1 409 ? 18.153 -7.269 -15.594 1.00 95.31 409 ILE A CA 1
ATOM 3114 C C . ILE A 1 409 ? 17.501 -7.392 -14.224 1.00 95.31 409 ILE A C 1
ATOM 3116 O O . ILE A 1 409 ? 18.145 -7.757 -13.240 1.00 95.31 409 ILE A O 1
ATOM 3120 N N . TYR A 1 410 ? 16.209 -7.092 -14.180 1.00 92.44 410 TYR A N 1
ATOM 3121 C CA . TYR A 1 410 ? 15.385 -7.172 -12.983 1.00 92.44 410 TYR A CA 1
ATOM 3122 C C . TYR A 1 410 ? 14.494 -8.403 -13.098 1.00 92.44 410 TYR A C 1
ATOM 3124 O O . TYR A 1 410 ? 13.655 -8.483 -13.997 1.00 92.44 410 TYR A O 1
ATOM 3132 N N . VAL A 1 411 ? 14.689 -9.374 -12.210 1.00 91.00 411 VAL A N 1
ATOM 3133 C CA . VAL A 1 411 ? 13.980 -10.654 -12.234 1.00 91.00 411 VAL A CA 1
ATOM 3134 C C . VAL A 1 411 ? 13.086 -10.765 -11.015 1.00 91.00 411 VAL A C 1
ATOM 3136 O O . VAL A 1 411 ? 13.518 -10.549 -9.883 1.00 91.00 411 VAL A O 1
ATOM 3139 N N . PHE A 1 412 ? 11.827 -11.104 -11.249 1.00 85.06 412 PHE A N 1
ATOM 3140 C CA . PHE A 1 412 ? 10.879 -11.358 -10.182 1.00 85.06 412 PHE A CA 1
ATOM 3141 C C . PHE A 1 412 ? 10.975 -12.813 -9.716 1.00 85.06 412 PHE A C 1
ATOM 3143 O O . PHE A 1 412 ? 10.832 -13.743 -10.511 1.00 85.06 412 PHE A O 1
ATOM 3150 N N . ALA A 1 413 ? 11.172 -13.000 -8.414 1.00 80.00 413 ALA A N 1
ATOM 3151 C CA . ALA A 1 413 ? 11.008 -14.276 -7.731 1.00 80.00 413 ALA A CA 1
ATOM 3152 C C . ALA A 1 413 ? 9.914 -14.103 -6.671 1.00 80.00 413 ALA A C 1
ATOM 3154 O O . ALA A 1 413 ? 10.028 -13.268 -5.775 1.00 80.00 413 ALA A O 1
ATOM 3155 N N . GLY A 1 414 ? 8.812 -14.837 -6.789 1.00 65.75 414 GLY A N 1
ATOM 3156 C CA . GLY A 1 414 ? 7.675 -14.686 -5.888 1.00 65.75 414 GLY A CA 1
ATOM 3157 C C . GLY A 1 414 ? 6.656 -15.806 -6.037 1.00 65.75 414 GLY A C 1
ATOM 3158 O O . GLY A 1 414 ? 6.803 -16.685 -6.883 1.00 65.75 414 GLY A O 1
ATOM 3159 N N . LEU A 1 415 ? 5.643 -15.765 -5.169 1.00 52.22 415 LEU A N 1
ATOM 3160 C CA . LEU A 1 415 ? 4.747 -16.880 -4.840 1.00 52.22 415 LEU A CA 1
ATOM 3161 C C . LEU A 1 415 ? 4.380 -17.843 -5.993 1.00 52.22 415 LEU A C 1
ATOM 3163 O O . LEU A 1 415 ? 3.976 -17.398 -7.069 1.00 52.22 415 LEU A O 1
ATOM 3167 N N . PRO A 1 416 ? 4.405 -19.170 -5.738 1.00 45.75 416 PRO A N 1
ATOM 3168 C CA . PRO A 1 416 ? 4.484 -19.799 -4.413 1.00 45.75 416 PRO A CA 1
ATOM 3169 C C . PRO A 1 416 ? 5.907 -20.015 -3.868 1.00 45.75 416 PRO A C 1
ATOM 3171 O O . PRO A 1 416 ? 6.038 -20.556 -2.774 1.00 45.75 416 PRO A O 1
ATOM 3174 N N . SER A 1 417 ? 6.963 -19.612 -4.583 1.00 56.09 417 SER A N 1
ATOM 3175 C CA . SER A 1 417 ? 8.346 -19.733 -4.105 1.00 56.09 417 SER A CA 1
ATOM 3176 C C . SER A 1 417 ? 9.113 -18.427 -4.273 1.00 56.09 417 SER A C 1
ATOM 3178 O O . SER A 1 417 ? 9.144 -17.860 -5.359 1.00 56.09 417 SER A O 1
ATOM 3180 N N . ASP A 1 418 ? 9.821 -18.008 -3.230 1.00 64.75 418 ASP A N 1
ATOM 3181 C CA . ASP A 1 418 ? 10.859 -16.967 -3.263 1.00 64.75 418 ASP A CA 1
ATOM 3182 C C . ASP A 1 418 ? 12.153 -17.436 -3.970 1.00 64.75 418 ASP A C 1
ATOM 3184 O O . ASP A 1 418 ? 13.178 -16.756 -3.938 1.00 64.75 418 ASP A O 1
ATOM 3188 N N . VAL A 1 419 ? 12.108 -18.620 -4.591 1.00 78.94 419 VAL A N 1
ATOM 3189 C CA . VAL A 1 419 ? 13.205 -19.264 -5.312 1.00 78.94 419 VAL A CA 1
ATOM 3190 C C . VAL A 1 419 ? 13.284 -18.719 -6.731 1.00 78.94 419 VAL A C 1
ATOM 3192 O O . VAL A 1 419 ? 12.325 -18.802 -7.502 1.00 78.94 419 VAL A O 1
ATOM 3195 N N . LEU A 1 420 ? 14.453 -18.189 -7.083 1.00 85.81 420 LEU A N 1
ATOM 3196 C CA . LEU A 1 420 ? 14.780 -17.826 -8.455 1.00 85.81 420 LEU A CA 1
ATOM 3197 C C . LEU A 1 420 ? 14.887 -19.094 -9.312 1.00 85.81 420 LEU A C 1
ATOM 3199 O O . LEU A 1 420 ? 15.463 -20.082 -8.874 1.00 85.81 420 LEU A O 1
ATOM 3203 N N . SER A 1 421 ? 14.365 -19.081 -10.534 1.00 89.44 421 SER A N 1
ATOM 3204 C CA . SER A 1 421 ? 14.386 -20.228 -11.451 1.00 89.44 421 SER A CA 1
ATOM 3205 C C . SER A 1 421 ? 14.542 -19.779 -12.904 1.00 89.44 421 SER A C 1
ATOM 3207 O O . SER A 1 421 ? 14.441 -18.590 -13.204 1.00 89.44 421 SER A O 1
ATOM 3209 N N . GLU A 1 422 ? 14.744 -20.723 -13.826 1.00 91.12 422 GLU A N 1
ATOM 3210 C CA . GLU A 1 422 ? 14.743 -20.429 -15.267 1.00 91.12 422 GLU A CA 1
ATOM 3211 C C . GLU A 1 422 ? 13.419 -19.812 -15.725 1.00 91.12 422 GLU A C 1
ATOM 3213 O O . GLU A 1 422 ? 13.427 -18.911 -16.559 1.00 91.12 422 GLU A O 1
ATOM 3218 N N . ASP A 1 423 ? 12.300 -20.231 -15.132 1.00 89.56 423 ASP A N 1
ATOM 3219 C CA . ASP A 1 423 ? 10.961 -19.727 -15.448 1.00 89.56 423 ASP A CA 1
ATOM 3220 C C . ASP A 1 423 ? 10.668 -18.365 -14.799 1.00 89.56 423 ASP A C 1
ATOM 3222 O O . ASP A 1 423 ? 9.611 -17.775 -15.042 1.00 89.56 423 ASP A O 1
ATOM 3226 N N . SER A 1 424 ? 11.580 -17.847 -13.966 1.00 89.69 424 SER A N 1
ATOM 3227 C CA . SER A 1 424 ? 11.369 -16.576 -13.282 1.00 89.69 424 SER A CA 1
ATOM 3228 C C . SER A 1 424 ? 11.234 -15.433 -14.295 1.00 89.69 424 SER A C 1
ATOM 3230 O O . SER A 1 424 ? 12.102 -15.261 -15.160 1.00 89.69 424 SER A O 1
ATOM 3232 N N . PRO A 1 425 ? 10.156 -14.637 -14.206 1.00 89.75 425 PRO A N 1
ATOM 3233 C CA . PRO A 1 425 ? 9.882 -13.585 -15.170 1.00 89.75 425 PRO A CA 1
ATOM 3234 C C . PRO A 1 425 ? 10.866 -12.419 -15.038 1.00 89.75 425 PRO A C 1
ATOM 3236 O O . PRO A 1 425 ? 11.071 -11.867 -13.953 1.00 89.75 425 PRO A O 1
ATOM 3239 N N . VAL A 1 426 ? 11.432 -11.994 -16.167 1.00 92.12 426 VAL A N 1
ATOM 3240 C CA . VAL A 1 426 ? 12.191 -10.744 -16.275 1.00 92.12 426 VAL A CA 1
ATOM 3241 C C . VAL A 1 426 ? 11.197 -9.599 -16.443 1.00 92.12 426 VAL A C 1
ATOM 3243 O O . VAL A 1 426 ? 10.333 -9.648 -17.321 1.00 92.12 426 VAL A O 1
ATOM 3246 N N . ILE A 1 427 ? 11.297 -8.589 -15.583 1.00 90.31 427 ILE A N 1
ATOM 3247 C CA . ILE A 1 427 ? 10.329 -7.484 -15.463 1.00 90.31 427 ILE A CA 1
ATOM 3248 C C . ILE A 1 427 ? 10.912 -6.121 -15.848 1.00 90.31 427 ILE A C 1
ATOM 3250 O O . ILE A 1 427 ? 10.221 -5.101 -15.838 1.00 90.31 427 ILE A O 1
ATOM 3254 N N . GLY A 1 428 ? 12.195 -6.088 -16.190 1.00 92.88 428 GLY A N 1
ATOM 3255 C CA . GLY A 1 428 ? 12.851 -4.885 -16.665 1.00 92.88 428 GLY A CA 1
ATOM 3256 C C . GLY A 1 428 ? 14.322 -5.108 -16.973 1.00 92.88 428 GLY A C 1
ATOM 3257 O O . GLY A 1 428 ? 14.896 -6.155 -16.660 1.00 92.88 428 GLY A O 1
ATOM 3258 N N . MET A 1 429 ? 14.936 -4.084 -17.552 1.00 94.69 429 MET A N 1
ATOM 3259 C CA . MET A 1 429 ? 16.376 -4.027 -17.765 1.00 94.69 429 MET A CA 1
ATOM 3260 C C . MET A 1 429 ? 16.895 -2.600 -17.633 1.00 94.69 429 MET A C 1
ATOM 3262 O O . MET A 1 429 ? 16.153 -1.632 -17.808 1.00 94.69 429 MET A O 1
ATOM 3266 N N . ALA A 1 430 ? 18.185 -2.470 -17.364 1.00 96.44 430 ALA A N 1
ATOM 3267 C CA . ALA A 1 430 ? 18.909 -1.222 -17.478 1.00 96.44 430 ALA A CA 1
ATOM 3268 C C . ALA A 1 430 ? 20.192 -1.411 -18.285 1.00 96.44 430 ALA A C 1
ATOM 3270 O O . ALA A 1 430 ? 20.862 -2.437 -18.183 1.00 96.44 430 ALA A O 1
ATOM 3271 N N . LEU A 1 431 ? 20.523 -0.395 -19.076 1.00 97.19 431 LEU A N 1
ATOM 3272 C CA . LEU A 1 431 ? 21.682 -0.357 -19.961 1.00 97.19 431 LEU A CA 1
ATOM 3273 C C . LEU A 1 431 ? 22.524 0.866 -19.570 1.00 97.19 431 LEU A C 1
ATOM 3275 O O . LEU A 1 431 ? 22.223 1.986 -19.999 1.00 97.19 431 LEU A O 1
ATOM 3279 N N . PRO A 1 432 ? 23.499 0.700 -18.662 1.00 96.75 432 PRO A N 1
ATOM 3280 C CA . PRO A 1 432 ? 24.472 1.737 -18.334 1.00 96.75 432 PRO A CA 1
ATOM 3281 C C . PRO A 1 432 ? 25.610 1.822 -19.363 1.00 96.75 432 PRO A C 1
ATOM 3283 O O . PRO A 1 432 ? 25.849 0.901 -20.140 1.00 96.75 432 PRO A O 1
ATOM 3286 N N . THR A 1 433 ? 26.390 2.903 -19.311 1.00 96.62 433 THR A N 1
ATOM 3287 C CA . THR A 1 433 ? 27.767 2.891 -19.835 1.00 96.62 433 THR A CA 1
ATOM 3288 C C . THR A 1 433 ? 28.662 1.966 -19.002 1.00 96.62 433 THR A C 1
ATOM 3290 O O . THR A 1 433 ? 28.355 1.667 -17.847 1.00 96.62 433 THR A O 1
ATOM 3293 N N . HIS A 1 434 ? 29.813 1.551 -19.546 1.00 94.12 434 HIS A N 1
ATOM 3294 C CA . HIS A 1 434 ? 30.798 0.767 -18.786 1.00 94.12 434 HIS A CA 1
ATOM 3295 C C . HIS A 1 434 ? 31.256 1.475 -17.502 1.00 94.12 434 HIS A C 1
ATOM 3297 O O . HIS A 1 434 ? 31.290 0.845 -16.452 1.00 94.12 434 HIS A O 1
ATOM 3303 N N . ASP A 1 435 ? 31.502 2.788 -17.549 1.00 91.94 435 ASP A N 1
ATOM 3304 C CA . ASP A 1 435 ? 31.900 3.557 -16.362 1.00 91.94 435 ASP A CA 1
ATOM 3305 C C . ASP A 1 435 ? 30.839 3.494 -15.250 1.00 91.94 435 ASP A C 1
ATOM 3307 O O . ASP A 1 435 ? 31.164 3.385 -14.068 1.00 91.94 435 ASP A O 1
ATOM 3311 N N . ILE A 1 436 ? 29.553 3.536 -15.615 1.00 91.69 436 ILE A N 1
ATOM 3312 C CA . ILE A 1 436 ? 28.453 3.403 -14.653 1.00 91.69 436 ILE A CA 1
ATOM 3313 C C . ILE A 1 436 ? 28.320 1.953 -14.172 1.00 91.69 436 ILE A C 1
ATOM 3315 O O . ILE A 1 436 ? 28.054 1.732 -12.990 1.00 91.69 436 ILE A O 1
ATOM 3319 N N . MET A 1 437 ? 28.545 0.965 -15.043 1.00 93.69 437 MET A N 1
ATOM 3320 C CA . MET A 1 437 ? 28.601 -0.442 -14.641 1.00 93.69 437 MET A CA 1
ATOM 3321 C C . MET A 1 437 ? 29.689 -0.665 -13.582 1.00 93.69 437 MET A C 1
ATOM 3323 O O . MET A 1 437 ? 29.400 -1.222 -12.527 1.00 93.69 437 MET A O 1
ATOM 3327 N N . ASP A 1 438 ? 30.898 -0.141 -13.781 1.00 91.12 438 ASP A N 1
ATOM 3328 C CA . ASP A 1 438 ? 31.996 -0.248 -12.811 1.00 91.12 438 ASP A CA 1
ATOM 3329 C C . ASP A 1 438 ? 31.647 0.387 -11.452 1.00 91.12 438 ASP A C 1
ATOM 3331 O O . ASP A 1 438 ? 32.038 -0.111 -10.390 1.00 91.12 438 ASP A O 1
ATOM 3335 N N . ILE A 1 439 ? 30.860 1.467 -11.450 1.00 87.62 439 ILE A N 1
ATOM 3336 C CA . ILE A 1 439 ? 30.344 2.072 -10.215 1.00 87.62 439 ILE A CA 1
ATOM 3337 C C . ILE A 1 439 ? 29.397 1.112 -9.485 1.00 87.62 439 ILE A C 1
ATOM 3339 O O . ILE A 1 439 ? 29.497 0.985 -8.264 1.00 87.62 439 ILE A O 1
ATOM 3343 N N . PHE A 1 440 ? 28.507 0.415 -10.198 1.00 84.88 440 PHE A N 1
ATOM 3344 C CA . PHE A 1 440 ? 27.639 -0.591 -9.581 1.00 84.88 440 PHE A CA 1
ATOM 3345 C C . PHE A 1 440 ? 28.436 -1.772 -9.022 1.00 84.88 440 PHE A C 1
ATOM 3347 O O . PHE A 1 440 ? 28.195 -2.190 -7.892 1.00 84.88 440 PHE A O 1
ATOM 3354 N N . LEU A 1 441 ? 29.416 -2.271 -9.776 1.00 86.81 441 LEU A N 1
ATOM 3355 C CA . LEU A 1 441 ? 30.222 -3.430 -9.383 1.00 86.81 441 LEU A CA 1
ATOM 3356 C C . LEU A 1 441 ? 31.193 -3.130 -8.236 1.00 86.81 441 LEU A C 1
ATOM 3358 O O . LEU A 1 441 ? 31.544 -4.021 -7.470 1.00 86.81 441 LEU A O 1
ATOM 3362 N N . SER A 1 442 ? 31.623 -1.875 -8.094 1.00 81.38 442 SER A N 1
ATOM 3363 C CA . SER A 1 442 ? 32.474 -1.435 -6.981 1.00 81.38 442 SER A CA 1
ATOM 3364 C C . SER A 1 442 ? 31.702 -1.156 -5.685 1.00 81.38 442 SER A C 1
ATOM 3366 O O . SER A 1 442 ? 32.306 -0.759 -4.682 1.00 81.38 442 SER A O 1
ATOM 3368 N N . ALA A 1 443 ? 30.379 -1.354 -5.672 1.00 71.31 443 ALA A N 1
ATOM 3369 C CA . ALA A 1 443 ? 29.580 -1.245 -4.463 1.00 71.31 443 ALA A CA 1
ATOM 3370 C C . ALA A 1 443 ? 29.929 -2.373 -3.476 1.00 71.31 443 ALA A C 1
ATOM 3372 O O . ALA A 1 443 ? 29.871 -3.557 -3.804 1.00 71.31 443 ALA A O 1
ATOM 3373 N N . ASP A 1 444 ? 30.270 -1.997 -2.238 1.00 62.75 444 ASP A N 1
ATOM 3374 C CA . ASP A 1 444 ? 30.596 -2.948 -1.173 1.00 62.75 444 ASP A CA 1
ATOM 3375 C C . ASP A 1 444 ? 29.451 -3.964 -0.974 1.00 62.75 444 ASP A C 1
ATOM 3377 O O . ASP A 1 444 ? 28.351 -3.586 -0.558 1.00 62.75 444 ASP A O 1
ATOM 3381 N N . GLY A 1 445 ? 29.735 -5.252 -1.200 1.00 67.19 445 GLY A N 1
ATOM 3382 C CA . GLY A 1 445 ? 28.833 -6.358 -0.865 1.00 67.19 445 GLY A CA 1
ATOM 3383 C C . GLY A 1 445 ? 27.941 -6.871 -1.994 1.00 67.19 445 GLY A C 1
ATOM 3384 O O . GLY A 1 445 ? 26.970 -7.553 -1.683 1.00 67.19 445 GLY A O 1
ATOM 3385 N N . LEU A 1 446 ? 28.244 -6.571 -3.262 1.00 80.69 446 LEU A N 1
ATOM 3386 C CA . LEU A 1 446 ? 27.589 -7.220 -4.399 1.00 80.69 446 LEU A CA 1
ATOM 3387 C C . LEU A 1 446 ? 28.094 -8.674 -4.535 1.00 80.69 446 LEU A C 1
ATOM 3389 O O . LEU A 1 446 ? 29.264 -8.866 -4.872 1.00 80.69 446 LEU A O 1
ATOM 3393 N N . PRO A 1 447 ? 27.273 -9.706 -4.256 1.00 82.31 447 PRO A N 1
ATOM 3394 C CA . PRO A 1 447 ? 27.741 -11.081 -4.285 1.00 82.31 447 PRO A CA 1
ATOM 3395 C C . PRO A 1 447 ? 27.778 -11.608 -5.723 1.00 82.31 447 PRO A C 1
ATOM 3397 O O . PRO A 1 447 ? 27.002 -11.202 -6.597 1.00 82.31 447 PRO A O 1
ATOM 3400 N N . THR A 1 448 ? 28.688 -12.546 -5.960 1.00 88.44 448 THR A N 1
ATOM 3401 C CA . THR A 1 448 ? 28.757 -13.286 -7.220 1.00 88.44 448 THR A CA 1
ATOM 3402 C C . THR A 1 448 ? 27.484 -14.098 -7.444 1.00 88.44 448 THR A C 1
ATOM 3404 O O . THR A 1 448 ? 26.772 -14.462 -6.503 1.00 88.44 448 THR A O 1
ATOM 3407 N N . TRP A 1 449 ? 27.176 -14.373 -8.709 1.00 89.44 449 TRP A N 1
ATOM 3408 C CA . TRP A 1 449 ? 26.083 -15.272 -9.058 1.00 89.44 449 TRP A CA 1
ATOM 3409 C C . TRP A 1 449 ? 26.312 -16.663 -8.449 1.00 89.44 449 TRP A C 1
ATOM 3411 O O . TRP A 1 449 ? 27.369 -17.265 -8.633 1.00 89.44 449 TRP A O 1
ATOM 3421 N N . ASN A 1 450 ? 25.309 -17.173 -7.728 1.00 86.25 450 ASN A N 1
ATOM 3422 C CA . ASN A 1 450 ? 25.343 -18.480 -7.058 1.00 86.25 450 ASN A CA 1
ATOM 3423 C C . ASN A 1 450 ? 24.232 -19.427 -7.554 1.00 86.25 450 ASN A C 1
ATOM 3425 O O . ASN A 1 450 ? 23.900 -20.408 -6.892 1.00 86.25 450 ASN A O 1
ATOM 3429 N N . GLY A 1 451 ? 23.667 -19.150 -8.731 1.00 89.88 451 GLY A N 1
ATOM 3430 C CA . GLY A 1 451 ? 22.607 -19.959 -9.324 1.00 89.88 451 GLY A CA 1
ATOM 3431 C C . GLY A 1 451 ? 21.205 -19.646 -8.796 1.00 89.88 451 GLY A C 1
ATOM 3432 O O . GLY A 1 451 ? 20.924 -18.583 -8.244 1.00 89.88 451 GLY A O 1
ATOM 3433 N N . PHE A 1 452 ? 20.313 -20.609 -9.006 1.00 88.88 452 PHE A N 1
ATOM 3434 C CA . PHE A 1 452 ? 18.898 -20.561 -8.646 1.00 88.88 452 PHE A CA 1
ATOM 3435 C C . PHE A 1 452 ? 18.694 -20.854 -7.157 1.00 88.88 452 PHE A C 1
ATOM 3437 O O . PHE A 1 452 ? 18.498 -22.001 -6.756 1.00 88.88 452 PHE A O 1
ATOM 3444 N N . ILE A 1 453 ? 18.782 -19.803 -6.344 1.00 81.69 453 ILE A N 1
ATOM 3445 C CA . ILE A 1 453 ? 18.655 -19.853 -4.883 1.00 81.69 453 ILE A CA 1
ATOM 3446 C C . ILE A 1 453 ? 17.429 -19.068 -4.402 1.00 81.69 453 ILE A C 1
ATOM 3448 O O . ILE A 1 453 ? 16.871 -18.244 -5.134 1.00 81.69 453 ILE A O 1
ATOM 3452 N N . SER A 1 454 ? 16.993 -19.335 -3.169 1.00 82.31 454 SER A N 1
ATOM 3453 C CA . SER A 1 454 ? 15.941 -18.544 -2.521 1.00 82.31 454 SER A CA 1
ATOM 3454 C C . SER A 1 454 ? 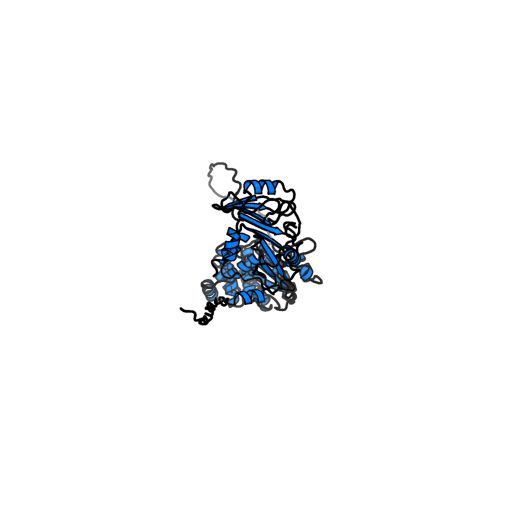16.456 -17.175 -2.080 1.00 82.31 454 SER A C 1
ATOM 3456 O O . SER A 1 454 ? 17.668 -16.966 -1.957 1.00 82.31 454 SER A O 1
ATOM 3458 N N . TYR A 1 455 ? 15.546 -16.236 -1.813 1.00 79.62 455 TYR A N 1
ATOM 3459 C CA . TYR A 1 455 ? 15.922 -14.935 -1.260 1.00 79.62 455 TYR A CA 1
ATOM 3460 C C . TYR A 1 455 ? 16.698 -15.092 0.057 1.00 79.62 455 TYR A C 1
ATOM 3462 O O . TYR A 1 455 ? 17.776 -14.515 0.217 1.00 79.62 455 TYR A O 1
ATOM 3470 N N . ASP A 1 456 ? 16.189 -15.919 0.973 1.00 78.19 456 ASP A N 1
ATOM 3471 C CA . ASP A 1 456 ? 16.826 -16.166 2.270 1.00 78.19 456 ASP A CA 1
ATOM 3472 C C . ASP A 1 456 ? 18.232 -16.764 2.125 1.00 78.19 456 ASP A C 1
ATOM 3474 O O . ASP A 1 456 ? 19.160 -16.384 2.845 1.00 78.19 456 ASP A O 1
ATOM 3478 N N . GLU A 1 457 ? 18.422 -17.693 1.186 1.00 79.50 457 GLU A N 1
ATOM 3479 C CA . GLU A 1 457 ? 19.735 -18.269 0.894 1.00 79.50 457 GLU A CA 1
ATOM 3480 C C . GLU A 1 457 ? 20.693 -17.212 0.328 1.00 79.50 457 GLU A C 1
ATOM 3482 O O . GLU A 1 457 ? 21.826 -17.089 0.798 1.00 79.50 457 GLU A O 1
ATOM 3487 N N . ALA A 1 458 ? 20.219 -16.385 -0.604 1.00 75.88 458 ALA A N 1
ATOM 3488 C CA . ALA A 1 458 ? 21.007 -15.324 -1.216 1.00 75.88 458 ALA A CA 1
ATOM 3489 C C . ALA A 1 458 ? 21.463 -14.264 -0.195 1.00 75.88 458 ALA A C 1
ATOM 3491 O O . ALA A 1 458 ? 22.629 -13.862 -0.188 1.00 75.88 458 ALA A O 1
ATOM 3492 N N . VAL A 1 459 ? 20.583 -13.864 0.729 1.00 73.94 459 VAL A N 1
ATOM 3493 C CA . VAL A 1 459 ? 20.933 -12.956 1.834 1.00 73.94 459 VAL A CA 1
ATOM 3494 C C . VAL A 1 459 ? 21.936 -13.597 2.786 1.00 73.94 459 VAL A C 1
ATOM 3496 O O . VAL A 1 459 ? 22.887 -12.939 3.210 1.00 73.94 459 VAL A O 1
ATOM 3499 N N . ASN A 1 460 ? 21.760 -14.876 3.123 1.00 76.50 460 ASN A N 1
ATOM 3500 C CA . ASN A 1 460 ? 22.698 -15.573 3.999 1.00 76.50 460 ASN A CA 1
ATOM 3501 C C . ASN A 1 460 ? 24.111 -15.608 3.407 1.00 76.50 460 ASN A C 1
ATOM 3503 O O . ASN A 1 460 ? 25.071 -15.406 4.149 1.00 76.50 460 ASN A O 1
ATOM 3507 N N . LEU A 1 461 ? 24.248 -15.787 2.089 1.00 72.00 461 LEU A N 1
ATOM 3508 C CA . LEU A 1 461 ? 25.543 -15.740 1.406 1.00 72.00 461 LEU A CA 1
ATOM 3509 C C . LEU A 1 461 ? 26.205 -14.354 1.485 1.00 72.00 461 LEU A C 1
ATOM 3511 O O . LEU A 1 461 ? 27.411 -14.281 1.703 1.00 72.00 461 LEU A O 1
ATOM 3515 N N . MET A 1 462 ? 25.438 -13.259 1.415 1.00 64.81 462 MET A N 1
ATOM 3516 C CA . MET A 1 462 ? 25.974 -11.897 1.599 1.00 64.81 462 MET A CA 1
ATOM 3517 C C . MET A 1 462 ? 26.508 -11.625 3.011 1.00 64.81 462 MET A C 1
ATOM 3519 O O . MET A 1 462 ? 27.345 -10.743 3.207 1.00 64.81 462 MET A O 1
ATOM 3523 N N . LEU A 1 463 ? 25.985 -12.326 4.020 1.00 64.56 463 LEU A N 1
ATOM 3524 C CA . LEU A 1 463 ? 26.388 -12.152 5.419 1.00 64.56 463 LEU A CA 1
ATOM 3525 C C . LEU A 1 463 ? 27.671 -12.918 5.764 1.00 64.56 463 LEU A C 1
ATOM 3527 O O . LEU A 1 463 ? 28.222 -12.726 6.853 1.00 64.56 463 LEU A O 1
ATOM 3531 N N . ILE A 1 464 ? 28.161 -13.765 4.856 1.00 58.00 464 ILE A N 1
ATOM 3532 C CA . ILE A 1 464 ? 29.438 -14.455 5.002 1.00 58.00 464 ILE A CA 1
ATOM 3533 C C . ILE A 1 464 ? 30.535 -13.476 4.562 1.00 58.00 464 ILE A C 1
ATOM 3535 O O . ILE A 1 464 ? 30.601 -13.132 3.385 1.00 58.00 464 ILE A O 1
ATOM 3539 N N . PRO A 1 465 ? 31.419 -13.005 5.461 1.00 46.31 465 PRO A N 1
ATOM 3540 C CA . PRO A 1 465 ? 32.563 -12.214 5.035 1.00 46.31 465 PRO A CA 1
ATOM 3541 C C . PRO A 1 465 ? 33.427 -13.088 4.126 1.00 46.31 465 PRO A C 1
ATOM 3543 O O . PRO A 1 465 ? 33.925 -14.123 4.577 1.00 46.31 465 PRO A O 1
ATOM 3546 N N . GLU A 1 466 ? 33.586 -12.698 2.858 1.00 48.81 466 GLU A N 1
ATOM 3547 C CA . GLU A 1 466 ? 34.478 -13.399 1.940 1.00 48.81 466 GLU A CA 1
ATOM 3548 C C . GLU A 1 466 ? 35.850 -13.554 2.605 1.00 48.81 466 GLU A C 1
ATOM 3550 O O . GLU A 1 466 ? 36.504 -12.577 2.987 1.00 48.81 466 GLU A O 1
ATOM 3555 N N . ALA A 1 467 ? 36.287 -14.803 2.774 1.00 33.81 467 ALA A N 1
ATOM 3556 C CA . ALA A 1 467 ? 37.687 -15.077 3.013 1.00 33.81 467 ALA A CA 1
ATOM 3557 C C . ALA A 1 467 ? 38.422 -14.561 1.778 1.00 33.81 467 ALA A C 1
ATOM 3559 O O . ALA A 1 467 ? 38.300 -15.136 0.697 1.00 33.81 467 ALA A O 1
ATOM 3560 N N . THR A 1 468 ? 39.149 -13.457 1.937 1.00 32.25 468 THR A N 1
ATOM 3561 C CA . THR A 1 468 ? 40.091 -12.966 0.936 1.00 32.25 468 THR A CA 1
ATOM 3562 C C . THR A 1 468 ? 40.867 -14.161 0.387 1.00 32.25 468 THR A C 1
ATOM 3564 O O . THR A 1 468 ? 41.448 -14.906 1.186 1.00 32.25 468 THR A O 1
ATOM 3567 N N . PRO A 1 469 ? 40.900 -14.390 -0.939 1.00 33.84 469 PRO A N 1
ATOM 3568 C CA . PRO A 1 469 ? 41.758 -15.424 -1.477 1.00 33.84 469 PRO A CA 1
ATOM 3569 C C . PRO A 1 469 ? 43.181 -15.037 -1.083 1.00 33.84 469 PRO A C 1
ATOM 3571 O O . PRO A 1 469 ? 43.703 -14.005 -1.514 1.00 33.84 469 PRO A O 1
ATOM 3574 N N . SER A 1 470 ? 43.805 -15.820 -0.198 1.00 33.81 470 SER A N 1
ATOM 3575 C CA . SER A 1 470 ? 45.226 -15.661 0.051 1.00 33.81 470 SER A CA 1
ATOM 3576 C C . SER A 1 470 ? 45.902 -15.963 -1.275 1.00 33.81 470 SER A C 1
ATOM 3578 O O . SER A 1 470 ? 45.895 -17.109 -1.727 1.00 33.81 470 SER A O 1
ATOM 3580 N N . MET A 1 471 ? 46.458 -14.940 -1.921 1.00 31.11 471 MET A N 1
ATOM 3581 C CA . MET A 1 471 ? 47.489 -15.173 -2.916 1.00 31.11 471 MET A CA 1
ATOM 3582 C C . MET A 1 471 ? 48.597 -15.953 -2.215 1.00 31.11 471 MET A C 1
ATOM 3584 O O . MET A 1 471 ? 49.354 -15.395 -1.419 1.00 31.11 471 MET A O 1
ATOM 3588 N N . ASP A 1 472 ? 48.642 -17.255 -2.472 1.00 33.62 472 ASP A N 1
ATOM 3589 C CA . ASP A 1 472 ? 49.722 -18.118 -2.038 1.00 33.62 472 ASP A CA 1
ATOM 3590 C C . ASP A 1 472 ? 50.944 -17.771 -2.892 1.00 33.62 472 ASP A C 1
ATOM 3592 O O . ASP A 1 472 ? 51.175 -18.308 -3.975 1.00 33.62 472 ASP A O 1
ATOM 3596 N N . VAL A 1 473 ? 51.704 -16.775 -2.438 1.00 43.16 473 VAL A N 1
ATOM 3597 C CA . VAL A 1 473 ? 53.038 -16.493 -2.964 1.00 43.16 473 VAL A CA 1
ATOM 3598 C C . VAL A 1 473 ? 53.989 -17.502 -2.327 1.00 43.16 473 VAL A C 1
ATOM 3600 O O . VAL A 1 473 ? 54.817 -17.138 -1.499 1.00 43.16 473 VAL A O 1
ATOM 3603 N N . THR A 1 474 ? 53.879 -18.778 -2.699 1.00 41.19 474 THR A N 1
ATOM 3604 C CA . THR A 1 474 ? 54.955 -19.754 -2.496 1.00 41.19 474 THR A CA 1
ATOM 3605 C C . THR A 1 474 ? 55.043 -20.739 -3.664 1.00 41.19 474 THR A C 1
ATOM 3607 O O . THR A 1 474 ? 54.644 -21.893 -3.598 1.00 41.19 474 THR A O 1
ATOM 3610 N N . SER A 1 475 ? 55.675 -20.304 -4.752 1.00 36.06 475 SER A N 1
ATOM 3611 C CA . SER A 1 475 ? 56.435 -21.230 -5.595 1.00 36.06 475 SER A CA 1
ATOM 3612 C C . SER A 1 475 ? 57.742 -20.560 -6.006 1.00 36.06 475 SER A C 1
ATOM 3614 O O . SER A 1 475 ? 57.859 -19.937 -7.062 1.00 36.06 475 SER A O 1
ATOM 3616 N N . GLU A 1 476 ? 58.714 -20.643 -5.104 1.00 38.31 476 GLU A N 1
ATOM 3617 C CA . GLU A 1 476 ? 60.131 -20.454 -5.398 1.00 38.31 476 GLU A CA 1
ATOM 3618 C C . GLU A 1 476 ? 60.544 -21.503 -6.454 1.00 38.31 476 GLU A C 1
ATOM 3620 O O . GLU A 1 476 ? 60.203 -22.679 -6.299 1.00 38.31 476 GLU A O 1
ATOM 3625 N N . PRO A 1 477 ? 61.209 -21.130 -7.562 1.00 37.97 477 PRO A N 1
ATOM 3626 C CA . PRO A 1 477 ? 61.572 -22.099 -8.587 1.00 37.97 477 PRO A CA 1
ATOM 3627 C C . PRO A 1 477 ? 62.706 -22.999 -8.082 1.00 37.97 477 PRO A C 1
ATOM 3629 O O . PRO A 1 477 ? 63.767 -22.511 -7.687 1.00 37.97 477 PRO A O 1
ATOM 3632 N N . GLU A 1 478 ? 62.500 -24.319 -8.132 1.00 36.84 478 GLU A N 1
ATOM 3633 C CA . GLU A 1 478 ? 63.545 -25.314 -7.879 1.00 36.84 478 GLU A CA 1
ATOM 3634 C C . GLU A 1 478 ? 64.756 -25.066 -8.793 1.00 36.84 478 GLU A C 1
ATOM 3636 O O . GLU A 1 478 ? 64.710 -25.242 -10.012 1.00 36.84 478 GLU A O 1
ATOM 3641 N N . MET A 1 479 ? 65.876 -24.674 -8.186 1.00 35.31 479 MET A N 1
ATOM 3642 C CA . MET A 1 479 ? 67.181 -24.663 -8.836 1.00 35.31 479 MET A CA 1
ATOM 3643 C C . MET A 1 479 ? 67.670 -26.109 -8.998 1.00 35.31 479 MET A C 1
ATOM 3645 O O . MET A 1 479 ? 68.150 -26.734 -8.054 1.00 35.31 479 MET A O 1
ATOM 3649 N N . THR A 1 480 ? 67.585 -26.641 -10.216 1.00 39.47 480 THR A N 1
ATOM 3650 C CA . THR A 1 480 ? 68.283 -27.874 -10.610 1.00 39.47 480 THR A CA 1
ATOM 3651 C C . THR A 1 480 ? 69.806 -27.717 -10.474 1.00 39.47 480 THR A C 1
ATOM 3653 O O . THR A 1 480 ? 70.359 -26.747 -11.003 1.00 39.47 480 THR A O 1
ATOM 3656 N N . PRO A 1 481 ? 70.523 -28.667 -9.843 1.00 37.09 481 PRO A N 1
ATOM 3657 C CA . PRO A 1 481 ? 71.975 -28.622 -9.757 1.00 37.09 481 PRO A CA 1
ATOM 3658 C C . PRO A 1 481 ? 72.613 -29.014 -11.096 1.00 37.09 481 PRO A C 1
ATOM 3660 O O . PRO A 1 481 ? 72.328 -30.058 -11.684 1.00 37.09 481 PRO A O 1
ATOM 3663 N N . ILE A 1 482 ? 73.508 -28.152 -11.566 1.00 38.34 482 ILE A N 1
ATOM 3664 C CA . ILE A 1 482 ? 74.322 -28.336 -12.767 1.00 38.34 482 ILE A CA 1
ATOM 3665 C C . ILE A 1 482 ? 75.371 -29.418 -12.478 1.00 38.34 482 ILE A C 1
ATOM 3667 O O . ILE A 1 482 ? 76.171 -29.276 -11.556 1.00 38.34 482 ILE A O 1
ATOM 3671 N N . SER A 1 483 ? 75.371 -30.503 -13.255 1.00 39.28 483 SER A N 1
ATOM 3672 C CA . SER A 1 483 ? 76.431 -31.516 -13.208 1.00 39.28 483 SER A CA 1
ATOM 3673 C C . SER A 1 483 ? 77.730 -30.974 -13.805 1.00 39.28 483 SER A C 1
ATOM 3675 O O . SER A 1 483 ? 77.749 -30.458 -14.924 1.00 39.28 483 SER A O 1
ATOM 3677 N N . GLU A 1 484 ? 78.823 -31.132 -13.059 1.00 42.00 484 GLU A N 1
ATOM 3678 C CA . GLU A 1 484 ? 80.193 -30.934 -13.527 1.00 42.00 484 GLU A CA 1
ATOM 3679 C C . GLU A 1 484 ? 80.463 -31.799 -14.763 1.00 42.00 484 GLU A C 1
ATOM 3681 O O . GLU A 1 484 ? 80.357 -33.024 -14.719 1.00 42.00 484 GLU A O 1
ATOM 3686 N N . THR A 1 485 ? 80.884 -31.172 -15.862 1.00 41.75 485 THR A N 1
ATOM 3687 C CA . THR A 1 485 ? 81.663 -31.865 -16.891 1.00 41.75 485 THR A CA 1
ATOM 3688 C C . THR A 1 485 ? 83.015 -31.181 -16.987 1.00 41.75 485 THR A C 1
ATOM 3690 O O . THR A 1 485 ? 83.142 -30.034 -17.406 1.00 41.75 485 THR A O 1
ATOM 3693 N N . THR A 1 486 ? 84.025 -31.900 -16.522 1.00 48.38 486 THR A N 1
ATOM 3694 C CA . THR A 1 486 ? 85.442 -31.576 -16.619 1.00 48.38 486 THR A CA 1
ATOM 3695 C C . THR A 1 486 ? 85.880 -31.646 -18.080 1.00 48.38 486 THR A C 1
ATOM 3697 O O . THR A 1 486 ? 85.755 -32.694 -18.709 1.00 48.38 486 THR A O 1
ATOM 3700 N N . GLN A 1 487 ? 86.467 -30.572 -18.608 1.00 38.47 487 GLN A N 1
ATOM 3701 C CA . GLN A 1 487 ? 87.410 -30.683 -19.721 1.00 38.47 487 GLN A CA 1
ATOM 3702 C C . GLN A 1 487 ? 88.411 -29.519 -19.709 1.00 38.47 487 GLN A C 1
ATOM 3704 O O . GLN A 1 487 ? 88.096 -28.384 -20.044 1.00 38.47 487 GLN A O 1
ATOM 3709 N N . THR A 1 488 ? 89.632 -29.838 -19.285 1.00 39.84 488 THR A N 1
ATOM 3710 C CA . THR A 1 488 ? 90.897 -29.168 -19.651 1.00 39.84 488 THR A CA 1
ATOM 3711 C C . THR A 1 488 ? 91.662 -30.156 -20.557 1.00 39.84 488 THR A C 1
ATOM 3713 O O . THR A 1 488 ? 91.331 -31.350 -20.524 1.00 39.84 488 THR A O 1
ATOM 3716 N N . PRO A 1 489 ? 92.643 -29.742 -21.384 1.00 59.44 489 PRO A N 1
ATOM 3717 C CA . PRO A 1 489 ? 93.728 -28.802 -21.065 1.00 59.44 489 PRO A CA 1
ATOM 3718 C C . PRO A 1 489 ? 93.685 -27.465 -21.809 1.00 59.44 489 PRO A C 1
ATOM 3720 O O . PRO A 1 489 ? 93.236 -27.442 -22.977 1.00 59.44 489 PRO A O 1
#

Secondary structure (DSSP, 8-state):
-HHHHHHHHHHHH------------------------------------------------SHHHHHHHHHHHHHHHHHHTS-EEE-TT--EEES-TT-SEEEEEEE-TT-HHHHHHHHHHHHHIIIIITTTSEEEEEEE---S-TTHHHHHHHHHHHHHTTT-HHHHHHHHHHHHHTT--STTHHHHHHHHHT--HHHHHHHHT--SPPHHHHHHHHHHHTT--SSSEEEEEETTSPPEEEEETTEE--SB---HHHHHHHHTSS-GGGGEEESS-SS-TTSB---TTT---TTS-TT-BTTB-TTTSBHHHHHHHHHH-TTEEEEEEEEETTEEEEEEEETT--S--EEEEESSSSB--EEEEEEEEEEEHHHHHHHH-S-SEEEEEEEETTEEEEEEEETTTTEEEEEEEETT--B--TTPEEEEEEEE-HHHHHHHHTSTT-PBP--S-BHHHHHHHHTS---------------PPPPP-----